Protein AF-A0A7C6VSP2-F1 (afdb_monomer)

Structure (mmCIF, N/CA/C/O backbone):
data_AF-A0A7C6VSP2-F1
#
_entry.id   AF-A0A7C6VSP2-F1
#
loop_
_atom_site.group_PDB
_atom_site.id
_atom_site.type_symbol
_atom_site.label_atom_id
_atom_site.label_alt_id
_atom_site.label_comp_id
_atom_site.label_asym_id
_atom_site.label_entity_id
_atom_site.label_seq_id
_atom_site.pdbx_PDB_ins_code
_atom_site.Cartn_x
_atom_site.Cartn_y
_atom_site.Cartn_z
_atom_site.occupancy
_atom_site.B_iso_or_equiv
_atom_site.auth_seq_id
_atom_site.auth_comp_id
_atom_site.auth_asym_id
_atom_site.auth_atom_id
_atom_site.pdbx_PDB_model_num
ATOM 1 N N . MET A 1 1 ? -4.825 16.519 37.326 1.00 28.91 1 MET A N 1
ATOM 2 C CA . MET A 1 1 ? -5.762 17.666 37.202 1.00 28.91 1 MET A CA 1
ATOM 3 C C . MET A 1 1 ? -5.615 18.429 35.875 1.00 28.91 1 MET A C 1
ATOM 5 O O . MET A 1 1 ? -6.461 19.261 35.592 1.00 28.91 1 MET A O 1
ATOM 9 N N . VAL A 1 2 ? -4.609 18.112 35.041 1.00 26.03 2 VAL A N 1
ATOM 10 C CA . VAL A 1 2 ? -4.349 18.750 33.730 1.00 26.03 2 VAL A CA 1
ATOM 11 C C . VAL A 1 2 ? -5.055 18.033 32.557 1.00 26.03 2 VAL A C 1
ATOM 13 O O . VAL A 1 2 ? -5.323 18.649 31.538 1.00 26.03 2 VAL A O 1
ATOM 16 N N . GLU A 1 3 ? -5.478 16.774 32.715 1.00 27.50 3 GLU A N 1
ATOM 17 C CA . GLU A 1 3 ? -6.123 15.988 31.639 1.00 27.50 3 GLU A CA 1
ATOM 18 C C . GLU A 1 3 ? -7.613 16.298 31.402 1.00 27.50 3 GLU A C 1
ATOM 20 O O . GLU A 1 3 ? -8.159 15.933 30.366 1.00 27.50 3 GLU A O 1
ATOM 25 N N . LYS A 1 4 ? -8.295 16.981 32.332 1.00 25.22 4 LYS A N 1
ATOM 26 C CA . LYS A 1 4 ? -9.750 17.214 32.231 1.00 25.22 4 LYS A CA 1
ATOM 27 C C . LYS A 1 4 ? -10.118 18.506 31.485 1.00 25.22 4 LYS A C 1
ATOM 29 O O . LYS A 1 4 ? -11.210 18.595 30.941 1.00 25.22 4 LYS A O 1
ATOM 34 N N . ILE A 1 5 ? -9.199 19.475 31.417 1.00 26.56 5 ILE A N 1
ATOM 35 C CA . ILE A 1 5 ? -9.425 20.775 30.756 1.00 26.56 5 ILE A CA 1
ATOM 36 C C . ILE A 1 5 ? -9.292 20.642 29.229 1.00 26.56 5 ILE A C 1
ATOM 38 O O . ILE A 1 5 ? -10.115 21.185 28.499 1.00 26.56 5 ILE A O 1
ATOM 42 N N . PHE A 1 6 ? -8.352 19.821 28.745 1.00 29.53 6 PHE A N 1
ATOM 43 C CA . PHE A 1 6 ? -8.151 19.581 27.309 1.00 29.53 6 PHE A CA 1
ATOM 44 C C . PHE A 1 6 ? -9.365 18.902 26.649 1.00 29.53 6 PHE A C 1
ATOM 46 O O . PHE A 1 6 ? -9.746 19.237 25.533 1.00 29.53 6 PHE A O 1
ATOM 53 N N . TYR A 1 7 ? -10.029 17.988 27.366 1.00 27.77 7 TYR A N 1
ATOM 54 C CA . TYR A 1 7 ? -11.212 17.286 26.863 1.00 27.77 7 TYR A CA 1
ATOM 55 C C . TYR A 1 7 ? -12.445 18.205 26.775 1.00 27.77 7 TYR A C 1
ATOM 57 O O . TYR A 1 7 ? -13.228 18.088 25.837 1.00 27.77 7 TYR A O 1
ATOM 65 N N . GLU A 1 8 ? -12.612 19.145 27.715 1.00 29.50 8 GLU A N 1
ATOM 66 C CA . GLU A 1 8 ? -13.744 20.085 27.730 1.00 29.50 8 GLU A CA 1
ATOM 67 C C . GLU A 1 8 ? -13.566 21.263 26.755 1.00 29.50 8 GLU A C 1
ATOM 69 O O . GLU A 1 8 ? -14.562 21.723 26.194 1.00 29.50 8 GLU A O 1
ATOM 74 N N . GLU A 1 9 ? -12.334 21.720 26.493 1.00 30.48 9 GLU A N 1
ATOM 75 C CA . GLU A 1 9 ? -12.047 22.747 25.475 1.00 30.48 9 GLU A CA 1
ATOM 76 C C . GLU A 1 9 ? -12.186 22.201 24.047 1.00 30.48 9 GLU A C 1
ATOM 78 O O . GLU A 1 9 ? -12.845 22.835 23.224 1.00 30.48 9 GLU A O 1
ATOM 83 N N . VAL A 1 10 ? -11.704 20.979 23.779 1.00 33.44 10 VAL A N 1
ATOM 84 C CA . VAL A 1 10 ? -11.895 20.302 22.483 1.00 33.44 10 VAL A CA 1
ATOM 85 C C . VAL A 1 10 ? -13.377 19.990 22.235 1.00 33.44 10 VAL A C 1
ATOM 87 O O . VAL A 1 10 ? -13.870 20.233 21.137 1.00 33.44 10 VAL A O 1
ATOM 90 N N . LEU A 1 11 ? -14.137 19.539 23.244 1.00 29.53 11 LEU A N 1
ATOM 91 C CA . LEU A 1 11 ? -15.592 19.352 23.114 1.00 29.53 11 LEU A CA 1
ATOM 92 C C . LEU A 1 11 ? -16.333 20.677 22.895 1.00 29.53 11 LEU A C 1
ATOM 94 O O . LEU A 1 11 ? -17.257 20.717 22.083 1.00 29.53 11 LEU A O 1
ATOM 98 N N . LYS A 1 12 ? -15.941 21.767 23.569 1.00 29.22 12 LYS A N 1
ATOM 99 C CA . LYS A 1 12 ? -16.525 23.098 23.331 1.00 29.22 12 LYS A CA 1
ATOM 100 C C . LYS A 1 12 ? -16.235 23.600 21.922 1.00 29.22 12 LYS A C 1
ATOM 102 O O . LYS A 1 12 ? -17.160 24.080 21.273 1.00 29.22 12 LYS A O 1
ATOM 107 N N . GLU A 1 13 ? -15.014 23.462 21.417 1.00 34.31 13 GLU A N 1
ATOM 108 C CA . GLU A 1 13 ? -14.664 23.901 20.061 1.00 34.31 13 GLU A CA 1
ATOM 109 C C . GLU A 1 13 ? -15.290 23.013 18.981 1.00 34.31 13 GLU A C 1
ATOM 111 O O . GLU A 1 13 ? -15.838 23.549 18.026 1.00 34.31 13 GLU A O 1
ATOM 116 N N . VAL A 1 14 ? -15.369 21.692 19.170 1.00 31.50 14 VAL A N 1
ATOM 117 C CA . VAL A 1 14 ? -16.111 20.778 18.277 1.00 31.50 14 VAL A CA 1
ATOM 118 C C . VAL A 1 14 ? -17.610 21.103 18.256 1.00 31.50 14 VAL A C 1
ATOM 120 O O . VAL A 1 14 ? -18.230 21.117 17.194 1.00 31.50 14 VAL A O 1
ATOM 123 N N . THR A 1 15 ? -18.192 21.470 19.401 1.00 27.58 15 THR A N 1
ATOM 124 C CA . THR A 1 15 ? -19.592 21.931 19.470 1.00 27.58 15 THR A CA 1
ATOM 125 C C . THR A 1 15 ? -19.772 23.319 18.836 1.00 27.58 15 THR A C 1
ATOM 127 O O . THR A 1 15 ? -20.849 23.631 18.338 1.00 27.58 15 THR A O 1
ATOM 130 N N . THR A 1 16 ? -18.720 24.145 18.795 1.00 27.86 16 THR A N 1
ATOM 131 C CA . THR A 1 16 ? -18.720 25.462 18.130 1.00 27.86 16 THR A CA 1
ATOM 132 C C . THR A 1 16 ? -18.481 25.338 16.615 1.00 27.86 16 THR A C 1
ATOM 134 O O . THR A 1 16 ? -19.033 26.119 15.843 1.00 27.86 16 THR A O 1
ATOM 137 N N . LEU A 1 17 ? -17.750 24.311 16.165 1.00 32.28 17 LEU A N 1
ATOM 138 C CA . LEU A 1 17 ? -17.551 23.951 14.754 1.00 32.28 17 LEU A CA 1
ATOM 139 C C . LEU A 1 17 ? -18.828 23.398 14.093 1.00 32.28 17 LEU A C 1
ATOM 141 O O . LEU A 1 17 ? -18.946 23.495 12.875 1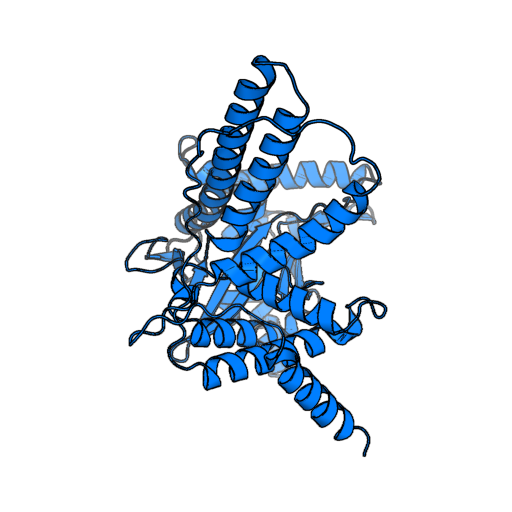.00 32.28 17 LEU A O 1
ATOM 145 N N . ASN A 1 18 ? -19.831 22.953 14.865 1.00 31.97 18 ASN A N 1
ATOM 146 C CA . ASN A 1 18 ? -21.195 22.714 14.357 1.00 31.97 18 ASN A CA 1
ATOM 147 C C . ASN A 1 18 ? -21.870 23.989 13.801 1.00 31.97 18 ASN A C 1
ATOM 149 O O . ASN A 1 18 ? -22.892 23.887 13.128 1.00 31.97 18 ASN A O 1
ATOM 153 N N . ASN A 1 19 ? -21.300 25.179 14.043 1.00 27.80 19 ASN A N 1
ATOM 154 C CA . ASN A 1 19 ? -21.740 26.446 13.450 1.00 27.80 19 ASN A CA 1
ATOM 155 C C . ASN A 1 19 ? -20.879 26.907 12.255 1.00 27.80 19 ASN A C 1
ATOM 157 O O . ASN A 1 19 ? -21.113 27.998 11.730 1.00 27.80 19 ASN A O 1
ATOM 161 N N . LEU A 1 20 ? -19.909 26.108 11.782 1.00 26.97 20 LEU A N 1
ATOM 162 C CA . LEU A 1 20 ? -19.347 26.305 10.443 1.00 26.97 20 LEU A CA 1
ATOM 163 C C . LEU A 1 20 ? -20.381 25.819 9.432 1.00 26.97 20 LEU A C 1
ATOM 165 O O . LEU A 1 20 ? -20.587 24.624 9.243 1.00 26.97 20 LEU A O 1
ATOM 169 N N . SER A 1 21 ? -21.044 26.781 8.804 1.00 26.30 21 SER A N 1
ATOM 170 C CA . SER A 1 21 ? -22.086 26.628 7.797 1.00 26.30 21 SER A CA 1
ATOM 171 C C . SER A 1 21 ? -21.626 25.825 6.570 1.00 26.30 21 SER A C 1
ATOM 173 O O . SER A 1 21 ? -21.318 26.357 5.499 1.00 26.30 21 SER A O 1
ATOM 175 N N . ILE A 1 22 ? -21.677 24.502 6.718 1.00 29.23 22 ILE A N 1
ATOM 176 C CA . ILE A 1 22 ? -22.140 23.592 5.675 1.00 29.23 22 ILE A CA 1
ATOM 177 C C . ILE A 1 22 ? -23.538 24.096 5.297 1.00 29.23 22 ILE A C 1
ATOM 179 O O . ILE A 1 22 ? -24.433 24.144 6.139 1.00 29.23 22 ILE A O 1
ATOM 183 N N . ASN A 1 23 ? -23.720 24.580 4.066 1.00 24.39 23 ASN A N 1
ATOM 184 C CA . ASN A 1 23 ? -25.061 24.938 3.608 1.00 24.39 23 ASN A CA 1
ATOM 185 C C . ASN A 1 23 ? -25.804 23.629 3.357 1.00 24.39 23 ASN A C 1
ATOM 187 O O . ASN A 1 23 ? -25.605 22.974 2.342 1.00 24.39 23 ASN A O 1
ATOM 191 N N . TYR A 1 24 ? -26.632 23.239 4.316 1.00 30.81 24 TYR A N 1
ATOM 192 C CA . TYR A 1 24 ? -27.546 22.120 4.182 1.00 30.81 24 TYR A CA 1
ATOM 193 C C . TYR A 1 24 ? -28.713 22.546 3.285 1.00 30.81 24 TYR A C 1
ATOM 195 O O . TYR A 1 24 ? -29.571 23.329 3.698 1.00 30.81 24 TYR A O 1
ATOM 203 N N . ASN A 1 25 ? -28.763 22.049 2.049 1.00 23.78 25 ASN A N 1
ATOM 204 C CA . ASN A 1 25 ? -29.953 22.199 1.216 1.00 23.78 25 ASN A CA 1
ATOM 205 C C . ASN A 1 25 ? -30.973 21.125 1.619 1.00 23.78 25 ASN A C 1
ATOM 207 O O . ASN A 1 25 ? -30.945 19.992 1.145 1.00 23.78 25 ASN A O 1
ATOM 211 N N . PHE A 1 26 ? -31.857 21.479 2.552 1.00 26.45 26 PHE A N 1
ATOM 212 C CA . PHE A 1 26 ? -32.913 20.600 3.045 1.00 26.45 26 PHE A CA 1
ATOM 213 C C . PHE A 1 26 ? -34.072 20.531 2.041 1.00 26.45 26 PHE A C 1
ATOM 215 O O . PHE A 1 26 ? -34.864 21.468 1.926 1.00 26.45 26 PHE A O 1
ATOM 222 N N . LYS A 1 27 ? -34.216 19.396 1.350 1.00 24.28 27 LYS A N 1
ATOM 223 C CA . LYS A 1 27 ? -35.492 18.983 0.746 1.00 24.28 27 LYS A CA 1
ATOM 224 C C . LYS A 1 27 ? -35.915 17.614 1.289 1.00 24.28 27 LYS A C 1
ATOM 226 O O . LYS A 1 27 ? -35.090 16.776 1.624 1.00 24.28 27 LYS A O 1
ATOM 231 N N . SER A 1 28 ? -37.222 17.487 1.472 1.00 30.75 28 SER A N 1
ATOM 232 C CA . SER A 1 28 ? -37.961 16.583 2.361 1.00 30.75 28 SER A CA 1
ATOM 233 C C . SER A 1 28 ? -37.739 15.068 2.196 1.00 30.75 28 SER A C 1
ATOM 235 O O . SER A 1 28 ? -37.591 14.555 1.092 1.00 30.75 28 SER A O 1
ATOM 237 N N . ASP A 1 29 ? -37.860 14.378 3.338 1.00 29.86 29 ASP A N 1
ATOM 238 C CA . ASP A 1 29 ? -38.227 12.971 3.603 1.00 29.86 29 ASP A CA 1
ATOM 239 C C . ASP A 1 29 ? -37.355 11.799 3.117 1.00 29.86 29 ASP A C 1
ATOM 241 O O . ASP A 1 29 ? -37.597 10.657 3.510 1.00 29.86 29 ASP A O 1
ATOM 245 N N . LYS A 1 30 ? -36.236 12.058 2.439 1.00 29.08 30 LYS A N 1
ATOM 246 C CA . LYS A 1 30 ? -35.057 11.171 2.428 1.00 29.08 30 LYS A CA 1
ATOM 247 C C . LYS A 1 30 ? -33.812 12.048 2.541 1.00 29.08 30 LYS A C 1
ATOM 249 O O . LYS A 1 30 ? -33.611 12.933 1.720 1.00 29.08 30 LYS A O 1
ATOM 254 N N . ARG A 1 31 ? -33.009 11.861 3.595 1.00 31.30 31 ARG A N 1
ATOM 255 C CA . ARG A 1 31 ? -31.823 12.695 3.855 1.00 31.30 31 ARG A CA 1
ATOM 256 C C . ARG A 1 31 ? -30.677 12.293 2.921 1.00 31.30 31 ARG A C 1
ATOM 258 O O . ARG A 1 31 ? -29.863 11.448 3.271 1.00 31.30 31 ARG A O 1
ATOM 265 N N . GLU A 1 32 ? -30.632 12.891 1.737 1.00 29.31 32 GLU A N 1
ATOM 266 C CA . GLU A 1 32 ? -29.449 12.901 0.870 1.00 29.31 32 GLU A CA 1
ATOM 267 C C . GLU A 1 32 ? -28.596 14.126 1.227 1.00 29.31 32 GLU A C 1
ATOM 269 O O . GLU A 1 32 ? -29.056 15.262 1.113 1.00 29.31 32 GLU A O 1
ATOM 274 N N . ILE A 1 33 ? -27.366 13.910 1.707 1.00 32.34 33 ILE A N 1
ATOM 275 C CA . ILE A 1 33 ? -26.408 14.992 1.967 1.00 32.34 33 ILE A CA 1
ATOM 276 C C . ILE A 1 33 ? -25.489 15.097 0.749 1.00 32.34 33 ILE A C 1
ATOM 278 O O . ILE A 1 33 ? -24.659 14.222 0.499 1.00 32.34 33 ILE A O 1
ATOM 282 N N . TYR A 1 34 ? -25.625 16.184 -0.007 1.00 32.47 34 TYR A N 1
ATOM 283 C CA . TYR A 1 34 ? -24.713 16.509 -1.099 1.00 32.47 34 TYR A CA 1
ATOM 284 C C . TYR A 1 34 ? -23.399 17.028 -0.503 1.00 32.47 34 TYR A C 1
ATOM 286 O O . TYR A 1 34 ? -23.322 18.136 0.021 1.00 32.47 34 TYR A O 1
ATOM 294 N N . VAL A 1 35 ? -22.352 16.203 -0.570 1.00 36.66 35 VAL A N 1
ATOM 295 C CA . VAL A 1 35 ? -20.981 16.560 -0.154 1.00 36.66 35 VAL A CA 1
ATOM 296 C C . VAL A 1 35 ? -20.372 17.637 -1.074 1.00 36.66 35 VAL A C 1
ATOM 298 O O . VAL A 1 35 ? -19.389 18.283 -0.705 1.00 36.66 35 VAL A O 1
ATOM 301 N N . ASP A 1 36 ? -21.002 17.873 -2.228 1.00 39.03 36 ASP A N 1
ATOM 302 C CA . ASP A 1 36 ? -20.617 18.843 -3.253 1.00 39.03 36 ASP A CA 1
ATOM 303 C C . ASP A 1 36 ? -20.369 20.244 -2.667 1.00 39.03 36 ASP A C 1
ATOM 305 O O . ASP A 1 36 ? -19.245 20.722 -2.711 1.00 39.03 36 ASP A O 1
ATOM 309 N N . ASP A 1 37 ? -21.323 20.855 -1.956 1.00 34.47 37 ASP A N 1
ATOM 310 C CA . ASP A 1 37 ? -21.174 22.245 -1.483 1.00 34.47 37 ASP A CA 1
ATOM 311 C C . ASP A 1 37 ? -20.086 22.445 -0.411 1.00 34.47 37 ASP A C 1
ATOM 313 O O . ASP A 1 37 ? -19.526 23.536 -0.285 1.00 34.47 37 ASP A O 1
ATOM 317 N N . THR A 1 38 ? -19.762 21.416 0.380 1.00 34.31 38 THR A N 1
ATOM 318 C CA . THR A 1 38 ? -18.745 21.525 1.445 1.00 34.31 38 THR A CA 1
ATOM 319 C C . THR A 1 38 ? -17.354 21.245 0.909 1.00 34.31 38 THR A C 1
ATOM 321 O O . THR A 1 38 ? -16.430 21.998 1.211 1.00 34.31 38 THR A O 1
ATOM 324 N N . LEU A 1 39 ? -17.196 20.207 0.082 1.00 36.16 39 LEU A N 1
ATOM 325 C CA . LEU A 1 39 ? -15.935 19.964 -0.611 1.00 36.16 39 LEU A CA 1
ATOM 326 C C . LEU A 1 39 ? -15.645 21.097 -1.590 1.00 36.16 39 LEU A C 1
ATOM 328 O O . LEU A 1 39 ? -14.533 21.608 -1.568 1.00 36.16 39 LEU A O 1
ATOM 332 N N . LYS A 1 40 ? -16.638 21.576 -2.346 1.00 36.22 40 LYS A N 1
ATOM 333 C CA . LYS A 1 40 ? -16.519 22.753 -3.209 1.00 36.22 40 LYS A CA 1
ATOM 334 C C . LYS A 1 40 ? -16.099 23.984 -2.419 1.00 36.22 40 LYS A C 1
ATOM 336 O O . LYS A 1 40 ? -15.103 24.579 -2.787 1.00 36.22 40 LYS A O 1
ATOM 341 N N . LYS A 1 41 ? -16.712 24.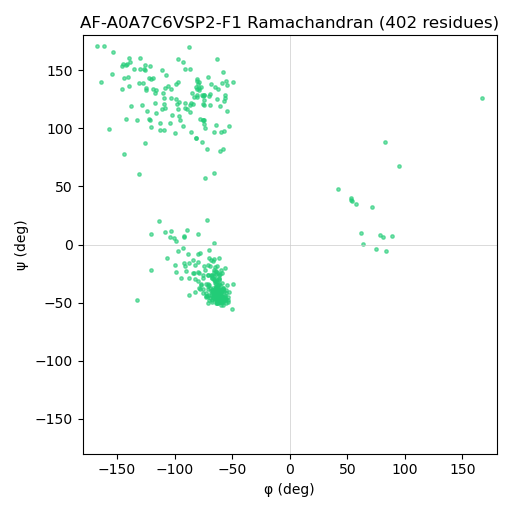300 -1.270 1.00 35.72 41 LYS A N 1
ATOM 342 C CA . LYS A 1 41 ? -16.262 25.413 -0.404 1.00 35.72 41 LYS A CA 1
ATOM 343 C C . LYS A 1 41 ? -14.880 25.206 0.221 1.00 35.72 41 LYS A C 1
ATOM 345 O O . LYS A 1 41 ? -14.191 26.181 0.512 1.00 35.72 41 LYS A O 1
ATOM 350 N N . VAL A 1 42 ? -14.467 23.973 0.503 1.00 37.94 42 VAL A N 1
ATOM 351 C CA . VAL A 1 42 ? -13.129 23.661 1.038 1.00 37.94 42 VAL A CA 1
ATOM 352 C C . VAL A 1 42 ? -12.072 23.776 -0.063 1.00 37.94 42 VAL A C 1
ATOM 354 O O . VAL A 1 42 ? -11.032 24.389 0.172 1.00 37.94 42 VAL A O 1
ATOM 357 N N . PHE A 1 43 ? -12.370 23.298 -1.272 1.00 36.00 43 PHE A N 1
ATOM 358 C CA . PHE A 1 43 ? -11.553 23.489 -2.469 1.00 36.00 43 PHE A CA 1
ATOM 359 C C . PHE A 1 43 ? -11.526 24.962 -2.900 1.00 36.00 43 PHE A C 1
ATOM 361 O O . PHE A 1 43 ? -10.453 25.467 -3.198 1.00 36.00 43 PHE A O 1
ATOM 368 N N . GLU A 1 44 ? -12.640 25.693 -2.808 1.00 36.25 44 GLU A N 1
ATOM 369 C CA . GLU A 1 44 ? -12.742 27.150 -2.995 1.00 36.25 44 GLU A CA 1
ATOM 370 C C . GLU A 1 44 ? -11.966 27.916 -1.913 1.00 36.25 44 GLU A C 1
ATOM 372 O O . GLU A 1 44 ? -11.390 28.961 -2.190 1.00 36.25 44 GLU A O 1
ATOM 377 N N . ASN A 1 45 ? -11.882 27.407 -0.679 1.00 36.34 45 ASN A N 1
ATOM 378 C CA . ASN A 1 45 ? -11.073 28.015 0.381 1.00 36.34 45 ASN A CA 1
ATOM 379 C C . ASN A 1 45 ? -9.570 27.729 0.220 1.00 36.34 45 ASN A C 1
ATOM 381 O O . ASN A 1 45 ? -8.770 28.621 0.519 1.00 36.34 45 ASN A O 1
ATOM 385 N N . GLU A 1 46 ? -9.162 26.556 -0.281 1.00 35.47 46 GLU A N 1
ATOM 386 C CA . GLU A 1 46 ? -7.784 26.339 -0.758 1.00 35.47 46 GLU A CA 1
ATOM 387 C C . GLU A 1 46 ? -7.498 27.235 -1.978 1.00 35.47 46 GLU A C 1
ATOM 389 O O . GLU A 1 46 ? -6.468 27.913 -2.002 1.00 35.47 46 GLU A O 1
ATOM 394 N N . LEU A 1 47 ? -8.454 27.382 -2.904 1.00 35.00 47 LEU A N 1
ATOM 395 C CA . LEU A 1 47 ? -8.422 28.376 -3.982 1.00 35.00 47 LEU A CA 1
ATOM 396 C C . LEU A 1 47 ? -8.314 29.799 -3.432 1.00 35.00 47 LEU A C 1
ATOM 398 O O . LEU A 1 47 ? -7.555 30.572 -3.985 1.00 35.00 47 LEU A O 1
ATOM 402 N N . SER A 1 48 ? -8.950 30.157 -2.312 1.00 33.81 48 SER A N 1
ATOM 403 C CA . SER A 1 48 ? -8.880 31.509 -1.728 1.00 33.81 48 SER A CA 1
ATOM 404 C C . SER A 1 48 ? -7.475 31.868 -1.223 1.00 33.81 48 SER A C 1
ATOM 406 O O . SER A 1 48 ? -7.114 33.043 -1.089 1.00 33.81 48 SER A O 1
ATOM 408 N N . SER A 1 49 ? -6.655 30.857 -0.911 1.00 35.50 49 SER A N 1
ATOM 409 C CA . SER A 1 49 ? -5.233 31.044 -0.611 1.00 35.50 49 SER A CA 1
ATOM 410 C C . SER A 1 49 ? -4.420 31.308 -1.887 1.00 35.50 49 SER A C 1
ATOM 412 O O . SER A 1 49 ? -3.466 32.084 -1.859 1.00 35.50 49 SER A O 1
ATOM 414 N N . PHE A 1 50 ? -4.883 30.776 -3.021 1.00 32.66 50 PHE A N 1
ATOM 415 C CA . PHE A 1 50 ? -4.389 31.041 -4.372 1.00 32.66 50 PHE A CA 1
ATOM 416 C C . PHE A 1 50 ? -4.902 32.393 -4.929 1.00 32.66 50 PHE A C 1
ATOM 418 O O . PHE A 1 50 ? -4.135 33.162 -5.501 1.00 32.66 50 PHE A O 1
ATOM 425 N N . GLU A 1 51 ? -6.154 32.775 -4.661 1.00 33.88 51 GLU A N 1
ATOM 426 C CA . GLU A 1 51 ? -6.774 34.066 -5.003 1.00 33.88 51 GLU A CA 1
ATOM 427 C C . GLU A 1 51 ? -6.219 35.229 -4.169 1.00 33.88 51 GLU A C 1
ATOM 429 O O . GLU A 1 51 ? -6.182 36.377 -4.618 1.00 33.88 51 GLU A O 1
ATOM 434 N N . ARG A 1 52 ? -5.714 34.964 -2.958 1.00 35.50 52 ARG A N 1
ATOM 435 C CA . ARG A 1 52 ? -4.950 35.963 -2.196 1.00 35.50 52 ARG A CA 1
ATOM 436 C C . ARG A 1 52 ? -3.646 36.355 -2.895 1.00 35.50 52 ARG A C 1
ATOM 438 O O . ARG A 1 52 ? -3.224 37.500 -2.737 1.00 35.50 52 ARG A O 1
ATOM 445 N N . ASN A 1 53 ? -3.084 35.481 -3.735 1.00 36.62 53 ASN A N 1
ATOM 446 C CA . ASN A 1 53 ? -2.026 35.854 -4.678 1.00 36.62 53 ASN A CA 1
ATOM 447 C C . ASN A 1 53 ? -2.578 36.570 -5.933 1.00 36.62 53 ASN A C 1
ATOM 449 O O . ASN A 1 53 ? -1.864 37.384 -6.514 1.00 36.62 53 ASN A O 1
ATOM 453 N N . GLN A 1 54 ? -3.851 36.359 -6.306 1.00 38.66 54 GLN A N 1
ATOM 454 C CA . GLN A 1 54 ? -4.533 37.045 -7.423 1.00 38.66 54 GLN A CA 1
ATOM 455 C C . GLN A 1 54 ? -4.949 38.499 -7.120 1.00 38.66 54 GLN A C 1
ATOM 457 O O . GLN A 1 54 ? -5.012 39.322 -8.030 1.00 38.66 54 GLN A O 1
ATOM 462 N N . LYS A 1 55 ? -5.186 38.887 -5.856 1.00 34.19 55 LYS A N 1
ATOM 463 C CA . LYS A 1 55 ? -5.619 40.264 -5.507 1.00 34.19 55 LYS A CA 1
ATOM 464 C C . LYS A 1 55 ? -4.594 41.378 -5.784 1.00 34.19 55 LYS A C 1
ATOM 466 O O . LYS A 1 55 ? -4.896 42.542 -5.532 1.00 34.19 55 LYS A O 1
ATOM 471 N N . LYS A 1 56 ? -3.413 41.063 -6.325 1.00 33.94 56 LYS A N 1
ATOM 472 C CA . LYS A 1 56 ? -2.467 42.068 -6.841 1.00 33.94 56 LYS A CA 1
ATOM 473 C C . LYS A 1 56 ? -2.675 42.447 -8.310 1.00 33.94 56 LYS A C 1
ATOM 475 O O . LYS A 1 56 ? -2.052 43.410 -8.743 1.00 33.94 56 LYS A O 1
ATOM 480 N N . GLN A 1 57 ? -3.538 41.765 -9.062 1.00 37.50 57 GLN A N 1
ATOM 481 C CA . GLN A 1 57 ? -3.787 42.075 -10.474 1.00 37.50 57 GLN A CA 1
ATOM 482 C C . GLN A 1 57 ? -5.262 41.848 -10.816 1.00 37.50 57 GLN A C 1
ATOM 484 O O . GLN A 1 57 ? -5.635 40.840 -11.402 1.00 37.50 57 GLN A O 1
ATOM 489 N N . LYS A 1 58 ? -6.128 42.790 -10.430 1.00 33.41 58 LYS A N 1
ATOM 490 C CA . LYS A 1 58 ? -7.502 42.852 -10.941 1.00 33.41 58 LYS A CA 1
ATOM 491 C C . LYS A 1 58 ? -7.761 44.240 -11.516 1.00 33.41 58 LYS A C 1
ATOM 493 O O . LYS A 1 58 ? -8.223 45.140 -10.826 1.00 33.41 58 LYS A O 1
ATOM 498 N N . SER A 1 59 ? -7.422 44.389 -12.787 1.00 35.53 59 SER A N 1
ATOM 499 C CA . SER A 1 59 ? -8.121 45.271 -13.715 1.00 35.53 59 SER A CA 1
ATOM 500 C C . SER A 1 59 ? -7.830 44.749 -15.113 1.00 35.53 59 SER A C 1
ATOM 502 O O . SER A 1 59 ? -6.729 44.981 -15.604 1.00 35.53 59 SER A O 1
ATOM 504 N N . LEU A 1 60 ? -8.760 43.990 -15.691 1.00 30.78 60 LEU A N 1
ATOM 505 C CA . LEU A 1 60 ? -9.168 44.055 -17.099 1.00 30.78 60 LEU A CA 1
ATOM 506 C C . LEU A 1 60 ? -10.010 42.820 -17.459 1.00 30.78 60 LEU A C 1
ATOM 508 O O . LEU A 1 60 ? -9.572 41.687 -17.288 1.00 30.78 60 LEU A O 1
ATOM 512 N N . ASN A 1 61 ? -11.189 43.144 -17.988 1.00 33.31 61 ASN A N 1
ATOM 513 C CA . ASN A 1 61 ? -12.035 42.393 -18.912 1.00 33.31 61 ASN A CA 1
ATOM 514 C C . ASN A 1 61 ? -12.958 41.311 -18.335 1.00 33.31 61 ASN A C 1
ATOM 516 O O . ASN A 1 61 ? -12.641 40.127 -18.262 1.00 33.31 61 ASN A O 1
ATOM 520 N N . ASP A 1 62 ? -14.148 41.803 -17.979 1.00 37.72 62 ASP A N 1
ATOM 521 C CA . ASP A 1 62 ? -15.430 41.129 -18.181 1.00 37.72 62 ASP A CA 1
ATOM 522 C C . ASP A 1 62 ? -15.691 40.936 -19.697 1.00 37.72 62 ASP A C 1
ATOM 524 O O . ASP A 1 62 ? -15.104 41.649 -20.510 1.00 37.72 62 ASP A O 1
ATOM 528 N N . ASP A 1 63 ? -16.582 40.000 -20.039 1.00 33.31 63 ASP A N 1
ATOM 529 C CA . ASP A 1 63 ? -17.046 39.598 -21.386 1.00 33.31 63 ASP A CA 1
ATOM 530 C C . ASP A 1 63 ? -16.335 38.391 -22.033 1.00 33.31 63 ASP A C 1
ATOM 532 O O . ASP A 1 63 ? -15.704 38.496 -23.079 1.00 33.31 63 ASP A O 1
ATOM 536 N N . TYR A 1 64 ? -16.529 37.201 -21.453 1.00 33.38 64 TYR A N 1
ATOM 537 C CA . TYR A 1 64 ? -16.586 35.944 -22.216 1.00 33.38 64 TYR A CA 1
ATOM 538 C C . TYR A 1 64 ? -17.648 35.028 -21.587 1.00 33.38 64 TYR A C 1
ATOM 540 O O . TYR A 1 64 ? -17.452 34.495 -20.493 1.00 33.38 64 TYR A O 1
ATOM 548 N N . GLU A 1 65 ? -18.786 34.857 -22.267 1.00 31.91 65 GLU A N 1
ATOM 549 C CA . GLU A 1 65 ? -19.744 33.788 -21.965 1.00 31.91 65 GLU A CA 1
ATOM 550 C C . GLU A 1 65 ? -19.165 32.472 -22.504 1.00 31.91 65 GLU A C 1
ATOM 552 O O . GLU A 1 65 ? -19.078 32.266 -23.713 1.00 31.91 65 GLU A O 1
ATOM 557 N N . MET A 1 66 ? -18.697 31.602 -21.605 1.00 34.81 66 MET A N 1
ATOM 558 C CA . MET A 1 66 ? -18.289 30.244 -21.964 1.00 34.81 66 MET A CA 1
ATOM 559 C C . MET A 1 66 ? -19.532 29.383 -22.200 1.00 34.81 66 MET A C 1
ATOM 561 O O . MET A 1 66 ? -20.387 29.299 -21.321 1.00 34.81 66 MET A O 1
ATOM 565 N N . GLU A 1 67 ? -19.604 28.700 -23.344 1.00 32.59 67 GLU A N 1
ATOM 566 C CA . GLU A 1 67 ? -20.496 27.548 -23.497 1.00 32.59 67 GLU A CA 1
ATOM 567 C C . GLU A 1 67 ? -20.164 26.511 -22.411 1.00 32.59 67 GLU A C 1
ATOM 569 O O . GLU A 1 67 ? -19.000 26.146 -22.217 1.00 32.59 67 GLU A O 1
ATOM 574 N N . ASP A 1 68 ? -21.193 26.072 -21.682 1.00 32.91 68 ASP A N 1
ATOM 575 C CA . ASP A 1 68 ? -21.104 25.132 -20.565 1.00 32.91 68 ASP A CA 1
ATOM 576 C C . ASP A 1 68 ? -20.440 23.812 -20.997 1.00 32.91 68 ASP A C 1
ATOM 578 O O . ASP A 1 68 ? -21.090 22.888 -21.497 1.00 32.91 68 ASP A O 1
ATOM 582 N N . PHE A 1 69 ? -19.138 23.673 -20.745 1.00 36.06 69 PHE A N 1
ATOM 583 C CA . PHE A 1 69 ? -18.503 22.361 -20.678 1.00 36.06 69 PHE A CA 1
ATOM 584 C C . PHE A 1 69 ? -19.124 21.617 -19.490 1.00 36.06 69 PHE A C 1
ATOM 586 O O . PHE A 1 69 ? -18.822 21.902 -18.331 1.00 36.06 69 PHE A O 1
ATOM 593 N N . GLN A 1 70 ? -20.042 20.684 -19.762 1.00 36.41 70 GLN A N 1
ATOM 594 C CA . GLN A 1 70 ? -20.632 19.840 -18.725 1.00 36.41 70 GLN A CA 1
ATOM 595 C C . GLN A 1 70 ? -19.557 18.933 -18.125 1.00 36.41 70 GLN A C 1
ATOM 597 O O . GLN A 1 70 ? -19.224 17.866 -18.643 1.00 36.41 70 GLN A O 1
ATOM 602 N N . LEU A 1 71 ? -19.028 19.386 -16.994 1.00 40.00 71 LEU A N 1
ATOM 603 C CA . LEU A 1 71 ? -18.175 18.637 -16.096 1.00 40.00 71 LEU A CA 1
ATOM 604 C C . LEU A 1 71 ? -18.943 17.405 -15.594 1.00 40.00 71 LEU A C 1
ATOM 606 O O . LEU A 1 71 ? -19.685 17.484 -14.617 1.00 40.00 71 LEU A O 1
ATOM 610 N N . TYR A 1 72 ? -18.745 16.238 -16.206 1.00 42.41 72 TYR A N 1
ATOM 611 C CA . TYR A 1 72 ? -19.153 14.968 -15.597 1.00 42.41 72 TYR A CA 1
ATOM 612 C C . TYR A 1 72 ? -18.191 14.614 -14.444 1.00 42.41 72 TYR A C 1
ATOM 614 O O . TYR A 1 72 ? -17.550 13.565 -14.450 1.00 42.41 72 TYR A O 1
ATOM 622 N N . SER A 1 73 ? -18.046 15.495 -13.445 1.00 47.97 73 SER A N 1
ATOM 623 C CA . SER A 1 73 ? -17.399 15.137 -12.182 1.00 47.97 73 SER A CA 1
ATOM 624 C C . SER A 1 73 ? -18.430 14.417 -11.316 1.00 47.97 73 SER A C 1
ATOM 626 O O . SER A 1 73 ? -19.216 15.010 -10.585 1.00 47.97 73 SER A O 1
ATOM 628 N N . TYR A 1 74 ? -18.463 13.090 -11.426 1.00 55.72 74 TYR A N 1
ATOM 629 C CA . TYR A 1 74 ? -19.255 12.261 -10.522 1.00 55.72 74 TYR A CA 1
ATOM 630 C C . TYR A 1 74 ? -18.576 12.247 -9.150 1.00 55.72 74 TYR A C 1
ATOM 632 O O . TYR A 1 74 ? -17.808 11.339 -8.828 1.00 55.72 74 TYR A O 1
ATOM 640 N N . PHE A 1 75 ? -18.806 13.274 -8.333 1.00 64.81 75 PHE A N 1
ATOM 641 C CA . PHE A 1 75 ? -18.576 13.131 -6.903 1.00 64.81 75 PHE A CA 1
ATOM 642 C C . PHE A 1 75 ? -19.638 12.186 -6.340 1.00 64.81 75 PHE A C 1
ATOM 644 O O . PHE A 1 75 ? -20.827 12.371 -6.603 1.00 64.81 75 PHE A O 1
ATOM 651 N N . PRO A 1 76 ? -19.241 11.154 -5.585 1.00 69.38 76 PRO A N 1
ATOM 652 C CA . PRO A 1 76 ? -20.206 10.265 -4.967 1.00 69.38 76 PRO A CA 1
ATOM 653 C C . PRO A 1 76 ? -20.982 11.013 -3.876 1.00 69.38 76 PRO A C 1
ATOM 655 O O . PRO A 1 76 ? -20.411 11.754 -3.072 1.00 69.38 76 PRO A O 1
ATOM 658 N N . THR A 1 77 ? -22.289 10.780 -3.815 1.00 76.38 77 THR A N 1
ATOM 659 C CA . THR A 1 77 ? -23.126 11.261 -2.712 1.00 76.38 77 THR A CA 1
ATOM 660 C C . THR A 1 77 ? -22.858 10.420 -1.468 1.00 76.38 77 THR A C 1
ATOM 662 O O . THR A 1 77 ? -22.935 9.191 -1.526 1.00 76.38 77 THR A O 1
ATOM 665 N N . MET A 1 78 ? -22.567 11.070 -0.336 1.00 84.06 78 MET A N 1
ATOM 666 C CA . MET A 1 78 ? -22.439 10.372 0.942 1.00 84.06 78 MET A CA 1
ATOM 667 C C . MET A 1 78 ? -23.815 10.098 1.541 1.00 84.06 78 MET A C 1
ATOM 669 O O . MET A 1 78 ? -24.616 11.015 1.729 1.00 84.06 78 MET A O 1
ATOM 673 N N . VAL A 1 79 ? -24.067 8.846 1.909 1.00 87.25 79 VAL A N 1
ATOM 674 C CA . VAL A 1 79 ? -25.328 8.438 2.532 1.00 87.25 79 VAL A CA 1
ATOM 675 C C . VAL A 1 79 ? -25.152 8.342 4.044 1.00 87.25 79 VAL A C 1
ATOM 677 O O . VAL A 1 79 ? -24.724 7.325 4.589 1.00 87.25 79 VAL A O 1
ATOM 680 N N . VAL A 1 80 ? -25.513 9.415 4.749 1.00 87.81 80 VAL A N 1
ATOM 681 C CA . VAL A 1 80 ? -25.494 9.457 6.218 1.00 87.81 80 VAL A CA 1
ATOM 682 C C . VAL A 1 80 ? -26.862 9.055 6.766 1.00 87.81 80 VAL A C 1
ATOM 684 O O . VAL A 1 80 ? -27.808 9.840 6.773 1.00 87.81 80 VAL A O 1
ATOM 687 N N . LYS A 1 81 ? -26.964 7.809 7.240 1.00 86.69 81 LYS A N 1
ATOM 688 C CA . LYS A 1 81 ? -28.205 7.257 7.816 1.00 86.69 81 LYS A CA 1
ATOM 689 C C . LYS A 1 81 ? -28.489 7.796 9.225 1.00 86.69 81 LYS A C 1
ATOM 691 O O . LYS A 1 81 ? -29.640 8.069 9.553 1.00 86.69 81 LYS A O 1
ATOM 696 N N . ASP A 1 82 ? -27.441 7.967 10.033 1.00 88.56 82 ASP A N 1
ATOM 697 C CA . ASP A 1 82 ? -27.500 8.524 11.388 1.00 88.56 82 ASP A CA 1
ATOM 698 C C . ASP A 1 82 ? -26.404 9.580 11.567 1.00 88.56 82 ASP A C 1
ATOM 700 O O . ASP A 1 82 ? -25.214 9.275 11.666 1.00 88.56 82 ASP A O 1
ATOM 704 N N . GLU A 1 83 ? -26.825 10.841 11.598 1.00 88.19 83 GLU A N 1
ATOM 705 C CA . GLU A 1 83 ? -25.947 12.004 11.724 1.00 88.19 83 GLU A CA 1
ATOM 706 C C . GLU A 1 83 ? -25.198 12.038 13.060 1.00 88.19 83 GLU A C 1
ATOM 708 O O . GLU A 1 83 ? -24.031 12.424 13.116 1.00 88.19 83 GLU A O 1
ATOM 713 N N . LYS A 1 84 ? -25.843 11.606 14.147 1.00 89.75 84 LYS A N 1
ATOM 714 C CA . LYS A 1 84 ? -25.243 11.653 15.480 1.00 89.75 84 LYS A CA 1
ATOM 715 C C . LYS A 1 84 ? -24.107 10.644 15.582 1.00 89.75 84 LYS A C 1
ATOM 717 O O . LYS A 1 84 ? -23.032 10.995 16.066 1.00 89.75 84 LYS A O 1
ATOM 722 N N . ILE A 1 85 ? -24.337 9.418 15.108 1.00 92.19 85 ILE A N 1
ATOM 723 C CA . ILE A 1 85 ? -23.302 8.377 15.080 1.00 92.19 85 ILE A CA 1
ATOM 724 C C . ILE A 1 85 ? -22.174 8.791 14.135 1.00 92.19 85 ILE A C 1
ATOM 726 O O . ILE A 1 85 ? -21.008 8.698 14.504 1.00 92.19 85 ILE A O 1
ATOM 730 N N . PHE A 1 86 ? -22.501 9.309 12.951 1.00 90.31 86 PHE A N 1
ATOM 731 C CA . PHE A 1 86 ? -21.497 9.771 11.996 1.00 90.31 86 PHE A CA 1
ATOM 732 C C . PHE A 1 86 ? -20.586 10.864 12.581 1.00 90.31 86 PHE A C 1
ATOM 734 O O . PHE A 1 86 ? -19.363 10.726 12.554 1.00 90.31 86 PHE A O 1
ATOM 741 N N . ASN A 1 87 ? -21.161 11.900 13.199 1.00 87.56 87 ASN A N 1
ATOM 742 C CA . ASN A 1 87 ? -20.390 12.971 13.838 1.00 87.56 87 ASN A CA 1
ATOM 743 C C . ASN A 1 87 ? -19.560 12.460 15.023 1.00 87.56 87 ASN A C 1
ATOM 745 O O . ASN A 1 87 ? -18.423 12.890 15.216 1.00 87.56 87 ASN A O 1
ATOM 749 N N . GLN A 1 88 ? -20.093 11.513 15.801 1.00 90.81 88 GLN A N 1
ATOM 750 C CA . GLN A 1 88 ? -19.324 10.852 16.853 1.00 90.81 88 GLN A CA 1
ATOM 751 C C . GLN A 1 88 ? -18.094 10.138 16.272 1.00 90.81 88 GLN A C 1
ATOM 753 O O . GLN A 1 88 ? -16.988 10.339 16.771 1.00 90.81 88 GLN A O 1
ATOM 758 N N . LYS A 1 89 ? -18.263 9.364 15.194 1.00 92.00 89 LYS A N 1
ATOM 759 C CA . LYS A 1 89 ? -17.167 8.648 14.530 1.00 92.00 89 LYS A CA 1
ATOM 760 C C . LYS A 1 89 ? -16.115 9.576 13.939 1.00 92.00 89 LYS A C 1
ATOM 762 O O . LYS A 1 89 ? -14.925 9.298 14.072 1.00 92.00 89 LYS A O 1
ATOM 767 N N . LEU A 1 90 ? -16.520 10.704 13.357 1.00 92.88 90 LEU A N 1
ATOM 768 C CA . LEU A 1 90 ? -15.580 11.731 12.904 1.00 92.88 90 LEU A CA 1
ATOM 769 C C . LEU A 1 90 ? -14.754 12.308 14.061 1.00 92.88 90 LEU A C 1
ATOM 771 O O . LEU A 1 90 ? -13.543 12.463 13.928 1.00 92.88 90 LEU A O 1
ATOM 775 N N . ASN A 1 91 ? -15.378 12.583 15.207 1.00 88.81 91 ASN A N 1
ATOM 776 C CA . ASN A 1 91 ? -14.661 13.088 16.380 1.00 88.81 91 ASN A CA 1
ATOM 777 C C . ASN A 1 91 ? -13.680 12.053 16.947 1.00 88.81 91 ASN A C 1
ATOM 779 O O . ASN A 1 91 ? -12.543 12.399 17.267 1.00 88.81 91 ASN A O 1
ATOM 783 N N . GLU A 1 92 ? -14.096 10.785 17.028 1.00 93.25 92 GLU A N 1
ATOM 784 C CA . GLU A 1 92 ? -13.223 9.666 17.408 1.00 93.25 92 GLU A CA 1
ATOM 785 C C . GLU A 1 92 ? -12.017 9.571 16.464 1.00 93.25 92 GLU A C 1
ATOM 787 O O . GLU A 1 92 ? -10.876 9.504 16.924 1.00 93.25 92 GLU A O 1
ATOM 792 N N . HIS A 1 93 ? -12.257 9.651 15.152 1.00 94.12 93 HIS A N 1
ATOM 793 C CA . HIS A 1 93 ? -11.203 9.641 14.144 1.00 94.12 93 HIS A CA 1
ATOM 794 C C . HIS A 1 93 ? -10.200 10.774 14.355 1.00 94.12 93 HIS A C 1
ATOM 796 O O . HIS A 1 93 ? -9.002 10.530 14.467 1.00 94.12 93 HIS A O 1
ATOM 802 N N . ILE A 1 94 ? -10.675 12.013 14.476 1.00 92.88 94 ILE A N 1
ATOM 803 C CA . ILE A 1 94 ? -9.799 13.173 14.656 1.00 92.88 94 ILE A CA 1
ATOM 804 C C . ILE A 1 94 ? -8.955 13.059 15.926 1.00 92.88 94 ILE A C 1
ATOM 806 O O . ILE A 1 94 ? -7.761 13.355 15.881 1.00 92.88 94 ILE A O 1
ATOM 810 N N . ALA A 1 95 ? -9.524 12.572 17.030 1.00 91.25 95 ALA A N 1
ATOM 811 C CA . ALA A 1 95 ? -8.765 12.333 18.254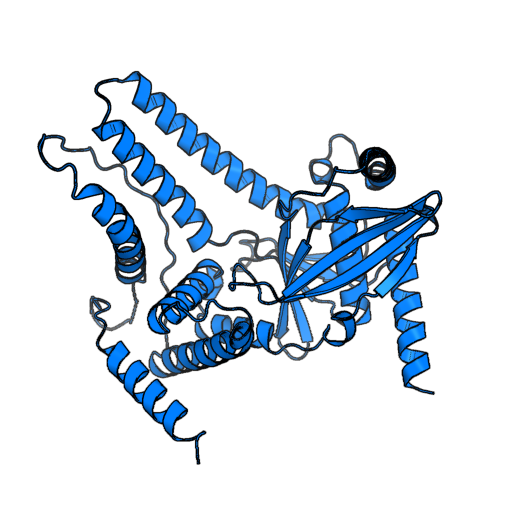 1.00 91.25 95 ALA A CA 1
ATOM 812 C C . ALA A 1 95 ? -7.648 11.290 18.055 1.00 91.25 95 ALA A C 1
ATOM 814 O O . ALA A 1 95 ? -6.526 11.495 18.521 1.00 91.25 95 ALA A O 1
ATOM 815 N N . ILE A 1 96 ? -7.932 10.196 17.336 1.00 93.44 96 ILE A N 1
ATOM 816 C CA . ILE A 1 96 ? -6.949 9.150 17.017 1.00 93.44 96 ILE A CA 1
ATOM 817 C C . ILE A 1 96 ? -5.818 9.716 16.151 1.00 93.44 96 ILE A C 1
ATOM 819 O O . ILE A 1 96 ? -4.647 9.542 16.490 1.00 93.44 96 ILE A O 1
ATOM 823 N N . VAL A 1 97 ? -6.155 10.417 15.065 1.00 91.31 97 VAL A N 1
ATOM 824 C CA . VAL A 1 97 ? -5.166 10.930 14.106 1.00 91.31 97 VAL A CA 1
ATOM 825 C C . VAL A 1 97 ? -4.279 12.007 14.728 1.00 91.31 97 VAL A C 1
ATOM 827 O O . VAL A 1 97 ? -3.060 11.956 14.574 1.00 91.31 97 VAL A O 1
ATOM 830 N N . LEU A 1 98 ? -4.863 12.944 15.483 1.00 89.06 98 LEU A N 1
ATOM 831 C CA . LEU A 1 98 ? -4.101 13.990 16.172 1.00 89.06 98 LEU A CA 1
ATOM 832 C C . LEU A 1 98 ? -3.106 13.407 17.172 1.00 89.06 98 LEU A C 1
ATOM 834 O O . LEU A 1 98 ? -1.964 13.853 17.218 1.00 89.06 98 LEU A O 1
ATOM 838 N N . LYS A 1 99 ? -3.524 12.396 17.940 1.00 90.38 99 LYS A N 1
ATOM 839 C CA . LYS A 1 99 ? -2.639 11.700 18.875 1.00 90.38 99 LYS A CA 1
ATOM 840 C C . LYS A 1 99 ? -1.524 10.955 18.144 1.00 90.38 99 LYS A C 1
ATOM 842 O O . LYS A 1 99 ? -0.384 10.967 18.588 1.00 90.38 99 LYS A O 1
ATOM 847 N N . HIS A 1 100 ? -1.846 10.297 17.032 1.00 90.25 100 HIS A N 1
ATOM 848 C CA . HIS A 1 100 ? -0.869 9.523 16.272 1.00 90.25 100 HIS A CA 1
ATOM 849 C C . HIS A 1 100 ? 0.246 10.403 15.682 1.00 90.25 100 HIS A C 1
ATOM 851 O O . HIS A 1 100 ? 1.400 9.985 15.654 1.00 90.25 100 HIS A O 1
ATOM 857 N N . PHE A 1 101 ? -0.083 11.620 15.240 1.00 87.50 101 PHE A N 1
ATOM 858 C CA . PHE A 1 101 ? 0.873 12.542 14.616 1.00 87.50 101 PHE A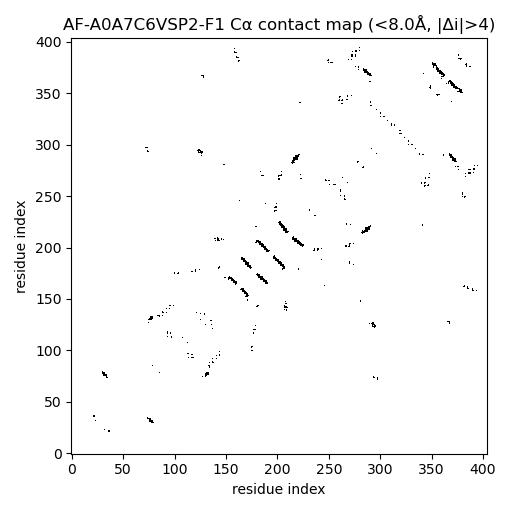 CA 1
ATOM 859 C C . PHE A 1 101 ? 1.353 13.678 15.528 1.00 87.50 101 PHE A C 1
ATOM 861 O O . PHE A 1 101 ? 2.017 14.596 15.045 1.00 87.50 101 PHE A O 1
ATOM 868 N N . GLU A 1 102 ? 1.073 13.616 16.833 1.00 85.75 102 GLU A N 1
ATOM 869 C CA . GLU A 1 102 ? 1.403 14.670 17.805 1.00 85.75 102 GLU A CA 1
ATOM 870 C C . GLU A 1 102 ? 2.887 15.079 17.757 1.00 85.75 102 GLU A C 1
ATOM 872 O O . GLU A 1 102 ? 3.211 16.270 17.772 1.00 85.75 102 GLU A O 1
ATOM 877 N N . ASP A 1 103 ? 3.780 14.095 17.614 1.00 83.06 103 ASP A N 1
ATOM 878 C CA . ASP A 1 103 ? 5.231 14.305 17.589 1.00 83.06 103 ASP A CA 1
ATOM 879 C C . ASP A 1 103 ? 5.781 14.698 16.211 1.00 83.06 103 ASP A C 1
ATOM 881 O O . ASP A 1 103 ? 6.847 15.312 16.117 1.00 83.06 103 ASP A O 1
ATOM 885 N N . THR A 1 104 ? 5.085 14.335 15.130 1.00 81.88 104 THR A N 1
ATOM 886 C CA . THR A 1 104 ? 5.574 14.537 13.756 1.00 81.88 104 THR A CA 1
ATOM 887 C C . THR A 1 104 ? 4.997 15.770 13.082 1.00 81.88 104 THR A C 1
ATOM 889 O O . THR A 1 104 ? 5.589 16.279 12.127 1.00 81.88 104 THR A O 1
ATOM 892 N N . ASP A 1 105 ? 3.838 16.238 13.537 1.00 80.31 105 ASP A N 1
ATOM 893 C CA . ASP A 1 105 ? 3.180 17.384 12.938 1.00 80.31 105 ASP A CA 1
ATOM 894 C C . ASP A 1 105 ? 3.916 18.693 13.238 1.00 80.31 105 ASP A C 1
ATOM 896 O O . ASP A 1 105 ? 4.371 18.917 14.365 1.00 80.31 105 ASP A O 1
ATOM 900 N N . PRO A 1 106 ? 3.942 19.638 12.279 1.00 78.56 106 PRO A N 1
ATOM 901 C CA . PRO A 1 106 ? 4.427 20.984 12.546 1.00 78.56 106 PRO A CA 1
ATOM 902 C C . PRO A 1 106 ? 3.649 21.622 13.708 1.00 78.56 106 PRO A C 1
ATOM 904 O O . PRO A 1 106 ? 2.411 21.649 13.725 1.00 78.56 106 PRO A O 1
ATOM 907 N N . LYS A 1 107 ? 4.378 22.103 14.721 1.00 78.88 107 LYS A N 1
ATOM 908 C CA . LYS A 1 107 ? 3.799 22.660 15.960 1.00 78.88 107 LYS A CA 1
ATOM 909 C C . LYS A 1 107 ? 3.200 24.056 15.769 1.00 78.88 107 LYS A C 1
ATOM 911 O O . LYS A 1 107 ? 2.396 24.495 16.580 1.00 78.88 107 LYS A O 1
ATOM 916 N N . ASP A 1 108 ? 3.588 24.739 14.701 1.00 82.62 108 ASP A N 1
ATOM 917 C CA . ASP A 1 108 ? 3.181 26.091 14.318 1.00 82.62 108 ASP A CA 1
ATOM 918 C C . ASP A 1 108 ? 1.855 26.141 13.537 1.00 82.62 108 ASP A C 1
ATOM 920 O O . ASP A 1 108 ? 1.249 27.206 13.402 1.00 82.62 108 ASP A O 1
ATOM 924 N N . ILE A 1 109 ? 1.359 24.997 13.056 1.00 79.31 109 ILE A N 1
ATOM 925 C CA . ILE A 1 109 ? 0.072 24.914 12.360 1.00 79.31 109 ILE A CA 1
ATOM 926 C C . ILE A 1 109 ? -1.074 24.888 13.377 1.00 79.31 109 ILE A C 1
ATOM 928 O O . ILE A 1 109 ? -1.120 24.036 14.266 1.00 79.31 109 ILE A O 1
ATOM 932 N N . LYS A 1 110 ? -2.048 25.793 13.200 1.00 83.44 110 LYS A N 1
ATOM 933 C CA . LYS A 1 110 ? -3.279 25.840 14.006 1.00 83.44 110 LYS A CA 1
ATOM 934 C C . LYS A 1 110 ? -4.021 24.503 13.976 1.00 83.44 110 LYS A C 1
ATOM 936 O O . LYS A 1 110 ? -4.162 23.897 12.913 1.00 83.44 110 LYS A O 1
ATOM 941 N N . ILE A 1 111 ? -4.580 24.108 15.119 1.00 83.38 111 ILE A N 1
ATOM 942 C CA . ILE A 1 111 ? -5.309 22.842 15.270 1.00 83.38 111 ILE A CA 1
ATOM 943 C C . ILE A 1 111 ? -6.448 22.689 14.252 1.00 83.38 111 ILE A C 1
ATOM 945 O O . ILE A 1 111 ? -6.569 21.645 13.620 1.00 83.38 111 ILE A O 1
ATOM 949 N N . GLU A 1 112 ? -7.203 23.757 13.990 1.00 82.06 112 GLU A N 1
ATOM 950 C CA . GLU A 1 112 ? -8.283 23.781 12.993 1.00 82.06 112 GLU A CA 1
ATOM 951 C C . GLU A 1 112 ? -7.800 23.389 11.589 1.00 82.06 112 GLU A C 1
ATOM 953 O O . GLU A 1 112 ? -8.482 22.663 10.866 1.00 82.06 112 GLU A O 1
ATOM 958 N N . SER A 1 113 ? -6.610 23.856 11.197 1.00 83.19 113 SER A N 1
ATOM 959 C CA . SER A 1 113 ? -6.013 23.527 9.902 1.00 83.19 113 SER A CA 1
ATOM 960 C C . SER A 1 113 ? -5.596 22.060 9.840 1.00 83.19 113 SER A C 1
ATOM 962 O O . SER A 1 113 ? -5.790 21.428 8.805 1.00 83.19 113 SER A O 1
ATOM 964 N N . LYS A 1 114 ? -5.087 21.500 10.947 1.00 81.81 114 LYS A N 1
ATOM 965 C CA . LYS A 1 114 ? -4.766 20.067 11.049 1.00 81.81 114 LYS A CA 1
ATOM 966 C C . LYS A 1 114 ? -6.023 19.210 10.929 1.00 81.81 114 LYS A C 1
ATOM 968 O O . LYS A 1 114 ? -6.050 18.271 10.144 1.00 81.81 114 LYS A O 1
ATOM 973 N N . ILE A 1 115 ? -7.093 19.574 11.636 1.00 86.69 115 ILE A N 1
ATOM 974 C CA . ILE A 1 115 ? -8.378 18.863 11.569 1.00 86.69 115 ILE A CA 1
ATOM 975 C C . ILE A 1 115 ? -8.914 18.856 10.133 1.00 86.69 115 ILE A C 1
ATOM 977 O O . ILE A 1 115 ? -9.238 17.794 9.606 1.00 86.69 115 ILE A O 1
ATOM 981 N N . LYS A 1 116 ? -8.951 20.019 9.468 1.00 85.00 116 LYS A N 1
ATOM 982 C CA . LYS A 1 116 ? -9.380 20.115 8.062 1.00 85.00 116 LYS A CA 1
ATOM 983 C C . LYS A 1 116 ? -8.528 19.240 7.150 1.00 85.00 116 LYS A C 1
ATOM 985 O O . LYS A 1 116 ? -9.075 18.505 6.335 1.00 85.00 116 LYS A O 1
ATOM 990 N N . TYR A 1 117 ? -7.209 19.290 7.320 1.00 84.44 117 TYR A N 1
ATOM 991 C CA . TYR A 1 117 ? -6.271 18.468 6.566 1.00 84.44 117 TYR A CA 1
ATOM 992 C C . TYR A 1 117 ? -6.584 16.970 6.708 1.00 84.44 117 TYR A C 1
ATOM 994 O O . TYR A 1 117 ? -6.714 16.265 5.707 1.00 84.44 117 TYR A O 1
ATOM 1002 N N . TYR A 1 118 ? -6.801 16.496 7.935 1.00 86.94 118 TYR A N 1
ATOM 1003 C CA . TYR A 1 118 ? -7.112 15.093 8.195 1.00 86.94 118 TYR A CA 1
ATOM 1004 C C . TYR A 1 118 ? -8.473 14.657 7.659 1.00 86.94 118 TYR A C 1
ATOM 1006 O O . TYR A 1 118 ? -8.567 13.580 7.074 1.00 86.94 118 TYR A O 1
ATOM 1014 N N . LEU A 1 119 ? -9.502 15.501 7.755 1.00 87.88 119 LEU A N 1
ATOM 1015 C CA . LEU A 1 119 ? -10.807 15.217 7.151 1.00 87.88 119 LEU A CA 1
ATOM 1016 C C . LEU A 1 119 ? -10.733 15.149 5.620 1.00 87.88 119 LEU A C 1
ATOM 1018 O O . LEU A 1 119 ? -11.327 14.255 5.020 1.00 87.88 119 LEU A O 1
ATOM 1022 N N . ILE A 1 120 ? -9.979 16.049 4.979 1.00 83.69 120 ILE A N 1
ATOM 1023 C CA . ILE A 1 120 ? -9.774 16.021 3.522 1.00 83.69 120 ILE A CA 1
ATOM 1024 C C . ILE A 1 120 ? -9.086 14.721 3.110 1.00 83.69 120 ILE A C 1
ATOM 1026 O O . ILE A 1 120 ? -9.502 14.096 2.139 1.00 83.69 120 ILE A O 1
ATOM 1030 N N . HIS A 1 121 ? -8.061 14.289 3.845 1.00 84.75 121 HIS A N 1
ATOM 1031 C CA . HIS A 1 121 ? -7.371 13.036 3.556 1.00 84.75 121 HIS A CA 1
ATOM 1032 C C . HIS A 1 121 ? -8.243 11.806 3.824 1.00 84.75 121 HIS A C 1
ATOM 1034 O O . HIS A 1 121 ? -8.263 10.894 2.999 1.00 84.75 121 HIS A O 1
ATOM 1040 N N . LEU A 1 122 ? -9.032 11.806 4.902 1.00 90.38 122 LEU A N 1
ATOM 1041 C CA . LEU A 1 122 ? -10.031 10.771 5.159 1.00 90.38 122 LEU A CA 1
ATOM 1042 C C . LEU A 1 122 ? -10.991 10.651 3.967 1.00 90.38 122 LEU A C 1
ATOM 1044 O O . LEU A 1 122 ? -11.160 9.561 3.435 1.00 90.38 122 LEU A O 1
ATOM 1048 N N . MET A 1 123 ? -11.562 11.752 3.479 1.00 86.31 123 MET A N 1
ATOM 1049 C CA . MET A 1 123 ? -12.498 11.708 2.346 1.00 86.31 123 MET A CA 1
ATOM 1050 C C . MET A 1 123 ? -11.810 11.432 1.004 1.00 86.31 123 MET A C 1
ATOM 1052 O O . MET A 1 123 ? -12.353 10.734 0.152 1.00 86.31 123 MET A O 1
ATOM 1056 N N . GLY A 1 124 ? -10.587 11.926 0.814 1.00 83.88 124 GLY A N 1
ATOM 1057 C CA . GLY A 1 124 ? -9.777 11.696 -0.383 1.00 83.88 124 GLY A CA 1
ATOM 1058 C C . GLY A 1 124 ? -9.386 10.230 -0.594 1.00 83.88 124 GLY A C 1
ATOM 1059 O O . GLY A 1 124 ? -9.101 9.832 -1.725 1.00 83.88 124 GLY A O 1
ATOM 1060 N N . ASN A 1 125 ? -9.389 9.438 0.482 1.00 87.56 125 ASN A N 1
ATOM 1061 C CA . ASN A 1 125 ? -9.063 8.011 0.492 1.00 87.56 125 ASN A CA 1
ATOM 1062 C C . ASN A 1 125 ? -10.297 7.089 0.478 1.00 87.56 125 ASN A C 1
ATOM 1064 O O . ASN A 1 125 ? -10.137 5.868 0.524 1.00 87.56 125 ASN A O 1
ATOM 1068 N N . ALA A 1 126 ? -11.505 7.653 0.398 1.00 87.56 126 ALA A N 1
ATOM 1069 C CA . ALA A 1 126 ? -12.743 6.891 0.320 1.00 87.56 126 ALA A CA 1
ATOM 1070 C C . ALA A 1 126 ? -13.013 6.391 -1.110 1.00 87.56 126 ALA A C 1
ATOM 1072 O O . ALA A 1 126 ? -12.802 7.090 -2.109 1.00 87.56 126 ALA A O 1
ATOM 1073 N N . THR A 1 127 ? -13.513 5.166 -1.195 1.00 87.94 127 THR A N 1
ATOM 1074 C CA . THR A 1 127 ? -14.053 4.559 -2.414 1.00 87.94 127 THR A CA 1
ATOM 1075 C C . THR A 1 127 ? -15.538 4.883 -2.593 1.00 87.94 127 THR A C 1
ATOM 1077 O O . THR A 1 127 ? -16.184 5.365 -1.668 1.00 87.94 127 THR A O 1
ATOM 1080 N N . SER A 1 128 ? -16.126 4.578 -3.755 1.00 82.56 128 SER A N 1
ATOM 1081 C CA . SER A 1 128 ? -17.576 4.735 -3.967 1.00 82.56 128 SER A CA 1
ATOM 1082 C C . SER A 1 128 ? -18.417 3.974 -2.931 1.00 82.56 128 SER A C 1
ATOM 1084 O O . SER A 1 128 ? -19.409 4.517 -2.447 1.00 82.56 128 SER A O 1
ATOM 1086 N N . TYR A 1 129 ? -17.996 2.766 -2.543 1.00 87.19 129 TYR A N 1
ATOM 1087 C CA . TYR A 1 129 ? -18.651 1.977 -1.498 1.00 87.19 129 TYR A CA 1
ATOM 1088 C C . TYR A 1 129 ? -18.581 2.668 -0.128 1.00 87.19 129 TYR A C 1
ATOM 1090 O O . TYR A 1 129 ? -19.571 2.713 0.603 1.00 87.19 129 TYR A O 1
ATOM 1098 N N . ASP A 1 130 ? -17.434 3.264 0.207 1.00 90.44 130 ASP A N 1
ATOM 1099 C CA . ASP A 1 130 ? -17.239 3.973 1.476 1.00 90.44 130 ASP A CA 1
ATOM 1100 C C . ASP A 1 130 ? -18.179 5.189 1.608 1.00 90.44 130 ASP A C 1
ATOM 1102 O O . ASP A 1 130 ? -18.655 5.488 2.701 1.00 90.44 130 ASP A O 1
ATOM 1106 N N . PHE A 1 131 ? -18.525 5.857 0.501 1.00 86.88 131 PHE A N 1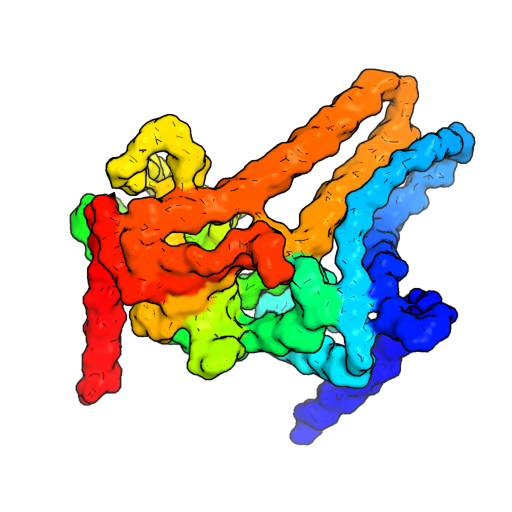
ATOM 1107 C CA . PHE A 1 131 ? -19.526 6.934 0.502 1.00 86.88 131 PHE A CA 1
ATOM 1108 C C . PHE A 1 131 ? -20.947 6.436 0.798 1.00 86.88 131 PHE A C 1
ATOM 1110 O O . PHE A 1 131 ? -21.746 7.171 1.380 1.00 86.88 131 PHE A O 1
ATOM 1117 N N . GLN A 1 132 ? -21.264 5.191 0.444 1.00 87.56 132 GLN A N 1
ATOM 1118 C CA . GLN A 1 132 ? -22.544 4.569 0.794 1.00 87.56 132 GLN A CA 1
ATOM 1119 C C . GLN A 1 132 ? -22.567 4.057 2.244 1.00 87.56 132 GLN A C 1
ATOM 1121 O O . GLN A 1 132 ? -23.640 3.963 2.845 1.00 87.56 132 GLN A O 1
ATOM 1126 N N . ASN A 1 133 ? -21.393 3.774 2.823 1.00 91.81 133 ASN A N 1
ATOM 1127 C CA . ASN A 1 133 ? -21.232 3.203 4.164 1.00 91.81 133 ASN A CA 1
ATOM 1128 C C . ASN A 1 133 ? -20.200 3.984 5.011 1.00 91.81 133 ASN A C 1
ATOM 1130 O O . ASN A 1 133 ? -19.195 3.426 5.460 1.00 91.81 133 ASN A O 1
ATOM 1134 N N . PRO A 1 134 ? -20.430 5.285 5.277 1.00 91.56 134 PRO A N 1
ATOM 1135 C CA . PRO A 1 134 ? -19.406 6.165 5.842 1.00 91.56 134 PRO A CA 1
ATOM 1136 C C . PRO A 1 134 ? -19.010 5.835 7.290 1.00 91.56 134 PRO A C 1
ATOM 1138 O O . PRO A 1 134 ? -17.874 6.079 7.682 1.00 91.56 134 PRO A O 1
ATOM 1141 N N . ILE A 1 135 ? -19.918 5.270 8.094 1.00 94.31 135 ILE A N 1
ATOM 1142 C CA . ILE A 1 135 ? -19.614 4.852 9.476 1.00 94.31 135 ILE A CA 1
ATOM 1143 C C . ILE A 1 135 ? -18.622 3.681 9.471 1.00 94.31 135 ILE A C 1
ATOM 1145 O O . ILE A 1 135 ? -17.589 3.755 10.133 1.00 94.31 135 ILE A O 1
ATOM 1149 N N . GLU A 1 136 ? -18.896 2.648 8.668 1.00 94.06 136 GLU A N 1
ATOM 1150 C CA . GLU A 1 136 ? -18.009 1.488 8.499 1.00 94.06 136 GLU A CA 1
ATOM 1151 C C . GLU A 1 136 ? -16.647 1.912 7.947 1.00 94.06 136 GLU A C 1
ATOM 1153 O O . GLU A 1 136 ? -15.609 1.422 8.391 1.00 94.06 136 GLU A O 1
ATOM 1158 N N . TYR A 1 137 ? -16.640 2.869 7.015 1.00 94.50 137 TYR A N 1
ATOM 1159 C CA . TYR A 1 137 ? -15.412 3.438 6.481 1.00 94.50 137 TYR A CA 1
ATOM 1160 C C . TYR A 1 137 ? -14.550 4.100 7.561 1.00 94.50 137 TYR A C 1
ATOM 1162 O O . TYR A 1 137 ? -13.351 3.825 7.642 1.00 94.50 137 TYR A O 1
ATOM 1170 N N . ILE A 1 138 ? -15.144 4.958 8.396 1.00 95.75 138 ILE A N 1
ATOM 1171 C CA . ILE A 1 138 ? -14.411 5.648 9.462 1.00 95.75 138 ILE A CA 1
ATOM 1172 C C . ILE A 1 138 ? -13.866 4.640 10.478 1.00 95.75 138 ILE A C 1
ATOM 1174 O O . ILE A 1 138 ? -12.706 4.747 10.869 1.00 95.75 138 ILE A O 1
ATOM 1178 N N . ASP A 1 139 ? -14.657 3.635 10.859 1.00 95.56 139 ASP A N 1
ATOM 1179 C CA . ASP A 1 139 ? -14.212 2.579 11.775 1.00 95.56 139 ASP A CA 1
ATOM 1180 C C . ASP A 1 139 ? -13.054 1.760 11.190 1.00 95.56 139 ASP A C 1
ATOM 1182 O O . ASP A 1 139 ? -12.030 1.581 11.851 1.00 95.56 139 ASP A O 1
ATOM 1186 N N . LYS A 1 140 ? -13.158 1.353 9.918 1.00 95.69 140 LYS A N 1
ATOM 1187 C CA . LYS A 1 140 ? -12.074 0.689 9.176 1.00 95.69 140 LYS A CA 1
ATOM 1188 C C . LYS A 1 140 ? -10.787 1.511 9.227 1.00 95.69 140 LYS A C 1
ATOM 1190 O O . LYS A 1 140 ? -9.719 0.987 9.531 1.00 95.69 140 LYS A O 1
ATOM 1195 N N . VAL A 1 141 ? -10.882 2.803 8.929 1.00 95.06 141 VAL A N 1
ATOM 1196 C CA . VAL A 1 141 ? -9.725 3.697 8.918 1.00 95.06 141 VAL A CA 1
ATOM 1197 C C . VAL A 1 141 ? -9.151 3.889 10.321 1.00 95.06 141 VAL A C 1
ATOM 1199 O O . VAL A 1 141 ? -7.934 3.869 10.476 1.00 95.06 141 VAL A O 1
ATOM 1202 N N . ASN A 1 142 ? -9.989 4.028 11.350 1.00 95.06 142 ASN A N 1
ATOM 1203 C CA . ASN A 1 142 ? -9.539 4.098 12.741 1.00 95.06 142 ASN A CA 1
ATOM 1204 C C . ASN A 1 142 ? -8.759 2.840 13.142 1.00 95.06 142 ASN A C 1
ATOM 1206 O O . ASN A 1 142 ? -7.720 2.952 13.794 1.00 95.06 142 ASN A O 1
ATOM 1210 N N . ASN A 1 143 ? -9.201 1.665 12.689 1.00 95.56 143 ASN A N 1
ATOM 1211 C CA . ASN A 1 143 ? -8.501 0.404 12.925 1.00 95.56 143 ASN A CA 1
ATOM 1212 C C . ASN A 1 143 ? -7.118 0.366 12.261 1.00 95.56 143 ASN A C 1
ATOM 1214 O O . ASN A 1 143 ? -6.191 -0.210 12.824 1.00 95.56 143 ASN A O 1
ATOM 1218 N N . PHE A 1 144 ? -6.914 1.065 11.138 1.00 95.69 144 PHE A N 1
ATOM 1219 C CA . PHE A 1 144 ? -5.584 1.161 10.526 1.00 95.69 144 PHE A CA 1
ATOM 1220 C C . PHE A 1 144 ? -4.550 1.828 11.442 1.00 95.69 144 PHE A C 1
ATOM 1222 O O . PHE A 1 144 ? -3.371 1.507 11.337 1.00 95.69 144 PHE A O 1
ATOM 1229 N N . PHE A 1 145 ? -4.969 2.754 12.310 1.00 93.38 145 PHE A N 1
ATOM 1230 C CA . PHE A 1 145 ? -4.085 3.455 13.251 1.00 93.38 145 PHE A CA 1
ATOM 1231 C C . PHE A 1 145 ? -3.803 2.667 14.529 1.00 93.38 145 PHE A C 1
ATOM 1233 O O . PHE A 1 145 ? -2.826 2.952 15.224 1.00 93.38 145 PHE A O 1
ATOM 1240 N N . THR A 1 146 ? -4.701 1.753 14.892 1.00 91.69 146 THR A N 1
ATOM 1241 C CA . THR A 1 146 ? -4.658 1.029 16.165 1.00 91.69 146 THR A CA 1
ATOM 1242 C C . THR A 1 146 ? -4.218 -0.422 16.008 1.00 91.69 146 THR A C 1
ATOM 1244 O O . THR A 1 146 ? -3.895 -1.051 17.018 1.00 91.69 146 THR A O 1
ATOM 1247 N N . ASP A 1 147 ? -4.160 -0.942 14.777 1.00 94.25 147 ASP A N 1
ATOM 1248 C CA . ASP A 1 147 ? -3.620 -2.266 14.486 1.00 94.25 147 ASP A CA 1
ATOM 1249 C C . ASP A 1 147 ? -2.160 -2.397 14.944 1.00 94.25 147 ASP A C 1
ATOM 1251 O O . ASP A 1 147 ? -1.324 -1.509 14.775 1.00 94.25 147 ASP A O 1
ATOM 1255 N N . LYS A 1 148 ? -1.856 -3.562 15.519 1.00 93.44 148 LYS A N 1
ATOM 1256 C CA . LYS A 1 148 ? -0.535 -3.905 16.062 1.00 93.44 148 LYS A CA 1
ATOM 1257 C C . LYS A 1 148 ? 0.081 -5.129 15.401 1.00 93.44 148 LYS A C 1
ATOM 1259 O O . LYS A 1 148 ? 1.108 -5.619 15.869 1.00 93.44 148 LYS A O 1
ATOM 1264 N N . SER A 1 149 ? -0.517 -5.631 14.317 1.00 93.75 149 SER A N 1
ATOM 1265 C CA . SER A 1 149 ? -0.092 -6.875 13.662 1.00 93.75 149 SER A CA 1
ATOM 1266 C C . SER A 1 149 ? 1.389 -6.847 13.280 1.00 93.75 149 SER A C 1
ATOM 1268 O O . SER A 1 149 ? 2.086 -7.846 13.411 1.00 93.75 149 SER A O 1
ATOM 1270 N N . PHE A 1 150 ? 1.901 -5.675 12.902 1.00 94.88 150 PHE A N 1
ATOM 1271 C CA . PHE A 1 150 ? 3.299 -5.491 12.519 1.00 94.88 150 PHE A CA 1
ATOM 1272 C C . PHE A 1 150 ? 4.111 -4.605 13.481 1.00 94.88 150 PHE A C 1
ATOM 1274 O O . PHE A 1 150 ? 5.166 -4.101 13.103 1.00 94.88 150 PHE A O 1
ATOM 1281 N N . GLU A 1 151 ? 3.676 -4.410 14.732 1.00 91.50 151 GLU A N 1
ATOM 1282 C CA . GLU A 1 151 ? 4.378 -3.533 15.693 1.00 91.50 151 GLU A CA 1
ATOM 1283 C C . GLU A 1 151 ? 5.835 -3.979 15.930 1.00 91.50 151 GLU A C 1
ATOM 1285 O O . GLU A 1 151 ? 6.758 -3.165 15.962 1.00 91.50 151 GLU A O 1
ATOM 1290 N N . HIS A 1 152 ? 6.071 -5.291 15.966 1.00 89.56 152 HIS A N 1
ATOM 1291 C CA . HIS A 1 152 ? 7.398 -5.893 16.122 1.00 89.56 152 HIS A CA 1
ATOM 1292 C C . HIS A 1 152 ? 8.328 -5.723 14.900 1.00 89.56 152 HIS A C 1
ATOM 1294 O O . HIS A 1 152 ? 9.478 -6.169 14.954 1.00 89.56 152 HIS A O 1
ATOM 1300 N N . LEU A 1 153 ? 7.828 -5.142 13.802 1.00 93.06 153 LEU A N 1
ATOM 1301 C CA . LEU A 1 153 ? 8.568 -4.823 12.576 1.00 93.06 153 LEU A CA 1
ATOM 1302 C C . LEU A 1 153 ? 8.889 -3.329 12.458 1.00 93.06 153 LEU A C 1
ATOM 1304 O O . LEU A 1 153 ? 9.412 -2.904 11.427 1.00 93.06 153 LEU A O 1
ATOM 1308 N N . LYS A 1 154 ? 8.610 -2.516 13.489 1.00 88.75 154 LYS A N 1
ATOM 1309 C CA . LYS A 1 154 ? 9.180 -1.159 13.580 1.00 88.75 154 LYS A CA 1
ATOM 1310 C C . LYS A 1 154 ? 10.713 -1.207 13.642 1.00 88.75 154 LYS A C 1
ATOM 1312 O O . LYS A 1 154 ? 11.388 -0.313 13.138 1.00 88.75 154 LYS A O 1
ATOM 1317 N N . GLU A 1 155 ? 11.265 -2.286 14.192 1.00 88.62 155 GLU A N 1
ATOM 1318 C CA . GLU A 1 155 ? 12.682 -2.621 14.077 1.00 88.62 155 GLU A CA 1
ATOM 1319 C C . GLU A 1 155 ? 12.987 -3.282 12.726 1.00 88.62 155 GLU A C 1
ATOM 1321 O O . GLU A 1 155 ? 12.210 -4.086 12.206 1.00 88.62 155 GLU A O 1
ATOM 1326 N N . THR A 1 156 ? 14.146 -2.958 12.149 1.00 91.81 156 THR A N 1
ATOM 1327 C CA . THR A 1 156 ? 14.556 -3.523 10.857 1.00 91.81 156 THR A CA 1
ATOM 1328 C C . THR A 1 156 ? 14.890 -5.002 10.985 1.00 91.81 156 THR A C 1
ATOM 1330 O O . THR A 1 156 ? 15.739 -5.386 11.785 1.00 91.81 156 THR A O 1
ATOM 1333 N N . THR A 1 157 ? 14.280 -5.817 10.129 1.00 94.00 157 THR A N 1
ATOM 1334 C CA . THR A 1 157 ? 14.654 -7.220 9.935 1.00 94.00 157 THR A CA 1
ATOM 1335 C C . THR A 1 157 ? 15.538 -7.345 8.698 1.00 94.00 157 THR A C 1
ATOM 1337 O O . THR A 1 157 ? 15.270 -6.709 7.680 1.00 94.00 157 THR A O 1
ATOM 1340 N N . GLU A 1 158 ? 16.597 -8.153 8.783 1.00 94.62 158 GLU A N 1
ATOM 1341 C CA . GLU A 1 158 ? 17.485 -8.481 7.663 1.00 94.62 158 GLU A CA 1
ATOM 1342 C C . GLU A 1 158 ? 17.561 -10.000 7.481 1.00 94.62 158 GLU A C 1
ATOM 1344 O O . GLU A 1 158 ? 17.723 -10.741 8.456 1.00 94.62 158 GLU A O 1
ATOM 1349 N N . CYS A 1 159 ? 17.466 -10.465 6.237 1.00 94.44 159 CYS A N 1
ATOM 1350 C CA . CYS A 1 159 ? 17.692 -11.862 5.878 1.00 94.44 159 CYS A CA 1
ATOM 1351 C C . CYS A 1 159 ? 18.427 -11.991 4.535 1.00 94.44 159 CYS A C 1
ATOM 1353 O O . CYS A 1 159 ? 18.401 -11.077 3.710 1.00 94.44 159 CYS A O 1
ATOM 1355 N N . TYR A 1 160 ? 19.131 -13.107 4.335 1.00 95.19 160 TYR A N 1
ATOM 1356 C CA . TYR A 1 160 ? 19.946 -13.351 3.143 1.00 95.19 160 TYR A CA 1
ATOM 1357 C C . TYR A 1 160 ? 19.169 -14.162 2.105 1.00 95.19 160 TYR A C 1
ATOM 1359 O O . TYR A 1 160 ? 18.750 -15.279 2.385 1.00 95.19 160 TYR A O 1
ATOM 1367 N N . ILE A 1 161 ? 19.028 -13.618 0.897 1.00 94.56 161 ILE A N 1
ATOM 1368 C CA . ILE A 1 161 ? 18.350 -14.250 -0.238 1.00 94.56 161 ILE A CA 1
ATOM 1369 C C . ILE A 1 161 ? 19.394 -14.945 -1.112 1.00 94.56 161 ILE A C 1
ATOM 1371 O O . ILE A 1 161 ? 20.177 -14.300 -1.824 1.00 94.56 161 ILE A O 1
ATOM 1375 N N . LYS A 1 162 ? 19.412 -16.278 -1.062 1.00 92.69 162 LYS A N 1
ATOM 1376 C CA . LYS A 1 162 ? 20.449 -17.117 -1.676 1.00 92.69 162 LYS A CA 1
ATOM 1377 C C . LYS A 1 162 ? 20.465 -17.014 -3.199 1.00 92.69 162 LYS A C 1
ATOM 1379 O O . LYS A 1 162 ? 21.535 -16.912 -3.797 1.00 92.69 162 LYS A O 1
ATOM 1384 N N . THR A 1 163 ? 19.296 -16.999 -3.827 1.00 90.06 163 THR A N 1
ATOM 1385 C CA . THR A 1 163 ? 19.116 -16.900 -5.287 1.00 90.06 163 THR A CA 1
ATOM 1386 C C . THR A 1 163 ? 19.679 -15.605 -5.874 1.00 90.06 163 THR A C 1
ATOM 1388 O O . THR A 1 163 ? 20.136 -15.588 -7.019 1.00 90.06 163 THR A O 1
ATOM 1391 N N . LEU A 1 164 ? 19.703 -14.527 -5.087 1.00 88.62 164 LEU A N 1
ATOM 1392 C CA . LEU A 1 164 ? 20.260 -13.231 -5.482 1.00 88.62 164 LEU A CA 1
ATOM 1393 C C . LEU A 1 164 ? 21.677 -12.990 -4.946 1.00 88.62 164 LEU A C 1
ATOM 1395 O O . LEU A 1 164 ? 22.383 -12.093 -5.426 1.00 88.62 164 LEU A O 1
ATOM 1399 N N . GLY A 1 165 ? 22.090 -13.757 -3.938 1.00 91.50 165 GLY A N 1
ATOM 1400 C CA . GLY A 1 165 ? 23.310 -13.520 -3.179 1.00 91.50 165 GLY A CA 1
ATOM 1401 C C . GLY A 1 165 ? 23.343 -12.129 -2.538 1.00 91.50 165 GLY A C 1
ATOM 1402 O O . GLY A 1 165 ? 24.395 -11.485 -2.533 1.00 91.50 165 GLY A O 1
ATOM 1403 N N . GLN A 1 166 ? 22.184 -11.625 -2.104 1.00 94.75 166 GLN A N 1
ATOM 1404 C CA . GLN A 1 166 ? 22.002 -10.304 -1.489 1.00 94.75 166 GLN A CA 1
ATOM 1405 C C . GLN A 1 166 ? 21.221 -10.442 -0.182 1.00 94.75 166 GLN A C 1
ATOM 1407 O O . GLN A 1 166 ? 20.483 -11.407 -0.010 1.00 94.75 166 GLN A O 1
ATOM 1412 N N . ASN A 1 167 ? 21.311 -9.445 0.694 1.00 95.81 167 ASN A N 1
ATOM 1413 C CA . ASN A 1 167 ? 20.382 -9.327 1.812 1.00 95.81 167 ASN A CA 1
ATOM 1414 C C . ASN A 1 167 ? 19.129 -8.559 1.391 1.00 95.81 167 ASN A C 1
ATOM 1416 O O . ASN A 1 167 ? 19.189 -7.662 0.546 1.00 95.81 167 ASN A O 1
ATOM 1420 N N . ILE A 1 168 ? 18.011 -8.860 2.036 1.00 96.25 168 ILE A N 1
ATOM 1421 C CA . ILE A 1 168 ? 16.837 -8.001 2.071 1.00 96.25 168 ILE A CA 1
ATOM 1422 C C . ILE A 1 168 ? 16.681 -7.434 3.481 1.00 96.25 168 ILE A C 1
ATOM 1424 O O . ILE A 1 168 ? 16.723 -8.167 4.466 1.00 96.25 168 ILE A O 1
ATOM 1428 N N . LYS A 1 169 ? 16.500 -6.116 3.568 1.00 96.31 169 LYS A N 1
ATOM 1429 C CA . LYS A 1 169 ? 16.111 -5.408 4.789 1.00 96.31 169 LYS A CA 1
ATOM 1430 C C . LYS A 1 169 ? 14.686 -4.930 4.660 1.00 96.31 169 LYS A C 1
ATOM 1432 O O . LYS A 1 169 ? 14.356 -4.341 3.633 1.00 96.31 169 LYS A O 1
ATOM 1437 N N . TYR A 1 170 ? 13.874 -5.110 5.690 1.00 96.94 170 TYR A N 1
ATOM 1438 C CA . TYR A 1 170 ? 12.515 -4.588 5.709 1.00 96.94 170 TYR A CA 1
ATOM 1439 C C . TYR A 1 170 ? 12.071 -4.146 7.101 1.00 96.94 170 TYR A C 1
ATOM 1441 O O . TYR A 1 170 ? 12.577 -4.622 8.118 1.00 96.94 170 TYR A O 1
ATOM 1449 N N . SER A 1 171 ? 11.129 -3.207 7.125 1.00 96.94 171 SER A N 1
ATOM 1450 C CA . SER A 1 171 ? 10.503 -2.690 8.340 1.00 96.94 171 SER A CA 1
ATOM 1451 C C . SER A 1 171 ? 9.179 -1.994 8.022 1.0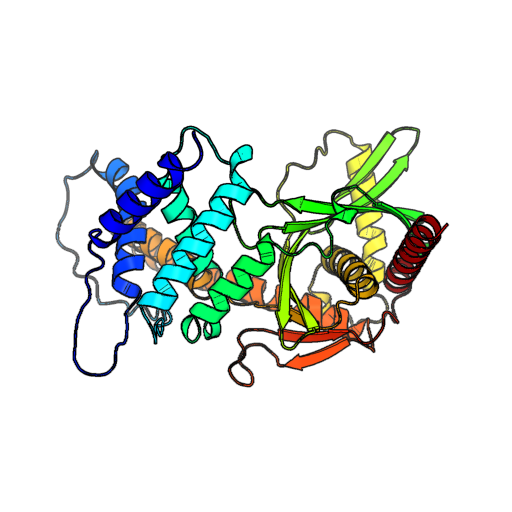0 96.94 171 SER A C 1
ATOM 1453 O O . SER A 1 171 ? 8.849 -1.738 6.858 1.00 96.94 171 SER A O 1
ATOM 1455 N N . ILE A 1 172 ? 8.439 -1.656 9.073 1.00 95.44 172 ILE A N 1
ATOM 1456 C CA . ILE A 1 172 ? 7.302 -0.741 9.023 1.00 95.44 172 ILE A CA 1
ATOM 1457 C C . ILE A 1 172 ? 7.751 0.652 9.446 1.00 95.44 172 ILE A C 1
ATOM 1459 O O . ILE A 1 172 ? 8.535 0.810 10.381 1.00 95.44 172 ILE A O 1
ATOM 1463 N N . ILE A 1 173 ? 7.235 1.666 8.757 1.00 92.31 173 ILE A N 1
ATOM 1464 C CA . ILE A 1 173 ? 7.376 3.068 9.150 1.00 92.31 173 ILE A CA 1
ATOM 1465 C C . ILE A 1 173 ? 6.013 3.744 9.225 1.00 92.31 173 ILE A C 1
ATOM 1467 O O . ILE A 1 173 ? 5.099 3.404 8.470 1.00 92.31 173 ILE A O 1
ATOM 1471 N N . ASP A 1 174 ? 5.925 4.749 10.088 1.00 89.88 174 ASP A N 1
ATOM 1472 C CA . ASP A 1 174 ? 4.767 5.629 10.188 1.00 89.88 174 ASP A CA 1
ATOM 1473 C C . ASP A 1 174 ? 4.844 6.692 9.071 1.00 89.88 174 ASP A C 1
ATOM 1475 O O . ASP A 1 174 ? 5.900 7.267 8.778 1.00 89.88 174 ASP A O 1
ATOM 1479 N N . ASN A 1 175 ? 3.731 6.910 8.375 1.00 87.50 175 ASN A N 1
ATOM 1480 C CA . ASN A 1 175 ? 3.627 7.842 7.259 1.00 87.50 175 ASN A CA 1
ATOM 1481 C C . ASN A 1 175 ? 3.303 9.238 7.773 1.00 87.50 175 ASN A C 1
ATOM 1483 O O . ASN A 1 175 ? 2.192 9.491 8.222 1.00 87.50 175 ASN A O 1
ATOM 1487 N N . THR A 1 176 ? 4.228 10.181 7.619 1.00 77.81 176 THR A N 1
ATOM 1488 C CA . THR A 1 176 ? 3.972 11.569 8.013 1.00 77.81 176 THR A CA 1
ATOM 1489 C C . THR A 1 176 ? 2.871 12.215 7.161 1.00 77.81 176 THR A C 1
ATOM 1491 O O . THR A 1 176 ? 2.854 12.086 5.931 1.00 77.81 176 THR A O 1
ATOM 1494 N N . GLY A 1 177 ? 1.959 12.937 7.818 1.00 67.94 177 GLY A N 1
ATOM 1495 C CA . GLY A 1 177 ? 0.923 13.733 7.157 1.00 67.94 177 GLY A CA 1
ATOM 1496 C C . GLY A 1 177 ? -0.184 12.919 6.482 1.00 67.94 177 GLY A C 1
ATOM 1497 O O . GLY A 1 177 ? -0.677 13.335 5.445 1.00 67.94 177 GLY A O 1
ATOM 1498 N N . TYR A 1 178 ? -0.553 11.751 7.015 1.00 69.38 178 TYR A N 1
ATOM 1499 C CA . TYR A 1 178 ? -1.792 11.028 6.678 1.00 69.38 178 TYR A CA 1
ATOM 1500 C C . TYR A 1 178 ? -2.190 10.982 5.182 1.00 69.38 178 TYR A C 1
ATOM 1502 O O . TYR A 1 178 ? -3.325 11.269 4.810 1.00 69.38 178 TYR A O 1
ATOM 1510 N N . LYS A 1 179 ? -1.259 10.648 4.280 1.00 68.62 179 LYS A N 1
ATOM 1511 C CA . LYS A 1 179 ? -1.527 10.775 2.835 1.00 68.62 179 LYS A CA 1
ATOM 1512 C C . LYS A 1 179 ? -2.520 9.735 2.309 1.00 68.62 179 LYS A C 1
ATOM 1514 O O . LYS A 1 179 ? -3.511 10.113 1.685 1.00 68.62 179 LYS A O 1
ATOM 1519 N N . GLU A 1 180 ? -2.307 8.454 2.600 1.00 81.25 180 GLU A N 1
ATOM 1520 C CA . GLU A 1 180 ? -3.205 7.351 2.207 1.00 81.25 180 GLU A CA 1
ATOM 1521 C C . GLU A 1 180 ? -3.492 6.400 3.373 1.00 81.25 180 GLU A C 1
ATOM 1523 O O . GLU A 1 180 ? -4.641 6.076 3.651 1.00 81.25 180 GLU A O 1
ATOM 1528 N N . THR A 1 181 ? -2.441 5.979 4.074 1.00 91.38 181 THR A N 1
ATOM 1529 C CA . THR A 1 181 ? -2.511 5.068 5.221 1.00 91.38 181 THR A CA 1
ATOM 1530 C C . THR A 1 181 ? -1.558 5.546 6.319 1.00 91.38 181 THR A C 1
ATOM 1532 O O . THR A 1 181 ? -0.586 6.242 6.003 1.00 91.38 181 THR A O 1
ATOM 1535 N N . PRO A 1 182 ? -1.776 5.183 7.596 1.00 91.56 182 PRO A N 1
ATOM 1536 C CA . PRO A 1 182 ? -0.866 5.553 8.683 1.00 91.56 182 PRO A CA 1
ATOM 1537 C C . PRO A 1 182 ? 0.494 4.858 8.595 1.00 91.56 182 PRO A C 1
ATOM 1539 O O . PRO A 1 182 ? 1.488 5.419 9.043 1.00 91.56 182 PRO A O 1
ATOM 1542 N N . HIS A 1 183 ? 0.568 3.684 7.963 1.00 93.00 183 HIS A N 1
ATOM 1543 C CA . HIS A 1 183 ? 1.783 2.873 7.915 1.00 93.00 183 HIS A CA 1
ATOM 1544 C C . HIS A 1 183 ? 2.199 2.514 6.485 1.00 93.00 183 HIS A C 1
ATOM 1546 O O . HIS A 1 183 ? 1.372 2.382 5.576 1.00 93.00 183 HIS A O 1
ATOM 1552 N N . SER A 1 184 ? 3.507 2.344 6.292 1.00 94.62 184 SER A N 1
ATOM 1553 C CA . SER A 1 184 ? 4.102 1.787 5.077 1.00 94.62 184 SER A CA 1
ATOM 1554 C C . SER A 1 184 ? 5.043 0.643 5.411 1.00 94.62 184 SER A C 1
ATOM 1556 O O . SER A 1 184 ? 5.889 0.766 6.295 1.00 94.62 184 SER A O 1
ATOM 1558 N N . PHE A 1 185 ? 4.986 -0.413 4.607 1.00 97.12 185 PHE A N 1
ATOM 1559 C CA . PHE A 1 185 ? 6.038 -1.413 4.542 1.00 97.12 185 PHE A CA 1
ATOM 1560 C C . PHE A 1 185 ? 7.142 -0.911 3.610 1.00 97.12 185 PHE A C 1
ATOM 1562 O O . PHE A 1 185 ? 6.881 -0.521 2.464 1.00 97.12 185 PHE A O 1
ATOM 1569 N N . ILE A 1 186 ? 8.379 -0.907 4.099 1.00 95.94 186 ILE A N 1
ATOM 1570 C CA . ILE A 1 186 ? 9.558 -0.528 3.322 1.00 95.94 186 ILE A CA 1
ATOM 1571 C C . ILE A 1 186 ? 10.522 -1.696 3.228 1.00 95.94 186 ILE A C 1
ATOM 1573 O O . ILE A 1 186 ? 10.701 -2.448 4.181 1.00 95.94 186 ILE A O 1
ATOM 1577 N N . SER A 1 187 ? 11.169 -1.826 2.073 1.00 96.12 187 SER A N 1
ATOM 1578 C CA . SER A 1 187 ? 12.188 -2.844 1.860 1.00 96.12 187 SER A CA 1
ATOM 1579 C C . SER A 1 187 ? 13.347 -2.338 1.002 1.00 96.12 187 SER A C 1
ATOM 1581 O O . SER A 1 187 ? 13.221 -1.396 0.211 1.00 96.12 187 SER A O 1
ATOM 1583 N N . TYR A 1 188 ? 14.507 -2.960 1.196 1.00 95.44 188 TYR A N 1
ATOM 1584 C CA . TYR A 1 188 ? 15.759 -2.655 0.515 1.00 95.44 188 TYR A CA 1
ATOM 1585 C C . TYR A 1 188 ? 16.499 -3.948 0.198 1.00 95.44 188 TYR A C 1
ATOM 1587 O O . TYR A 1 188 ? 16.516 -4.864 1.015 1.00 95.44 188 TYR A O 1
ATOM 1595 N N . ILE A 1 189 ? 17.176 -3.990 -0.946 1.00 95.31 189 ILE A N 1
ATOM 1596 C CA . ILE A 1 189 ? 18.153 -5.035 -1.258 1.00 95.31 189 ILE A CA 1
ATOM 1597 C C . ILE A 1 189 ? 19.534 -4.483 -0.914 1.00 95.31 189 ILE A C 1
ATOM 1599 O O . ILE A 1 189 ? 19.979 -3.501 -1.515 1.00 95.31 189 ILE A O 1
ATOM 1603 N N . THR A 1 190 ? 20.223 -5.086 0.049 1.00 94.25 190 THR A N 1
ATOM 1604 C CA . THR A 1 190 ? 21.481 -4.575 0.609 1.00 94.25 190 THR A CA 1
ATOM 1605 C C . THR A 1 190 ? 22.637 -5.548 0.459 1.00 94.25 190 THR A C 1
ATOM 1607 O O . THR A 1 190 ? 22.456 -6.763 0.387 1.00 94.25 190 THR A O 1
ATOM 1610 N N . ASN A 1 191 ? 23.849 -4.997 0.419 1.00 92.88 191 ASN A N 1
ATOM 1611 C CA . ASN A 1 191 ? 25.084 -5.771 0.440 1.00 92.88 191 ASN A CA 1
ATOM 1612 C C . ASN A 1 191 ? 26.233 -4.940 1.032 1.00 92.88 191 ASN A C 1
ATOM 1614 O O . ASN A 1 191 ? 26.128 -3.716 1.130 1.00 92.88 191 ASN A O 1
ATOM 1618 N N . ASN A 1 192 ? 27.333 -5.598 1.386 1.00 89.62 192 ASN A N 1
ATOM 1619 C CA . ASN A 1 192 ? 28.599 -4.962 1.721 1.00 89.62 192 ASN A CA 1
ATOM 1620 C C . ASN A 1 192 ? 29.621 -5.288 0.622 1.00 89.62 192 ASN A C 1
ATOM 1622 O O . ASN A 1 192 ? 29.941 -6.452 0.389 1.00 89.62 192 ASN A O 1
ATOM 1626 N N . ILE A 1 193 ? 30.092 -4.262 -0.088 1.00 86.44 193 ILE A N 1
ATOM 1627 C CA . ILE A 1 193 ? 31.078 -4.388 -1.166 1.00 86.44 193 ILE A CA 1
ATOM 1628 C C . ILE A 1 193 ? 32.329 -3.641 -0.722 1.00 86.44 193 ILE A C 1
ATOM 1630 O O . ILE A 1 193 ? 32.289 -2.422 -0.573 1.00 86.44 193 ILE A O 1
ATOM 1634 N N . ASP A 1 194 ? 33.422 -4.370 -0.496 1.00 85.75 194 ASP A N 1
ATOM 1635 C CA . ASP A 1 194 ? 34.721 -3.813 -0.094 1.00 85.75 194 ASP A CA 1
ATOM 1636 C C . ASP A 1 194 ? 34.638 -2.892 1.143 1.00 85.75 194 ASP A C 1
ATOM 1638 O O . ASP A 1 194 ? 35.257 -1.831 1.202 1.00 85.75 194 ASP A O 1
ATOM 1642 N N . GLY A 1 195 ? 33.824 -3.273 2.135 1.00 83.38 195 GLY A N 1
ATOM 1643 C CA . GLY A 1 195 ? 33.596 -2.493 3.356 1.00 83.38 195 GLY A CA 1
ATOM 1644 C C . GLY A 1 195 ? 32.534 -1.396 3.222 1.00 83.38 195 GLY A C 1
ATOM 1645 O O . GLY A 1 195 ? 32.163 -0.787 4.226 1.00 83.38 195 GLY A O 1
ATOM 1646 N N . VAL A 1 196 ? 31.997 -1.160 2.021 1.00 85.38 196 VAL A N 1
ATOM 1647 C CA . VAL A 1 196 ? 30.961 -0.152 1.756 1.00 85.38 196 VAL A CA 1
ATOM 1648 C C . VAL A 1 196 ? 29.580 -0.802 1.731 1.00 85.38 196 VAL A C 1
ATOM 1650 O O . VAL A 1 196 ? 29.294 -1.671 0.906 1.00 85.38 196 VAL A O 1
ATOM 1653 N N . ASN A 1 197 ? 28.686 -0.341 2.607 1.00 88.12 197 ASN A N 1
ATOM 1654 C CA . ASN A 1 197 ? 27.285 -0.755 2.590 1.00 88.12 197 ASN A CA 1
ATOM 1655 C C . ASN A 1 197 ? 26.552 -0.086 1.419 1.00 88.12 197 ASN A C 1
ATOM 1657 O O . ASN A 1 197 ? 26.465 1.139 1.346 1.00 88.12 197 ASN A O 1
ATOM 1661 N N . VAL A 1 198 ? 26.004 -0.900 0.522 1.00 90.56 198 VAL A N 1
ATOM 1662 C CA . VAL A 1 198 ? 25.205 -0.468 -0.631 1.00 90.56 198 VAL A CA 1
ATOM 1663 C C . VAL A 1 198 ? 23.749 -0.877 -0.455 1.00 90.56 198 VAL A C 1
ATOM 1665 O O . VAL A 1 198 ? 23.447 -1.892 0.181 1.00 90.56 198 VAL A O 1
ATOM 1668 N N . SER A 1 199 ? 22.832 -0.094 -1.024 1.00 91.00 199 SER A N 1
ATOM 1669 C CA . SER A 1 199 ? 21.398 -0.349 -0.902 1.00 91.00 199 SER A CA 1
ATOM 1670 C C . SER A 1 199 ? 20.634 0.038 -2.164 1.00 91.00 199 SER A C 1
ATOM 1672 O O . SER A 1 199 ? 20.801 1.117 -2.733 1.00 91.00 199 SER A O 1
ATOM 1674 N N . TYR A 1 200 ? 19.753 -0.866 -2.582 1.00 92.00 200 TYR A N 1
ATOM 1675 C CA . TYR A 1 200 ? 18.769 -0.641 -3.626 1.00 92.00 200 TYR A CA 1
ATOM 1676 C C . TYR A 1 200 ? 17.397 -0.560 -2.971 1.00 92.00 200 TYR A C 1
ATOM 1678 O O . TYR A 1 200 ? 16.936 -1.517 -2.346 1.00 92.00 200 TYR A O 1
ATOM 1686 N N . LYS A 1 201 ? 16.748 0.592 -3.091 1.00 91.50 201 LYS A N 1
ATOM 1687 C CA . LYS A 1 201 ? 15.438 0.835 -2.492 1.00 91.50 201 LYS A CA 1
ATOM 1688 C C . LYS A 1 201 ? 14.334 0.207 -3.336 1.00 91.50 201 LYS A C 1
ATOM 1690 O O . LYS A 1 201 ? 14.285 0.420 -4.546 1.00 91.50 201 LYS A O 1
ATOM 1695 N N . LEU A 1 202 ? 13.424 -0.507 -2.683 1.00 94.81 202 LEU A N 1
ATOM 1696 C CA . LEU A 1 202 ? 12.233 -1.069 -3.310 1.00 94.81 202 LEU A CA 1
ATOM 1697 C C . LEU A 1 202 ? 11.009 -0.154 -3.102 1.00 94.81 202 LEU A C 1
ATOM 1699 O O . LEU A 1 202 ? 11.021 0.705 -2.208 1.00 94.81 202 LEU A O 1
ATOM 1703 N N . PRO A 1 203 ? 9.960 -0.281 -3.939 1.00 94.88 203 PRO A N 1
ATOM 1704 C CA . PRO A 1 203 ? 8.673 0.382 -3.732 1.00 94.88 203 PRO A CA 1
ATOM 1705 C C . PRO A 1 203 ? 8.136 0.181 -2.314 1.00 94.88 203 PRO A C 1
ATOM 1707 O O . PRO A 1 203 ? 8.239 -0.902 -1.744 1.00 94.88 203 PRO A O 1
ATOM 1710 N N . ARG A 1 204 ? 7.556 1.242 -1.747 1.00 94.56 204 ARG A N 1
ATOM 1711 C CA . ARG A 1 204 ? 6.832 1.165 -0.476 1.00 94.56 204 ARG A CA 1
ATOM 1712 C C . ARG A 1 204 ? 5.447 0.596 -0.734 1.00 94.56 204 ARG A C 1
ATOM 1714 O O . ARG A 1 204 ? 4.816 1.000 -1.711 1.00 94.56 204 ARG A O 1
ATOM 1721 N N . VAL A 1 205 ? 4.979 -0.269 0.157 1.00 97.19 205 VAL A N 1
ATOM 1722 C CA . VAL A 1 205 ? 3.597 -0.759 0.159 1.00 97.19 205 VAL A CA 1
ATOM 1723 C C . VAL A 1 205 ? 2.848 0.000 1.248 1.00 97.19 205 VAL A C 1
ATOM 1725 O O . VAL A 1 205 ? 3.157 -0.149 2.428 1.00 97.19 205 VAL A O 1
ATOM 1728 N N . LEU A 1 206 ? 1.917 0.866 0.851 1.00 95.50 206 LEU A N 1
ATOM 1729 C CA . LEU A 1 206 ? 1.051 1.603 1.771 1.00 95.50 206 LEU A CA 1
ATOM 1730 C C . LEU A 1 206 ? -0.154 0.724 2.075 1.00 95.50 206 LEU A C 1
ATOM 1732 O O . LEU A 1 206 ? -0.879 0.337 1.153 1.00 95.50 206 LEU A O 1
ATOM 1736 N N . TYR A 1 207 ? -0.340 0.394 3.350 1.00 96.75 207 TYR A N 1
ATOM 1737 C CA . TYR A 1 207 ? -1.361 -0.555 3.768 1.00 96.75 207 TYR A CA 1
ATOM 1738 C C . TYR A 1 207 ? -2.075 -0.126 5.052 1.00 96.75 207 TYR A C 1
ATOM 1740 O O . TYR A 1 207 ? -1.564 0.682 5.828 1.00 96.75 207 TYR A O 1
ATOM 1748 N N . GLY A 1 208 ? -3.254 -0.703 5.267 1.00 96.31 208 GLY A N 1
ATOM 1749 C CA . GLY A 1 208 ? -3.993 -0.680 6.526 1.00 96.31 208 GLY A CA 1
ATOM 1750 C C . GLY A 1 208 ? -4.526 -2.075 6.842 1.00 96.31 208 GLY A C 1
ATOM 1751 O O . GLY A 1 208 ? -4.752 -2.864 5.928 1.00 96.31 208 GLY A O 1
ATOM 1752 N N . ILE A 1 209 ? -4.696 -2.410 8.118 1.00 97.31 209 ILE A N 1
ATOM 1753 C CA . ILE A 1 209 ? -5.262 -3.697 8.542 1.00 97.31 209 ILE A CA 1
ATOM 1754 C C . ILE A 1 209 ? -6.556 -3.430 9.293 1.00 97.31 209 ILE A C 1
ATOM 1756 O O . ILE A 1 209 ? -6.595 -2.598 10.195 1.00 97.31 209 ILE A O 1
ATOM 1760 N N . ASN A 1 210 ? -7.606 -4.143 8.907 1.00 96.00 210 ASN A N 1
ATOM 1761 C CA . ASN A 1 210 ? -8.894 -4.120 9.581 1.00 96.00 210 ASN A CA 1
ATOM 1762 C C . ASN A 1 210 ? -9.309 -5.546 9.944 1.00 96.00 210 ASN A C 1
ATOM 1764 O O . ASN A 1 210 ? -8.901 -6.496 9.278 1.00 96.00 210 ASN A O 1
ATOM 1768 N N . GLU A 1 211 ? -10.139 -5.698 10.969 1.00 93.56 211 GLU A N 1
ATOM 1769 C CA . GLU A 1 211 ? -10.777 -6.974 11.280 1.00 93.56 211 GLU A CA 1
ATOM 1770 C C . GLU A 1 211 ? -12.201 -6.985 10.717 1.00 93.56 211 GLU A C 1
ATOM 1772 O O . GLU A 1 211 ? -13.000 -6.089 10.987 1.00 93.56 211 GLU A O 1
ATOM 1777 N N . GLU A 1 212 ? -12.518 -7.994 9.913 1.00 91.69 212 GLU A N 1
ATOM 1778 C CA . GLU A 1 212 ? -13.831 -8.185 9.303 1.00 91.69 212 GLU A CA 1
ATOM 1779 C C . GLU A 1 212 ? -14.300 -9.604 9.585 1.00 91.69 212 GLU A C 1
ATOM 1781 O O . GLU A 1 212 ? -13.646 -10.571 9.196 1.00 91.69 212 GLU A O 1
ATOM 1786 N N . ASN A 1 213 ? -15.443 -9.736 10.261 1.00 89.69 213 ASN A N 1
ATOM 1787 C CA . ASN A 1 213 ? -16.016 -11.034 10.628 1.00 89.69 213 ASN A CA 1
ATOM 1788 C C . ASN A 1 213 ? -15.034 -11.946 11.397 1.00 89.69 213 ASN A C 1
ATOM 1790 O O . ASN A 1 213 ? -15.025 -13.157 11.194 1.00 89.69 213 ASN A O 1
ATOM 1794 N N . GLY A 1 214 ? -14.208 -11.366 12.276 1.00 89.81 214 GLY A N 1
ATOM 1795 C CA . GLY A 1 214 ? -13.227 -12.100 13.084 1.00 89.81 214 GLY A CA 1
ATOM 1796 C C . GLY A 1 214 ? -11.927 -12.454 12.355 1.00 89.81 214 GLY A C 1
ATOM 1797 O O . GLY A 1 214 ? -11.099 -13.179 12.902 1.00 89.81 214 GLY A O 1
ATOM 1798 N N . GLU A 1 215 ? -11.731 -11.969 11.127 1.00 94.00 215 GLU A N 1
ATOM 1799 C CA . GLU A 1 215 ? -10.520 -12.211 10.348 1.00 94.00 215 GLU A CA 1
ATOM 1800 C C . GLU A 1 215 ? -9.812 -10.906 9.983 1.00 94.00 215 GLU A C 1
ATOM 1802 O O . GLU A 1 215 ? -10.441 -9.909 9.631 1.00 94.00 215 GLU A O 1
ATOM 1807 N N . LYS A 1 216 ? -8.476 -10.922 10.005 1.00 96.62 216 LYS A N 1
ATOM 1808 C CA . LYS A 1 216 ? -7.673 -9.780 9.560 1.00 96.62 216 LYS A CA 1
ATOM 1809 C C . LYS A 1 216 ? -7.676 -9.672 8.037 1.00 96.62 216 LYS A C 1
ATOM 1811 O O . LYS A 1 216 ? -7.316 -10.618 7.332 1.00 96.62 216 LYS A O 1
ATOM 1816 N N . VAL A 1 217 ? -8.001 -8.482 7.549 1.00 97.44 217 VAL A N 1
ATOM 1817 C CA . VAL A 1 217 ? -7.993 -8.097 6.139 1.00 97.44 217 VAL A CA 1
ATOM 1818 C C . VAL A 1 217 ? -6.973 -6.981 5.939 1.00 97.44 217 VAL A C 1
ATOM 1820 O O . VAL A 1 217 ? -7.069 -5.919 6.558 1.00 97.44 217 VAL A O 1
ATOM 1823 N N . ALA A 1 218 ? -5.996 -7.206 5.059 1.00 98.06 218 ALA A N 1
ATOM 1824 C CA . ALA A 1 218 ? -5.028 -6.185 4.676 1.00 98.06 218 ALA A CA 1
ATOM 1825 C C . ALA A 1 218 ? -5.513 -5.399 3.452 1.00 98.06 218 ALA A C 1
ATOM 1827 O O . ALA A 1 218 ? -5.724 -5.944 2.369 1.00 98.06 218 ALA A O 1
ATOM 1828 N N . TYR A 1 219 ? -5.637 -4.091 3.620 1.00 97.25 219 TYR A N 1
ATOM 1829 C CA . TYR A 1 219 ? -5.925 -3.140 2.561 1.00 97.25 219 TYR A CA 1
ATOM 1830 C C . TYR A 1 219 ? -4.618 -2.617 1.976 1.00 97.25 219 TYR A C 1
ATOM 1832 O O . TYR A 1 219 ? -3.861 -1.973 2.696 1.00 97.25 219 TYR A O 1
ATOM 1840 N N . ILE A 1 220 ? -4.344 -2.852 0.692 1.00 97.38 220 ILE A N 1
ATOM 1841 C CA . ILE A 1 220 ? -3.151 -2.324 0.010 1.00 97.38 220 ILE A CA 1
ATOM 1842 C C . ILE A 1 220 ? -3.580 -1.156 -0.872 1.00 97.38 220 ILE A C 1
ATOM 1844 O O . ILE A 1 220 ? -4.157 -1.356 -1.936 1.00 97.38 220 ILE A O 1
ATOM 1848 N N . TYR A 1 221 ? -3.291 0.066 -0.431 1.00 93.62 221 TYR A N 1
ATOM 1849 C CA . TYR A 1 221 ? -3.720 1.288 -1.114 1.00 93.62 221 TYR A CA 1
ATOM 1850 C C . TYR A 1 221 ? -2.805 1.663 -2.278 1.00 93.62 221 TYR A C 1
ATOM 1852 O O . TYR A 1 221 ? -3.289 2.074 -3.328 1.00 93.62 221 TYR A O 1
ATOM 1860 N N . THR A 1 222 ? -1.487 1.517 -2.103 1.00 91.88 222 THR A N 1
ATOM 1861 C CA . THR A 1 222 ? -0.517 1.949 -3.118 1.00 91.88 222 THR A CA 1
ATOM 1862 C C . THR A 1 222 ? 0.782 1.158 -3.030 1.00 91.88 222 THR A C 1
ATOM 1864 O O . THR A 1 222 ? 1.260 0.845 -1.940 1.00 91.88 222 THR A O 1
ATOM 1867 N N . VAL A 1 223 ? 1.416 0.926 -4.183 1.00 93.75 223 VAL A N 1
ATOM 1868 C CA . VAL A 1 223 ? 2.803 0.448 -4.292 1.00 93.75 223 VAL A CA 1
ATOM 1869 C C . VAL A 1 223 ? 3.601 1.470 -5.089 1.00 93.75 223 VAL A C 1
ATOM 1871 O O . VAL A 1 223 ? 3.403 1.611 -6.293 1.00 93.75 223 VAL A O 1
ATOM 1874 N N . GLN A 1 224 ? 4.477 2.227 -4.425 1.00 88.88 224 GLN A N 1
ATOM 1875 C CA . GLN A 1 224 ? 5.136 3.371 -5.063 1.00 88.88 224 GLN A CA 1
ATOM 1876 C C . GLN A 1 224 ? 6.583 3.578 -4.629 1.00 88.88 224 GLN A C 1
ATOM 1878 O O . GLN A 1 224 ? 6.955 3.428 -3.463 1.00 88.88 224 GLN A O 1
ATOM 1883 N N . MET A 1 225 ? 7.416 3.996 -5.581 1.00 84.69 225 MET A N 1
ATOM 1884 C CA . MET A 1 225 ? 8.734 4.536 -5.274 1.00 84.69 225 MET A CA 1
ATOM 1885 C C . MET A 1 225 ? 8.563 5.948 -4.729 1.00 84.69 225 MET A C 1
ATOM 1887 O O . MET A 1 225 ? 8.040 6.824 -5.410 1.00 84.69 225 MET A O 1
ATOM 1891 N N . LYS A 1 226 ? 9.028 6.198 -3.504 1.00 73.62 226 LYS A N 1
ATOM 1892 C CA . LYS A 1 226 ? 9.156 7.580 -3.041 1.00 73.62 226 LYS A CA 1
ATOM 1893 C C . LYS A 1 226 ? 10.359 8.206 -3.744 1.00 73.62 226 LYS A C 1
ATOM 1895 O O . LYS A 1 226 ? 11.463 7.669 -3.601 1.00 73.62 226 LYS A O 1
ATOM 1900 N N . ASN A 1 227 ? 10.129 9.331 -4.425 1.00 57.75 227 ASN A N 1
ATOM 1901 C CA . ASN A 1 227 ? 11.143 10.238 -4.977 1.00 57.75 227 ASN A CA 1
ATOM 1902 C C . ASN A 1 227 ? 11.945 10.889 -3.838 1.00 57.75 227 ASN A C 1
ATOM 1904 O O . ASN A 1 227 ? 11.886 12.090 -3.608 1.00 57.75 227 ASN A O 1
ATOM 1908 N N . GLU A 1 228 ? 12.631 10.084 -3.041 1.00 56.62 228 GLU A N 1
ATOM 1909 C CA . GLU A 1 228 ? 13.733 10.578 -2.231 1.00 56.62 228 GLU A CA 1
ATOM 1910 C C . GLU A 1 228 ? 14.932 10.639 -3.171 1.00 56.62 228 GLU A C 1
ATOM 1912 O O . GLU A 1 228 ? 15.126 9.713 -3.965 1.00 56.62 228 GLU A O 1
ATOM 1917 N N . PHE A 1 229 ? 15.700 11.730 -3.112 1.00 44.41 229 PHE A N 1
ATOM 1918 C CA . PHE A 1 229 ? 17.025 11.767 -3.715 1.00 44.41 229 PHE A CA 1
ATOM 1919 C C . PHE A 1 229 ? 17.775 10.559 -3.160 1.00 44.41 229 PHE A C 1
ATOM 1921 O O . PHE A 1 229 ? 18.173 10.535 -1.999 1.00 44.41 229 PHE A O 1
ATOM 1928 N N . ILE A 1 230 ? 17.876 9.500 -3.962 1.00 51.72 230 ILE A N 1
ATOM 1929 C CA . ILE A 1 230 ? 18.835 8.449 -3.682 1.00 51.72 230 ILE A CA 1
ATOM 1930 C C . ILE A 1 230 ? 20.148 9.199 -3.746 1.00 51.72 230 ILE A C 1
ATOM 1932 O O . ILE A 1 230 ? 20.443 9.783 -4.791 1.00 51.72 230 ILE A O 1
ATOM 1936 N N . ASP A 1 231 ? 20.897 9.217 -2.648 1.00 45.91 231 ASP A N 1
ATOM 1937 C CA . ASP A 1 231 ? 22.287 9.632 -2.665 1.00 45.91 231 ASP A CA 1
ATOM 1938 C C . ASP A 1 231 ? 23.035 8.676 -3.606 1.00 45.91 231 ASP A C 1
ATOM 1940 O O . ASP A 1 231 ? 23.718 7.728 -3.223 1.00 45.91 231 ASP A O 1
ATOM 1944 N N . THR A 1 232 ? 22.921 8.939 -4.906 1.00 51.66 232 THR A N 1
ATOM 1945 C CA . THR A 1 232 ? 23.797 8.459 -5.968 1.00 51.66 232 THR A CA 1
ATOM 1946 C C . THR A 1 232 ? 25.151 9.162 -5.889 1.00 51.66 232 THR A C 1
ATOM 1948 O O . THR A 1 232 ? 25.872 9.222 -6.879 1.00 51.66 232 THR A O 1
ATOM 1951 N N . VAL A 1 233 ? 25.488 9.704 -4.715 1.00 52.69 233 VAL A N 1
ATOM 1952 C CA . VAL A 1 233 ? 26.729 10.404 -4.393 1.00 52.69 233 VAL A CA 1
ATOM 1953 C C . VAL A 1 233 ? 27.927 9.465 -4.570 1.00 52.69 233 VAL A C 1
ATOM 1955 O O . VAL A 1 233 ? 29.011 9.915 -4.925 1.00 52.69 233 VAL A O 1
ATOM 1958 N N . TYR A 1 234 ? 27.725 8.147 -4.438 1.00 64.75 234 TYR A N 1
ATOM 1959 C CA . TYR A 1 234 ? 28.768 7.142 -4.638 1.00 64.75 234 TYR A CA 1
ATOM 1960 C C . TYR A 1 234 ? 28.556 6.325 -5.924 1.00 64.75 234 TYR A C 1
ATOM 1962 O O . TYR A 1 234 ? 27.568 5.602 -6.074 1.00 64.75 234 TYR A O 1
ATOM 1970 N N . GLU A 1 235 ? 29.542 6.365 -6.831 1.00 77.06 235 GLU A N 1
ATOM 1971 C CA . GLU A 1 235 ? 29.618 5.550 -8.062 1.00 77.06 235 GLU A CA 1
ATOM 1972 C C . GLU A 1 235 ? 29.370 4.048 -7.804 1.00 77.06 235 GLU A C 1
ATOM 1974 O O . GLU A 1 235 ? 28.743 3.359 -8.614 1.00 77.06 235 GLU A O 1
ATOM 1979 N N . VAL A 1 236 ? 29.801 3.543 -6.642 1.00 80.62 236 VAL A N 1
ATOM 1980 C CA . VAL A 1 236 ? 29.582 2.154 -6.207 1.00 80.62 236 VAL A CA 1
ATOM 1981 C C . VAL A 1 236 ? 28.085 1.831 -6.111 1.00 80.62 236 VAL A C 1
ATOM 1983 O O . VAL A 1 236 ? 27.646 0.811 -6.644 1.00 80.62 236 VAL A O 1
ATOM 1986 N N . ASN A 1 237 ? 27.274 2.726 -5.536 1.00 82.88 237 ASN A N 1
ATOM 1987 C CA . ASN A 1 237 ? 25.834 2.505 -5.389 1.00 82.88 237 ASN A CA 1
ATOM 1988 C C . ASN A 1 237 ? 25.109 2.555 -6.746 1.00 82.88 237 ASN A C 1
ATOM 1990 O O . ASN A 1 237 ? 24.200 1.774 -7.016 1.00 82.88 237 ASN A O 1
ATOM 1994 N N . LYS A 1 238 ? 25.566 3.406 -7.672 1.00 84.81 238 LYS A N 1
ATOM 1995 C CA . LYS A 1 238 ? 25.041 3.454 -9.048 1.00 84.81 238 LYS A CA 1
ATOM 1996 C C . LYS A 1 238 ? 25.296 2.147 -9.806 1.00 84.81 238 LYS A C 1
ATOM 1998 O O . LYS A 1 238 ? 24.401 1.646 -10.494 1.00 84.81 238 LYS A O 1
ATOM 2003 N N . LYS A 1 239 ? 26.501 1.575 -9.686 1.00 88.12 239 LYS A N 1
ATOM 2004 C CA . LYS A 1 239 ? 26.835 0.259 -10.263 1.00 88.12 239 LYS A CA 1
ATOM 2005 C C . LYS A 1 239 ? 26.014 -0.854 -9.614 1.00 88.12 239 LYS A C 1
ATOM 2007 O O . LYS A 1 239 ? 25.490 -1.711 -10.328 1.00 88.12 239 LYS A O 1
ATOM 2012 N N . TYR A 1 240 ? 25.848 -0.798 -8.296 1.00 90.56 240 TYR A N 1
ATOM 2013 C CA . TYR A 1 240 ? 25.015 -1.733 -7.553 1.00 90.56 240 TYR A CA 1
ATOM 2014 C C . TYR A 1 240 ? 23.552 -1.691 -8.013 1.00 90.56 240 TYR A C 1
ATOM 2016 O O . TYR A 1 240 ? 23.002 -2.729 -8.367 1.00 90.56 240 TYR A O 1
ATOM 2024 N N . ASN A 1 241 ? 22.956 -0.506 -8.170 1.00 89.50 241 ASN A N 1
ATOM 2025 C CA . ASN A 1 241 ? 21.580 -0.377 -8.654 1.00 89.50 241 ASN A CA 1
ATOM 2026 C C . ASN A 1 241 ? 21.385 -0.984 -10.048 1.00 89.50 241 ASN A C 1
ATOM 2028 O O . ASN A 1 241 ? 20.401 -1.680 -10.295 1.00 89.50 241 ASN A O 1
ATOM 2032 N N . LYS A 1 242 ? 22.349 -0.787 -10.958 1.00 89.88 242 LYS A N 1
ATOM 2033 C CA . LYS A 1 242 ? 22.332 -1.445 -12.275 1.00 89.88 242 LYS A CA 1
ATOM 2034 C C . LYS A 1 242 ? 22.429 -2.968 -12.158 1.00 89.88 242 LYS A C 1
ATOM 2036 O O . LYS A 1 242 ? 21.753 -3.665 -12.911 1.00 89.88 242 LYS A O 1
ATOM 2041 N N . LYS A 1 243 ? 23.257 -3.485 -11.243 1.00 92.12 243 LYS A N 1
ATOM 2042 C CA . LYS A 1 243 ? 23.381 -4.927 -10.973 1.00 92.12 243 LYS A CA 1
ATOM 2043 C C . LYS A 1 243 ? 22.061 -5.499 -10.454 1.00 92.12 243 LYS A C 1
ATOM 2045 O O . LYS A 1 243 ? 21.594 -6.489 -11.005 1.00 92.12 243 LYS A O 1
ATOM 2050 N N . ILE A 1 244 ? 21.443 -4.863 -9.460 1.00 93.06 244 ILE A N 1
ATOM 2051 C CA . ILE A 1 244 ? 20.169 -5.316 -8.892 1.00 93.06 244 ILE A CA 1
ATOM 2052 C C . ILE A 1 244 ? 19.054 -5.271 -9.935 1.00 93.06 244 ILE A C 1
ATOM 2054 O O . ILE A 1 244 ? 18.379 -6.277 -10.119 1.00 93.06 244 ILE A O 1
ATOM 2058 N N . ASN A 1 245 ? 18.927 -4.184 -10.704 1.00 90.94 245 ASN A N 1
ATOM 2059 C CA . ASN A 1 245 ? 17.952 -4.116 -11.797 1.00 90.94 245 ASN A CA 1
ATOM 2060 C C . ASN A 1 245 ? 18.096 -5.300 -12.764 1.00 90.94 245 ASN A C 1
ATOM 2062 O O . ASN A 1 245 ? 17.098 -5.925 -13.101 1.00 90.94 245 ASN A O 1
ATOM 2066 N N . LYS A 1 246 ? 19.329 -5.655 -13.162 1.00 91.12 246 LYS A N 1
ATOM 2067 C CA . LYS A 1 246 ? 19.598 -6.827 -14.017 1.00 91.12 246 LYS A CA 1
ATOM 2068 C C . LYS A 1 246 ? 19.155 -8.145 -13.382 1.00 91.12 246 LYS A C 1
ATOM 2070 O O . LYS A 1 246 ? 18.637 -9.000 -14.088 1.00 91.12 246 LYS A O 1
ATOM 2075 N N . LEU A 1 247 ? 19.367 -8.313 -12.079 1.00 91.75 247 LEU A N 1
ATOM 2076 C CA . LEU A 1 247 ? 18.946 -9.518 -11.365 1.00 91.75 247 LEU A CA 1
ATOM 2077 C C . LEU A 1 247 ? 17.419 -9.625 -11.287 1.00 91.75 247 LEU A C 1
ATOM 2079 O O . LEU A 1 247 ? 16.881 -10.705 -11.509 1.00 91.75 247 LEU A O 1
ATOM 2083 N N . LEU A 1 248 ? 16.726 -8.510 -11.043 1.00 92.88 248 LEU A N 1
ATOM 2084 C CA . LEU A 1 248 ? 15.267 -8.485 -10.933 1.00 92.88 248 LEU A CA 1
ATOM 2085 C C . LEU A 1 248 ? 14.551 -8.818 -12.253 1.00 92.88 248 LEU A C 1
ATOM 2087 O O . LEU A 1 248 ? 13.423 -9.298 -12.208 1.00 92.88 248 LEU A O 1
ATOM 2091 N N . TYR A 1 249 ? 15.193 -8.660 -13.419 1.00 91.00 249 TYR A N 1
ATOM 2092 C CA . TYR A 1 249 ? 14.608 -9.102 -14.696 1.00 91.00 249 TYR A CA 1
ATOM 2093 C C . TYR A 1 249 ? 14.294 -10.601 -14.734 1.00 91.00 249 TYR A C 1
ATOM 2095 O O . TYR A 1 249 ? 13.395 -11.002 -15.467 1.00 91.00 249 TYR A O 1
ATOM 2103 N N . LYS A 1 250 ? 14.970 -11.425 -13.924 1.00 91.00 250 LYS A N 1
ATOM 2104 C CA . LYS A 1 250 ? 14.670 -12.861 -13.802 1.00 91.00 250 LYS A CA 1
ATOM 2105 C C . LYS A 1 250 ? 13.296 -13.152 -13.189 1.00 91.00 250 LYS A C 1
ATOM 2107 O O . LYS A 1 250 ? 12.796 -14.262 -13.299 1.00 91.00 250 LYS A O 1
ATOM 2112 N N . ILE A 1 251 ? 12.633 -12.153 -12.605 1.00 93.12 251 ILE A N 1
ATOM 2113 C CA . ILE A 1 251 ? 11.228 -12.273 -12.184 1.00 93.12 251 ILE A CA 1
ATOM 2114 C C . ILE A 1 251 ? 10.296 -12.386 -13.412 1.00 93.12 251 ILE A C 1
ATOM 2116 O O . ILE A 1 251 ? 9.138 -12.752 -13.276 1.00 93.12 251 ILE A O 1
ATOM 2120 N N . ASN A 1 252 ? 10.763 -12.095 -14.634 1.00 90.25 252 ASN A N 1
ATOM 2121 C CA . ASN A 1 252 ? 10.004 -12.382 -15.862 1.00 90.25 252 ASN A CA 1
ATOM 2122 C C . ASN A 1 252 ? 10.079 -13.850 -16.310 1.00 90.25 252 ASN A C 1
ATOM 2124 O O . ASN A 1 252 ? 9.406 -14.207 -17.273 1.00 90.25 252 ASN A O 1
ATOM 2128 N N . GLU A 1 253 ? 10.917 -14.688 -15.692 1.00 87.81 253 GLU A N 1
ATOM 2129 C CA . GLU A 1 253 ? 11.012 -16.099 -16.080 1.00 87.81 253 GLU A CA 1
ATOM 2130 C C . GLU A 1 253 ? 9.630 -16.765 -15.974 1.00 87.81 253 GLU A C 1
ATOM 2132 O O . GLU A 1 253 ? 8.997 -16.716 -14.920 1.00 87.81 253 GLU A O 1
ATOM 2137 N N . GLY A 1 254 ? 9.161 -17.357 -17.079 1.00 84.31 254 GLY A N 1
ATOM 2138 C CA . GLY A 1 254 ? 7.858 -18.029 -17.160 1.00 84.31 254 GLY A CA 1
ATOM 2139 C C . GLY A 1 254 ? 6.664 -17.144 -17.547 1.00 84.31 254 GLY A C 1
ATOM 2140 O O . GLY A 1 254 ? 5.539 -17.631 -17.502 1.00 84.31 254 GLY A O 1
ATOM 2141 N N . ILE A 1 255 ? 6.876 -15.877 -17.925 1.00 89.38 255 ILE A N 1
ATOM 2142 C CA . ILE A 1 255 ? 5.826 -14.981 -18.451 1.00 89.38 255 ILE A CA 1
ATOM 2143 C C . ILE A 1 255 ? 5.996 -14.821 -19.970 1.00 89.38 2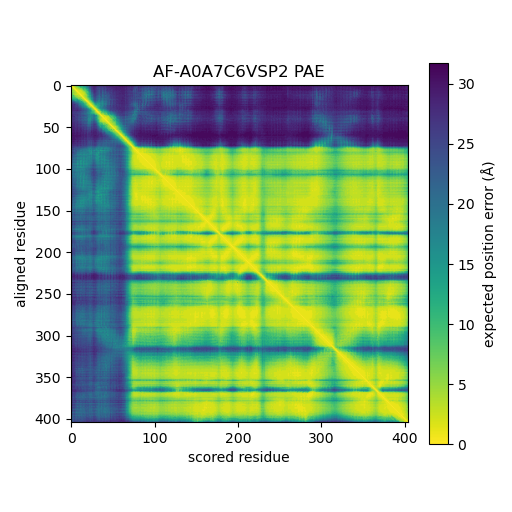55 ILE A C 1
ATOM 2145 O O . ILE A 1 255 ? 7.119 -14.628 -20.444 1.00 89.38 255 ILE A O 1
ATOM 2149 N N . ASP A 1 256 ? 4.896 -14.878 -20.731 1.00 88.62 256 ASP A N 1
ATOM 2150 C CA . ASP A 1 256 ? 4.906 -14.558 -22.166 1.00 88.62 256 ASP A CA 1
ATOM 2151 C C . ASP A 1 256 ? 5.292 -13.077 -22.362 1.00 88.62 256 ASP A C 1
ATOM 2153 O O . ASP A 1 256 ? 4.655 -12.196 -21.783 1.00 88.62 256 ASP A O 1
ATOM 2157 N N . PRO A 1 257 ? 6.323 -12.759 -23.169 1.00 85.94 257 PRO A N 1
ATOM 2158 C CA . PRO A 1 257 ? 6.703 -11.378 -23.461 1.00 85.94 257 PRO A CA 1
ATOM 2159 C C . PRO A 1 257 ? 5.590 -10.495 -24.044 1.00 85.94 257 PRO A C 1
ATOM 2161 O O . PRO A 1 257 ? 5.729 -9.273 -24.002 1.00 85.94 257 PRO A O 1
ATOM 2164 N N . ASN A 1 258 ? 4.536 -11.089 -24.609 1.00 87.25 258 ASN A N 1
ATOM 2165 C CA . ASN A 1 258 ? 3.383 -10.379 -25.164 1.00 87.25 258 ASN A CA 1
ATOM 2166 C C . ASN A 1 258 ? 2.234 -10.195 -24.160 1.00 87.25 258 ASN A C 1
ATOM 2168 O O . ASN A 1 258 ? 1.232 -9.581 -24.513 1.00 87.25 258 ASN A O 1
ATOM 2172 N N . ASP A 1 259 ? 2.353 -10.731 -22.943 1.00 85.50 259 ASP A N 1
ATOM 2173 C CA . ASP A 1 259 ? 1.333 -10.594 -21.905 1.00 85.50 259 ASP A CA 1
ATOM 2174 C C . ASP A 1 259 ? 1.419 -9.218 -21.225 1.00 85.50 259 ASP A C 1
ATOM 2176 O O . ASP A 1 259 ? 2.496 -8.760 -20.829 1.00 85.50 259 ASP A O 1
ATOM 2180 N N . ASP A 1 260 ? 0.273 -8.566 -21.036 1.00 84.50 260 ASP A N 1
ATOM 2181 C CA . ASP A 1 260 ? 0.164 -7.245 -20.418 1.00 84.50 260 ASP A CA 1
ATOM 2182 C C . ASP A 1 260 ? 0.693 -7.217 -18.975 1.00 84.50 260 ASP A C 1
ATOM 2184 O O . ASP A 1 260 ? 1.171 -6.177 -18.503 1.00 84.50 260 ASP A O 1
ATOM 2188 N N . ILE A 1 261 ? 0.695 -8.359 -18.273 1.00 86.00 261 ILE A N 1
ATOM 2189 C CA . ILE A 1 261 ? 1.239 -8.446 -16.910 1.00 86.00 261 ILE A CA 1
ATOM 2190 C C . ILE A 1 261 ? 2.745 -8.145 -16.858 1.00 86.00 261 ILE A C 1
ATOM 2192 O O . ILE A 1 261 ? 3.261 -7.786 -15.798 1.00 86.00 261 ILE A O 1
ATOM 2196 N N . ILE A 1 262 ? 3.472 -8.215 -17.982 1.00 86.62 262 ILE A N 1
ATOM 2197 C CA . ILE A 1 262 ? 4.900 -7.867 -18.038 1.00 86.62 262 ILE A CA 1
ATOM 2198 C C . ILE A 1 262 ? 5.152 -6.356 -17.907 1.00 86.62 262 ILE A C 1
ATOM 2200 O O . ILE A 1 262 ? 6.270 -5.940 -17.592 1.00 86.62 262 ILE A O 1
ATOM 2204 N N . ALA A 1 263 ? 4.123 -5.525 -18.116 1.00 81.62 263 ALA A N 1
ATOM 2205 C CA . ALA A 1 263 ? 4.231 -4.066 -18.147 1.00 81.62 263 ALA A CA 1
ATOM 2206 C C . ALA A 1 263 ? 4.508 -3.426 -16.772 1.00 81.62 263 ALA A C 1
ATOM 2208 O O . ALA A 1 263 ? 4.815 -2.228 -16.690 1.00 81.62 263 ALA A O 1
ATOM 2209 N N . VAL A 1 264 ? 4.395 -4.196 -15.685 1.00 86.19 264 VAL A N 1
ATOM 2210 C CA . VAL A 1 264 ? 4.678 -3.735 -14.319 1.00 86.19 264 VAL A CA 1
ATOM 2211 C C . VAL A 1 264 ? 6.128 -3.978 -13.914 1.00 86.19 264 VAL A C 1
ATOM 2213 O O . VAL A 1 264 ? 6.797 -4.902 -14.378 1.00 86.19 264 VAL A O 1
ATOM 2216 N N . THR A 1 265 ? 6.641 -3.133 -13.021 1.00 88.81 265 THR A N 1
ATOM 2217 C CA . THR A 1 265 ? 8.059 -3.141 -12.664 1.00 88.81 265 THR A CA 1
ATOM 2218 C C . THR A 1 265 ? 8.402 -4.289 -11.711 1.00 88.81 265 THR A C 1
ATOM 2220 O O . THR A 1 265 ? 7.736 -4.515 -10.703 1.00 88.81 265 THR A O 1
ATOM 2223 N N . HIS A 1 266 ? 9.505 -4.994 -11.976 1.00 92.62 266 HIS A N 1
ATOM 2224 C CA . HIS A 1 266 ? 9.943 -6.164 -11.194 1.00 92.62 266 HIS A CA 1
ATOM 2225 C C . HIS A 1 266 ? 10.185 -5.850 -9.715 1.00 92.62 266 HIS A C 1
ATOM 2227 O O . HIS A 1 266 ? 9.944 -6.682 -8.845 1.00 92.62 266 HIS A O 1
ATOM 2233 N N . ASN A 1 267 ? 10.640 -4.632 -9.418 1.00 93.88 267 ASN A N 1
ATOM 2234 C CA . ASN A 1 267 ? 10.842 -4.173 -8.047 1.00 93.88 267 ASN A CA 1
ATOM 2235 C C . ASN A 1 267 ? 9.524 -4.061 -7.258 1.00 93.88 267 ASN A C 1
ATOM 2237 O O . ASN A 1 267 ? 9.542 -4.275 -6.049 1.00 93.88 267 ASN A O 1
ATOM 2241 N N . ALA A 1 268 ? 8.393 -3.773 -7.913 1.00 94.94 268 ALA A N 1
ATOM 2242 C CA . ALA A 1 268 ? 7.079 -3.744 -7.275 1.00 94.94 268 ALA A CA 1
ATOM 2243 C C . ALA A 1 268 ? 6.631 -5.159 -6.903 1.00 94.94 268 ALA A C 1
ATOM 2245 O O . ALA A 1 268 ? 6.209 -5.380 -5.772 1.00 94.94 268 ALA A O 1
ATOM 2246 N N . ILE A 1 269 ? 6.828 -6.125 -7.805 1.00 96.75 269 ILE A N 1
ATOM 2247 C CA . ILE A 1 269 ? 6.543 -7.545 -7.550 1.00 96.75 269 ILE A CA 1
ATOM 2248 C C . ILE A 1 269 ? 7.399 -8.086 -6.411 1.00 96.75 269 ILE A C 1
ATOM 2250 O O . ILE A 1 269 ? 6.885 -8.757 -5.522 1.00 96.75 269 ILE A O 1
ATOM 2254 N N . TYR A 1 270 ? 8.685 -7.736 -6.382 1.00 96.38 270 TYR A N 1
ATOM 2255 C CA . TYR A 1 270 ? 9.579 -8.109 -5.290 1.00 96.38 270 TYR A CA 1
ATOM 2256 C C . TYR A 1 270 ? 9.116 -7.522 -3.943 1.00 96.38 270 TYR A C 1
ATOM 2258 O O . TYR A 1 270 ? 9.040 -8.234 -2.938 1.00 96.38 270 TYR A O 1
ATOM 2266 N N . ALA A 1 271 ? 8.781 -6.226 -3.913 1.00 97.50 271 ALA A N 1
ATOM 2267 C CA . ALA A 1 271 ? 8.321 -5.547 -2.701 1.00 97.50 271 ALA A CA 1
ATOM 2268 C C . ALA A 1 271 ? 7.005 -6.140 -2.179 1.00 97.50 271 ALA A C 1
ATOM 2270 O O . ALA A 1 271 ? 6.884 -6.422 -0.988 1.00 97.50 271 ALA A O 1
ATOM 2271 N N . LEU A 1 272 ? 6.045 -6.370 -3.078 1.00 98.12 272 LEU A N 1
ATOM 2272 C CA . LEU A 1 272 ? 4.769 -6.994 -2.750 1.00 98.12 272 LEU A CA 1
ATOM 2273 C C . LEU A 1 272 ? 4.947 -8.433 -2.277 1.00 98.12 272 LEU A C 1
ATOM 2275 O O . LEU A 1 272 ? 4.368 -8.792 -1.265 1.00 98.12 272 LEU A O 1
ATOM 2279 N N . THR A 1 273 ? 5.782 -9.231 -2.941 1.00 97.81 273 THR A N 1
ATOM 2280 C CA . THR A 1 273 ? 6.076 -10.611 -2.520 1.00 97.81 273 THR A CA 1
ATOM 2281 C C . THR A 1 273 ? 6.616 -10.647 -1.094 1.00 97.81 273 THR A C 1
ATOM 2283 O O . THR A 1 273 ? 6.154 -11.428 -0.267 1.00 97.81 273 THR A O 1
ATOM 2286 N N . THR A 1 274 ? 7.549 -9.745 -0.783 1.00 98.00 274 THR A N 1
ATOM 2287 C CA . THR A 1 274 ? 8.096 -9.606 0.571 1.00 98.00 274 THR A CA 1
ATOM 2288 C C . THR A 1 274 ? 6.991 -9.261 1.575 1.00 98.00 274 THR A C 1
ATOM 2290 O O . THR A 1 274 ? 6.874 -9.908 2.613 1.00 98.00 274 THR A O 1
ATOM 2293 N N . PHE A 1 275 ? 6.157 -8.265 1.259 1.00 98.44 275 PHE A N 1
ATOM 2294 C CA . PHE A 1 275 ? 5.046 -7.855 2.118 1.00 98.44 275 PHE A CA 1
ATOM 2295 C C . PHE A 1 275 ? 4.025 -8.982 2.330 1.00 98.44 275 PHE A C 1
ATOM 2297 O O . PHE A 1 275 ? 3.621 -9.230 3.462 1.00 98.44 275 PHE A O 1
ATOM 2304 N N . LEU A 1 276 ? 3.643 -9.694 1.266 1.00 98.31 276 LEU A N 1
ATOM 2305 C CA . LEU A 1 276 ? 2.698 -10.808 1.324 1.00 98.31 276 LEU A CA 1
ATOM 2306 C C . LEU A 1 276 ? 3.241 -11.966 2.159 1.00 98.31 276 LEU A C 1
ATOM 2308 O O . LEU A 1 276 ? 2.503 -12.503 2.975 1.00 98.31 276 LEU A O 1
ATOM 2312 N N . ALA A 1 277 ? 4.523 -12.313 2.024 1.00 97.88 277 ALA A N 1
ATOM 2313 C CA . ALA A 1 277 ? 5.148 -13.339 2.856 1.00 97.88 277 ALA A CA 1
ATOM 2314 C C . ALA A 1 277 ? 5.143 -12.953 4.344 1.00 97.88 277 ALA A C 1
ATOM 2316 O O . ALA A 1 277 ? 4.846 -13.783 5.201 1.00 97.88 277 ALA A O 1
ATOM 2317 N N . VAL A 1 278 ? 5.424 -11.687 4.662 1.00 97.81 278 VAL A N 1
ATOM 2318 C CA . VAL A 1 278 ? 5.348 -11.178 6.040 1.00 97.81 278 VAL A CA 1
ATOM 2319 C C . VAL A 1 278 ? 3.909 -11.225 6.564 1.00 97.81 278 VAL A C 1
ATOM 2321 O O . VAL A 1 278 ? 3.662 -11.796 7.622 1.00 97.81 278 VAL A O 1
ATOM 2324 N N . ALA A 1 279 ? 2.946 -10.698 5.805 1.00 97.94 279 ALA A N 1
ATOM 2325 C CA . ALA A 1 279 ? 1.530 -10.717 6.168 1.00 97.94 279 ALA A CA 1
ATOM 2326 C C . ALA A 1 279 ? 1.001 -12.147 6.357 1.00 97.94 279 ALA A C 1
ATOM 2328 O O . ALA A 1 279 ? 0.267 -12.426 7.306 1.00 97.94 279 ALA A O 1
ATOM 2329 N N . TYR A 1 280 ? 1.430 -13.072 5.496 1.00 97.44 280 TYR A N 1
ATOM 2330 C CA . TYR A 1 280 ? 1.075 -14.477 5.591 1.00 97.44 280 TYR A CA 1
ATOM 2331 C C . TYR A 1 280 ? 1.595 -15.099 6.895 1.00 97.44 280 TYR A C 1
ATOM 2333 O O . TYR A 1 280 ? 0.855 -15.784 7.602 1.00 97.44 280 TYR A O 1
ATOM 2341 N N . ASN A 1 281 ? 2.835 -14.828 7.285 1.00 96.25 281 ASN A N 1
ATOM 2342 C CA . ASN A 1 281 ? 3.355 -15.345 8.551 1.00 96.25 281 ASN A CA 1
ATOM 2343 C C . ASN A 1 281 ? 2.639 -14.751 9.783 1.00 96.25 281 ASN A C 1
ATOM 2345 O O . ASN A 1 281 ? 2.454 -15.459 10.766 1.00 96.25 281 ASN A O 1
ATOM 2349 N N . GLU A 1 282 ? 2.088 -13.536 9.686 1.00 95.69 282 GLU A N 1
ATOM 2350 C CA . GLU A 1 282 ? 1.215 -12.934 10.716 1.00 95.69 282 GLU A CA 1
ATOM 2351 C C . GLU A 1 282 ? -0.249 -13.416 10.697 1.00 95.69 282 GLU A C 1
ATOM 2353 O O . GLU A 1 282 ? -1.115 -12.852 11.372 1.00 95.69 282 GLU A O 1
ATOM 2358 N N . GLY A 1 283 ? -0.570 -14.444 9.909 1.00 96.19 283 GLY A N 1
ATOM 2359 C CA . GLY A 1 283 ? -1.930 -14.987 9.832 1.00 96.19 283 GLY A CA 1
ATOM 2360 C C . GLY A 1 283 ? -2.904 -14.167 8.976 1.00 96.19 283 GLY A C 1
ATOM 2361 O O . GLY A 1 283 ? -4.090 -14.481 8.935 1.00 96.19 283 GLY A O 1
ATOM 2362 N N . ILE A 1 284 ? -2.433 -13.152 8.246 1.00 98.00 284 ILE A N 1
ATOM 2363 C CA . ILE A 1 284 ? -3.267 -12.367 7.328 1.00 98.00 284 ILE A CA 1
ATOM 2364 C C . ILE A 1 284 ? -3.349 -13.107 5.990 1.00 98.00 284 ILE A C 1
ATOM 2366 O O . ILE A 1 284 ? -2.331 -13.412 5.367 1.00 98.00 284 ILE A O 1
ATOM 2370 N N . ARG A 1 285 ? -4.566 -13.457 5.568 1.00 97.44 285 ARG A N 1
ATOM 2371 C CA . ARG A 1 285 ? -4.822 -14.238 4.339 1.00 97.44 285 ARG A CA 1
ATOM 2372 C C . ARG A 1 285 ? -5.692 -13.501 3.331 1.00 97.44 285 ARG A C 1
ATOM 2374 O O . ARG A 1 285 ? -5.657 -13.844 2.155 1.00 97.44 285 ARG A O 1
ATOM 2381 N N . LYS A 1 286 ? -6.469 -12.517 3.786 1.00 97.81 286 LYS A N 1
ATOM 2382 C CA . LYS A 1 286 ? -7.421 -11.760 2.973 1.00 97.81 286 LYS A CA 1
ATOM 2383 C C . LYS A 1 286 ? -6.863 -10.387 2.645 1.00 97.81 286 LYS A C 1
ATOM 2385 O O . LYS A 1 286 ? -6.387 -9.678 3.535 1.00 97.81 286 LYS A O 1
ATOM 2390 N N . PHE A 1 287 ? -6.971 -10.006 1.380 1.00 97.75 287 PHE A N 1
ATOM 2391 C CA . PHE A 1 287 ? -6.454 -8.742 0.883 1.00 97.75 287 PHE A CA 1
ATOM 2392 C C . PHE A 1 287 ? -7.506 -8.011 0.060 1.00 97.75 287 PHE A C 1
ATOM 2394 O O . PHE A 1 287 ? -8.216 -8.613 -0.748 1.00 97.75 287 PHE A O 1
ATOM 2401 N N . LYS A 1 288 ? -7.574 -6.695 0.255 1.00 96.19 288 LYS A N 1
ATOM 2402 C CA . LYS A 1 288 ? -8.395 -5.782 -0.539 1.00 96.19 288 LYS A CA 1
ATOM 2403 C C . LYS A 1 288 ? -7.516 -4.679 -1.108 1.00 96.19 288 LYS A C 1
ATOM 2405 O O . LYS A 1 288 ? -6.718 -4.072 -0.401 1.00 96.19 288 LYS A O 1
ATOM 2410 N N . VAL A 1 289 ? -7.665 -4.395 -2.389 1.00 95.31 289 VAL A N 1
ATOM 2411 C CA . VAL A 1 289 ? -6.890 -3.366 -3.086 1.00 95.31 289 VAL A CA 1
ATOM 2412 C C . VAL A 1 289 ? -7.888 -2.380 -3.678 1.00 95.31 289 VAL A C 1
ATOM 2414 O O . VAL A 1 289 ? -8.566 -2.769 -4.621 1.00 95.31 289 VAL A O 1
ATOM 2417 N N . PRO A 1 290 ? -8.030 -1.150 -3.155 1.00 92.06 290 PRO A N 1
ATOM 2418 C CA . PRO A 1 290 ? -8.880 -0.117 -3.749 1.00 92.06 290 PRO A CA 1
ATOM 2419 C C . PRO A 1 290 ? -8.100 0.657 -4.828 1.00 92.06 290 PRO A C 1
ATOM 2421 O O . PRO A 1 290 ? -7.358 1.582 -4.494 1.00 92.06 290 PRO A O 1
ATOM 2424 N N . PRO A 1 291 ? -8.217 0.328 -6.131 1.00 84.25 291 PRO A N 1
ATOM 2425 C CA . PRO A 1 291 ? -7.349 0.928 -7.139 1.00 84.25 291 PRO A CA 1
ATOM 2426 C C . PRO A 1 291 ? -7.829 2.311 -7.594 1.00 84.25 291 PRO A C 1
ATOM 2428 O O . PRO A 1 291 ? -7.058 3.064 -8.187 1.00 84.25 291 PRO A O 1
ATOM 2431 N N . TYR A 1 292 ? -9.096 2.651 -7.334 1.00 82.88 292 TYR A N 1
ATOM 2432 C CA . TYR A 1 292 ? -9.715 3.903 -7.747 1.00 82.88 292 TYR A CA 1
ATOM 2433 C C . TYR A 1 292 ? -10.295 4.646 -6.541 1.00 82.88 292 TYR A C 1
ATOM 2435 O O . TYR A 1 292 ? -11.251 4.199 -5.911 1.00 82.88 292 TYR A O 1
ATOM 2443 N N . LEU A 1 293 ? -9.718 5.810 -6.245 1.00 84.62 293 LEU A N 1
ATOM 2444 C CA . LEU A 1 293 ? -10.154 6.704 -5.175 1.00 84.62 293 LEU A CA 1
ATOM 2445 C C . LEU A 1 293 ? -10.789 7.935 -5.815 1.00 84.62 293 LEU A C 1
ATOM 2447 O O . LEU A 1 293 ? -10.094 8.836 -6.292 1.00 84.62 293 LEU A O 1
ATOM 2451 N N . ILE A 1 294 ? -12.118 7.929 -5.872 1.00 76.62 294 ILE A N 1
ATOM 2452 C CA . ILE A 1 294 ? -12.916 8.818 -6.723 1.00 76.62 294 ILE A CA 1
ATOM 2453 C C . ILE A 1 294 ? -12.675 10.300 -6.437 1.00 76.62 294 ILE A C 1
ATOM 2455 O O . ILE A 1 294 ? -12.414 11.063 -7.360 1.00 76.62 294 ILE A O 1
ATOM 2459 N N . VAL A 1 295 ? -12.625 10.706 -5.164 1.00 79.62 295 VAL A N 1
ATOM 2460 C CA . VAL A 1 295 ? -12.355 12.105 -4.789 1.00 79.62 295 VAL A CA 1
ATOM 2461 C C . VAL A 1 295 ? -10.959 12.540 -5.233 1.00 79.62 295 VAL A C 1
ATOM 2463 O O . VAL A 1 295 ? -10.799 13.617 -5.805 1.00 79.62 295 VAL A O 1
ATOM 2466 N N . ARG A 1 296 ? -9.936 11.704 -5.013 1.00 76.56 296 ARG A N 1
ATOM 2467 C CA . ARG A 1 296 ? -8.552 12.022 -5.399 1.00 76.56 296 ARG A CA 1
ATOM 2468 C C . ARG A 1 296 ? -8.390 12.106 -6.918 1.00 76.56 296 ARG A C 1
ATOM 2470 O O . ARG A 1 296 ? -7.651 12.965 -7.399 1.00 76.56 296 ARG A O 1
ATOM 2477 N N . ASN A 1 297 ? -9.051 11.225 -7.661 1.00 72.69 297 ASN A N 1
ATOM 2478 C CA . ASN A 1 297 ? -8.968 11.203 -9.118 1.00 72.69 297 ASN A CA 1
ATOM 2479 C C . ASN A 1 297 ? -9.737 12.376 -9.739 1.00 72.69 297 ASN A C 1
ATOM 2481 O O . ASN A 1 297 ? -9.165 13.099 -10.558 1.00 72.69 297 ASN A O 1
ATOM 2485 N N . ASN A 1 298 ? -10.950 12.655 -9.252 1.00 71.44 298 ASN A N 1
ATOM 2486 C CA . ASN A 1 298 ? -11.742 13.806 -9.687 1.00 71.44 298 ASN A CA 1
ATOM 2487 C C . ASN A 1 298 ? -11.041 15.131 -9.370 1.00 71.44 298 ASN A C 1
ATOM 2489 O O . ASN A 1 298 ? -10.995 16.007 -10.230 1.00 71.44 298 ASN A O 1
ATOM 2493 N N . ARG A 1 299 ? -10.415 15.269 -8.189 1.00 70.94 299 ARG A N 1
ATOM 2494 C CA . ARG A 1 299 ? -9.646 16.476 -7.836 1.00 70.94 299 ARG A CA 1
ATOM 2495 C C . ARG A 1 299 ? -8.589 16.800 -8.889 1.00 70.94 299 ARG A C 1
ATOM 2497 O O . ARG A 1 299 ? -8.494 17.937 -9.324 1.00 70.94 299 ARG A O 1
ATOM 2504 N N . LYS A 1 300 ? -7.805 15.808 -9.322 1.00 68.25 300 LYS A N 1
ATOM 2505 C CA . LYS A 1 300 ? -6.754 16.026 -10.330 1.00 68.25 300 LYS A CA 1
ATOM 2506 C C . LYS A 1 300 ? -7.316 16.489 -11.674 1.00 68.25 300 LYS A C 1
ATOM 2508 O O . LYS A 1 300 ? -6.645 17.249 -12.363 1.00 68.25 300 LYS A O 1
ATOM 2513 N N . MET A 1 301 ? -8.501 16.006 -12.051 1.00 67.00 301 MET A N 1
ATOM 2514 C CA . MET A 1 301 ? -9.175 16.454 -13.270 1.00 67.00 301 MET A CA 1
ATOM 2515 C C . MET A 1 301 ? -9.621 17.912 -13.138 1.00 67.00 301 MET A C 1
ATOM 2517 O O . MET A 1 301 ? -9.300 18.719 -14.004 1.00 67.00 301 MET A O 1
ATOM 2521 N N . ILE A 1 302 ? -10.258 18.261 -12.017 1.00 65.75 302 ILE A N 1
ATOM 2522 C CA . ILE A 1 302 ? -10.738 19.621 -11.733 1.00 65.75 302 ILE A CA 1
ATOM 2523 C C . ILE A 1 302 ? -9.580 20.620 -11.645 1.00 65.75 302 ILE A C 1
ATOM 2525 O O . ILE A 1 302 ? -9.636 21.672 -12.272 1.00 65.75 302 ILE A O 1
ATOM 2529 N N . ASP A 1 303 ? -8.509 20.291 -10.915 1.00 66.25 303 ASP A N 1
ATOM 2530 C CA . ASP A 1 303 ? -7.332 21.161 -10.774 1.00 66.25 303 ASP A CA 1
ATOM 2531 C C . ASP A 1 303 ? -6.719 21.488 -12.145 1.00 66.25 303 ASP A C 1
ATOM 2533 O O . ASP A 1 303 ? -6.280 22.615 -12.392 1.00 66.25 303 ASP A O 1
ATOM 2537 N N . HIS A 1 304 ? -6.696 20.508 -13.052 1.00 64.44 304 HIS A N 1
ATOM 2538 C CA . HIS A 1 304 ? -6.199 20.733 -14.399 1.00 64.44 304 HIS A CA 1
ATOM 2539 C C . HIS A 1 304 ? -7.155 21.578 -15.227 1.00 64.44 304 HIS A C 1
ATOM 2541 O O . HIS A 1 304 ? -6.713 22.508 -15.887 1.00 64.44 304 HIS A O 1
ATOM 2547 N N . GLU A 1 305 ? -8.450 21.293 -15.169 1.00 64.44 305 GLU A N 1
ATOM 2548 C CA . GLU A 1 305 ? -9.443 22.064 -15.901 1.00 64.44 305 GLU A CA 1
ATOM 2549 C C . GLU A 1 305 ? -9.459 23.531 -15.475 1.00 64.44 305 GLU A C 1
ATOM 2551 O O . GLU A 1 305 ? -9.445 24.412 -16.327 1.00 64.44 305 GLU A O 1
ATOM 2556 N N . LEU A 1 306 ? -9.398 23.819 -14.175 1.00 64.88 306 LEU A N 1
ATOM 2557 C CA . LEU A 1 306 ? -9.305 25.192 -13.680 1.00 64.88 306 LEU A CA 1
ATOM 2558 C C . LEU A 1 306 ? -8.045 25.892 -14.198 1.00 64.88 306 LEU A C 1
ATOM 2560 O O . LEU A 1 306 ? -8.094 27.054 -14.604 1.00 64.88 306 LEU A O 1
ATOM 2564 N N . LYS A 1 307 ? -6.912 25.181 -14.222 1.00 66.12 307 LYS A N 1
ATOM 2565 C CA . LYS A 1 307 ? -5.666 25.699 -14.796 1.00 66.12 307 LYS A CA 1
ATOM 2566 C C . LYS A 1 307 ? -5.808 25.952 -16.300 1.00 66.12 307 LYS A C 1
ATOM 2568 O O . LYS A 1 307 ? -5.344 26.979 -16.783 1.00 66.12 307 LYS A O 1
ATOM 2573 N N . SER A 1 308 ? -6.458 25.050 -17.021 1.00 64.94 308 SER A N 1
ATOM 2574 C CA . SER A 1 308 ? -6.753 25.171 -18.446 1.00 64.94 308 SER A CA 1
ATOM 2575 C C . SER A 1 308 ? -7.660 26.366 -18.739 1.00 64.94 308 SER A C 1
ATOM 2577 O O . SER A 1 308 ? -7.304 27.209 -19.554 1.00 64.94 308 SER A O 1
ATOM 2579 N N . GLN A 1 309 ? -8.775 26.513 -18.020 1.00 65.06 309 GLN A N 1
ATOM 2580 C CA . GLN A 1 309 ? -9.673 27.665 -18.134 1.00 65.06 309 GLN A CA 1
ATOM 2581 C C . GLN A 1 309 ? -8.946 28.979 -17.833 1.00 65.06 309 GLN A C 1
ATOM 2583 O O . GLN A 1 309 ? -9.164 29.976 -18.516 1.00 65.06 309 GLN A O 1
ATOM 2588 N N . TYR A 1 310 ? -8.059 28.993 -16.835 1.00 65.38 310 TYR A N 1
ATOM 2589 C CA . TYR A 1 310 ? -7.221 30.154 -16.550 1.00 65.38 310 TYR A CA 1
ATOM 2590 C C . TYR A 1 310 ? -6.309 30.506 -17.732 1.00 65.38 310 TYR A C 1
ATOM 2592 O O . TYR A 1 310 ? -6.262 31.665 -18.129 1.00 65.38 310 TYR A O 1
ATOM 2600 N N . LEU A 1 311 ? -5.615 29.522 -18.313 1.00 65.19 311 LEU A N 1
ATOM 2601 C CA . LEU A 1 311 ? -4.737 29.743 -19.466 1.00 65.19 311 LEU A CA 1
ATOM 2602 C C . LEU A 1 311 ? -5.516 30.222 -20.698 1.00 65.19 311 LEU A C 1
ATOM 2604 O O . LEU A 1 311 ? -5.058 31.147 -21.361 1.00 65.19 311 LEU A O 1
ATOM 2608 N N . LEU A 1 312 ? -6.709 29.671 -20.945 1.00 66.50 312 LEU A N 1
ATOM 2609 C CA . LEU A 1 312 ? -7.611 30.126 -22.011 1.00 66.50 312 LEU A CA 1
ATOM 2610 C C . LEU A 1 312 ? -8.038 31.580 -21.813 1.00 66.50 312 LEU A C 1
ATOM 2612 O O . LEU A 1 312 ? -7.987 32.360 -22.749 1.00 66.50 312 LEU A O 1
ATOM 2616 N N . ARG A 1 313 ? -8.389 31.983 -20.585 1.00 67.25 313 ARG A N 1
ATOM 2617 C CA . ARG A 1 313 ? -8.730 33.386 -20.281 1.00 67.25 313 ARG A CA 1
ATOM 2618 C C . ARG A 1 313 ? -7.554 34.349 -20.450 1.00 67.25 313 ARG A C 1
ATOM 2620 O O . ARG A 1 313 ? -7.770 35.554 -20.509 1.00 67.25 313 ARG A O 1
ATOM 2627 N N . MET A 1 314 ? -6.323 33.841 -20.458 1.00 66.81 314 MET A N 1
ATOM 2628 C CA . MET A 1 314 ? -5.114 34.637 -20.668 1.00 66.81 314 MET A CA 1
ATOM 2629 C C . MET A 1 314 ? -4.605 34.611 -22.116 1.00 66.81 314 MET A C 1
ATOM 2631 O O . MET A 1 314 ? -3.632 35.309 -22.399 1.00 66.81 314 MET A O 1
ATOM 2635 N N . SER A 1 315 ? -5.212 33.816 -23.003 1.00 61.56 315 SER A N 1
ATOM 2636 C CA . SER A 1 315 ? -4.753 33.618 -24.379 1.00 61.56 315 SER A CA 1
ATOM 2637 C C . SER A 1 315 ? -5.809 34.076 -25.384 1.00 61.56 315 SER A C 1
ATOM 2639 O O . SER A 1 315 ? -6.974 33.716 -25.266 1.00 61.56 315 SER A O 1
ATOM 2641 N N . ASP A 1 316 ? -5.387 34.829 -26.400 1.00 61.69 316 ASP A N 1
ATOM 2642 C CA . ASP A 1 316 ? -6.221 35.199 -27.556 1.00 61.69 316 ASP A CA 1
ATOM 2643 C C . ASP A 1 316 ? -6.079 34.187 -28.721 1.00 61.69 316 ASP A C 1
ATOM 2645 O O . ASP A 1 316 ? -6.567 34.434 -29.825 1.00 61.69 316 ASP A O 1
ATOM 2649 N N . ASP A 1 317 ? -5.374 33.068 -28.510 1.00 62.31 317 ASP A N 1
ATOM 2650 C CA . ASP A 1 317 ? -4.933 32.150 -29.567 1.00 62.31 317 ASP A CA 1
ATOM 2651 C C . ASP A 1 317 ? -5.694 30.810 -29.561 1.00 62.31 317 ASP A C 1
ATOM 2653 O O . ASP A 1 317 ? -5.735 30.095 -28.556 1.00 62.31 317 ASP A O 1
ATOM 2657 N N . VAL A 1 318 ? -6.261 30.448 -30.716 1.00 58.28 318 VAL A N 1
ATOM 2658 C CA . VAL A 1 318 ? -7.027 29.211 -30.945 1.00 58.28 318 VAL A CA 1
ATOM 2659 C C . VAL A 1 318 ? -6.145 27.967 -30.802 1.00 58.28 318 VAL A C 1
ATOM 2661 O O . VAL A 1 318 ? -6.621 26.954 -30.290 1.00 58.28 318 VAL A O 1
ATOM 2664 N N . ASP A 1 319 ? -4.852 28.053 -31.136 1.00 63.12 319 ASP A N 1
ATOM 2665 C CA . ASP A 1 319 ? -3.909 26.932 -30.988 1.00 63.12 319 ASP A CA 1
ATOM 2666 C C . ASP A 1 319 ? -3.727 26.529 -29.505 1.00 63.12 319 ASP A C 1
ATOM 2668 O O . ASP A 1 319 ? -3.454 25.371 -29.189 1.00 63.12 319 ASP A O 1
ATOM 2672 N N . THR A 1 320 ? -3.991 27.449 -28.564 1.00 65.44 320 THR A N 1
ATOM 2673 C CA . THR A 1 320 ? -3.951 27.172 -27.113 1.00 65.44 320 THR A CA 1
ATOM 2674 C C . THR A 1 320 ? -5.073 26.221 -26.671 1.00 65.44 320 THR A C 1
ATOM 2676 O O . THR A 1 320 ? -4.929 25.502 -25.680 1.00 65.44 320 THR A O 1
ATOM 2679 N N . TYR A 1 321 ? -6.205 26.196 -27.384 1.00 62.28 321 TYR A N 1
ATOM 2680 C CA . TYR A 1 321 ? -7.354 25.360 -27.029 1.00 62.28 321 TYR A CA 1
ATOM 2681 C C . TYR A 1 321 ? -7.102 23.875 -27.305 1.00 62.28 321 TYR A C 1
ATOM 2683 O O . TYR A 1 321 ? -7.364 23.032 -26.441 1.00 62.28 321 TYR A O 1
ATOM 2691 N N . ASP A 1 322 ? -6.547 23.556 -28.475 1.00 66.50 322 ASP A N 1
ATOM 2692 C CA . ASP A 1 322 ? -6.254 22.175 -28.865 1.00 66.50 322 ASP A CA 1
ATOM 2693 C C . ASP A 1 322 ? -5.154 21.559 -27.985 1.00 66.50 322 ASP A C 1
ATOM 2695 O O . ASP A 1 322 ? -5.289 20.415 -27.541 1.00 66.50 322 ASP A O 1
ATOM 2699 N N . GLU A 1 323 ? -4.121 22.333 -27.627 1.00 69.56 323 GLU A N 1
ATOM 2700 C CA . GLU A 1 323 ? -3.076 21.900 -26.685 1.00 69.56 323 GLU A CA 1
ATOM 2701 C C . GLU A 1 323 ? -3.656 21.536 -25.309 1.00 69.56 323 GLU A C 1
ATOM 2703 O O . GLU A 1 323 ? -3.331 20.498 -24.726 1.00 69.56 323 GLU A O 1
ATOM 2708 N N . ILE A 1 324 ? -4.578 22.356 -24.805 1.00 65.81 324 ILE A N 1
ATOM 2709 C CA . ILE A 1 324 ? -5.255 22.136 -23.525 1.00 65.81 324 ILE A CA 1
ATOM 2710 C C . ILE A 1 324 ? -6.138 20.881 -23.553 1.00 65.81 324 ILE A C 1
ATOM 2712 O O . ILE A 1 324 ? -6.140 20.101 -22.593 1.00 65.81 324 ILE A O 1
ATOM 2716 N N . ALA A 1 325 ? -6.890 20.672 -24.635 1.00 66.00 325 ALA A N 1
ATOM 2717 C CA . ALA A 1 325 ? -7.738 19.496 -24.795 1.00 66.00 325 ALA A CA 1
ATOM 2718 C C . ALA A 1 325 ? -6.904 18.203 -24.850 1.00 66.00 325 ALA A C 1
ATOM 2720 O O . ALA A 1 325 ? -7.279 17.183 -24.254 1.00 66.00 325 ALA A O 1
ATOM 2721 N N . ASP A 1 326 ? -5.752 18.241 -25.516 1.00 73.19 326 ASP A N 1
ATOM 2722 C CA . ASP A 1 326 ? -4.827 17.113 -25.571 1.00 73.19 326 ASP A CA 1
ATOM 2723 C C . ASP A 1 326 ? -4.121 16.857 -24.231 1.00 73.19 326 ASP A C 1
ATOM 2725 O O . ASP A 1 326 ? -3.942 15.694 -23.850 1.00 73.19 326 ASP A O 1
ATOM 2729 N N . ASP A 1 327 ? -3.821 17.892 -23.444 1.00 70.62 327 ASP A N 1
ATOM 2730 C CA . ASP A 1 327 ? -3.320 17.738 -22.074 1.00 70.62 327 ASP A CA 1
ATOM 2731 C C . ASP A 1 327 ? -4.334 17.036 -21.153 1.00 70.62 327 ASP A C 1
ATOM 2733 O O . ASP A 1 327 ? -3.972 16.110 -20.414 1.00 70.62 327 ASP A O 1
ATOM 2737 N N . VAL A 1 328 ? -5.624 17.385 -21.236 1.00 66.50 328 VAL A N 1
ATOM 2738 C CA . VAL A 1 328 ? -6.689 16.708 -20.467 1.00 66.50 328 VAL A CA 1
ATOM 2739 C C . VAL A 1 328 ? -6.793 15.227 -20.851 1.00 66.50 328 VAL A C 1
ATOM 2741 O O . VAL A 1 328 ? -6.821 14.356 -19.971 1.00 66.50 328 VAL A O 1
ATOM 2744 N N . LYS A 1 329 ? -6.780 14.901 -22.153 1.00 70.12 329 LYS A N 1
ATOM 2745 C CA . LYS A 1 329 ? -6.757 13.501 -22.623 1.00 70.12 329 LYS A CA 1
ATOM 2746 C C . LYS A 1 329 ? -5.516 12.762 -22.123 1.00 70.12 329 LYS A C 1
ATOM 2748 O O . LYS A 1 329 ? -5.604 11.607 -21.694 1.00 70.12 329 LYS A O 1
ATOM 2753 N N . ASN A 1 330 ? -4.355 13.417 -22.143 1.00 76.00 330 ASN A N 1
ATOM 2754 C CA . ASN A 1 330 ? -3.112 12.850 -21.635 1.00 76.00 330 ASN A CA 1
ATOM 2755 C C . ASN A 1 330 ? -3.186 12.547 -20.136 1.00 76.00 330 ASN A C 1
ATOM 2757 O O . ASN A 1 330 ? -2.710 11.493 -19.711 1.00 76.00 330 ASN A O 1
ATOM 2761 N N . LEU A 1 331 ? -3.822 13.402 -19.337 1.00 71.19 331 LEU A N 1
ATOM 2762 C CA . LEU A 1 331 ? -4.015 13.157 -17.910 1.00 71.19 331 LEU A CA 1
ATOM 2763 C C . LEU A 1 331 ? -4.930 11.977 -17.625 1.00 71.19 331 LEU A C 1
ATOM 2765 O O . LEU A 1 331 ? -4.571 11.128 -16.806 1.00 71.19 331 LEU A O 1
ATOM 2769 N N . LEU A 1 332 ? -6.067 11.885 -18.315 1.00 68.94 332 LEU A N 1
ATOM 2770 C CA . LEU A 1 332 ? -6.962 10.731 -18.214 1.00 68.94 332 LEU A CA 1
ATOM 2771 C C . LEU A 1 332 ? -6.226 9.434 -18.552 1.00 68.94 332 LEU A C 1
ATOM 2773 O O . LEU A 1 332 ? -6.325 8.443 -17.824 1.00 68.94 332 LEU A O 1
ATOM 2777 N N . ARG A 1 333 ? -5.405 9.460 -19.606 1.00 75.25 333 ARG A N 1
ATOM 2778 C CA . ARG A 1 333 ? -4.544 8.336 -19.984 1.00 75.25 333 ARG A CA 1
ATOM 2779 C C . ARG A 1 333 ? -3.527 7.999 -18.892 1.00 75.25 333 ARG A C 1
ATOM 2781 O O . ARG A 1 333 ? -3.356 6.827 -18.568 1.00 75.25 333 ARG A O 1
ATOM 2788 N N . ILE A 1 334 ? -2.859 8.991 -18.301 1.00 79.50 334 ILE A N 1
ATOM 2789 C CA . ILE A 1 334 ? -1.893 8.780 -17.209 1.00 79.50 334 ILE A CA 1
ATOM 2790 C C . ILE A 1 334 ? -2.583 8.176 -15.980 1.00 79.50 334 ILE A C 1
ATOM 2792 O O . ILE A 1 334 ? -2.068 7.216 -15.409 1.00 79.50 334 ILE A O 1
ATOM 2796 N N . GLN A 1 335 ? -3.748 8.696 -15.585 1.00 75.31 335 GLN A N 1
ATOM 2797 C CA . GLN A 1 335 ? -4.526 8.171 -14.461 1.00 75.31 335 GLN A CA 1
ATOM 2798 C C . GLN A 1 335 ? -4.962 6.729 -14.700 1.00 75.31 335 GLN A C 1
ATOM 2800 O O . GLN A 1 335 ? -4.687 5.866 -13.866 1.00 75.31 335 GLN A O 1
ATOM 2805 N N . THR A 1 336 ? -5.546 6.457 -15.865 1.00 76.38 336 THR A N 1
ATOM 2806 C CA . THR A 1 336 ? -5.949 5.107 -16.273 1.00 76.38 336 THR A CA 1
ATOM 2807 C C . THR A 1 336 ? -4.756 4.158 -16.235 1.00 76.38 336 THR A C 1
ATOM 2809 O O . THR A 1 336 ? -4.826 3.102 -15.616 1.00 76.38 336 THR A O 1
ATOM 2812 N N . ASN A 1 337 ? -3.610 4.566 -16.786 1.00 80.94 337 ASN A N 1
ATOM 2813 C CA . ASN A 1 337 ? -2.390 3.764 -16.760 1.00 80.94 337 ASN A CA 1
ATOM 2814 C C . ASN A 1 337 ? -1.886 3.485 -15.339 1.00 80.94 337 ASN A C 1
ATOM 2816 O O . ASN A 1 337 ? -1.382 2.392 -15.089 1.00 80.94 337 ASN A O 1
ATOM 2820 N N . MET A 1 338 ? -1.990 4.440 -14.410 1.00 84.12 338 MET A N 1
ATOM 2821 C CA . MET A 1 338 ? -1.615 4.211 -13.009 1.00 84.12 338 MET A CA 1
ATOM 2822 C C . MET A 1 338 ? -2.520 3.164 -12.355 1.00 84.12 338 MET A C 1
ATOM 2824 O O . MET A 1 338 ? -2.009 2.243 -11.724 1.00 84.12 338 MET A O 1
ATOM 2828 N N . ILE A 1 339 ? -3.838 3.279 -12.542 1.00 83.50 339 ILE A N 1
ATOM 2829 C CA . ILE A 1 339 ? -4.838 2.347 -11.998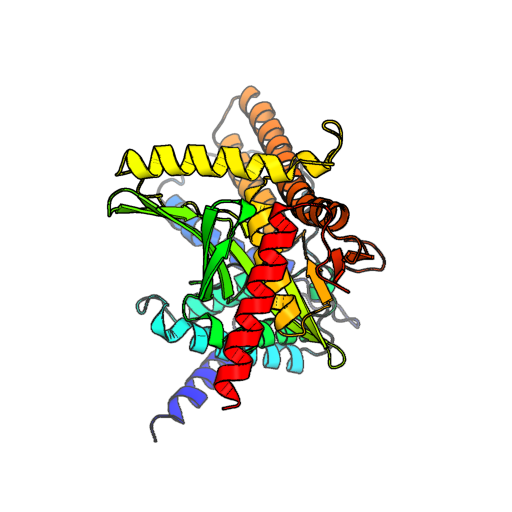 1.00 83.50 339 ILE A CA 1
ATOM 2830 C C . ILE A 1 339 ? -4.622 0.945 -12.575 1.00 83.50 339 ILE A C 1
ATOM 2832 O O . ILE A 1 339 ? -4.486 -0.021 -11.825 1.00 83.50 339 ILE A O 1
ATOM 2836 N N . VAL A 1 340 ? -4.513 0.840 -13.902 1.00 84.50 340 VAL A N 1
ATOM 2837 C CA . VAL A 1 340 ? -4.297 -0.431 -14.604 1.00 84.50 340 VAL A CA 1
ATOM 2838 C C . VAL A 1 340 ? -2.991 -1.072 -14.153 1.00 84.50 340 VAL A C 1
ATOM 2840 O O . VAL A 1 340 ? -2.998 -2.226 -13.742 1.00 84.50 340 VAL A O 1
ATOM 2843 N N . LYS A 1 341 ? -1.872 -0.335 -14.132 1.00 88.62 341 LYS A N 1
ATOM 2844 C CA . LYS A 1 341 ? -0.588 -0.881 -13.659 1.00 88.62 341 LYS A CA 1
ATOM 2845 C C . LYS A 1 341 ? -0.638 -1.311 -12.200 1.00 88.62 341 LYS A C 1
ATOM 2847 O O . LYS A 1 341 ? 0.029 -2.275 -11.833 1.00 88.62 341 LYS A O 1
ATOM 2852 N N . PHE A 1 342 ? -1.406 -0.613 -11.367 1.00 90.44 342 PHE A N 1
ATOM 2853 C CA . PHE A 1 342 ? -1.565 -0.998 -9.976 1.00 90.44 342 PHE A CA 1
ATOM 2854 C C . PHE A 1 342 ? -2.275 -2.351 -9.851 1.00 90.44 342 PHE A C 1
ATOM 2856 O O . PHE A 1 342 ? -1.741 -3.232 -9.182 1.00 90.44 342 PHE A O 1
ATOM 2863 N N . ILE A 1 343 ? -3.380 -2.554 -10.575 1.00 90.25 343 ILE A N 1
ATOM 2864 C CA . ILE A 1 343 ? -4.089 -3.842 -10.658 1.00 90.25 343 ILE A CA 1
ATOM 2865 C C . ILE A 1 343 ? -3.191 -4.929 -11.268 1.00 90.25 343 ILE A C 1
ATOM 2867 O O . ILE A 1 343 ? -3.115 -6.037 -10.739 1.00 90.25 343 ILE A O 1
ATOM 2871 N N . MET A 1 344 ? -2.448 -4.610 -12.331 1.00 90.75 344 MET A N 1
ATOM 2872 C CA . MET A 1 344 ? -1.566 -5.559 -13.020 1.00 90.75 344 MET A CA 1
ATOM 2873 C C . MET A 1 344 ? -0.435 -6.091 -12.136 1.00 90.75 344 MET A C 1
ATOM 2875 O O . MET A 1 344 ? 0.026 -7.206 -12.365 1.00 90.75 344 MET A O 1
ATOM 2879 N N . ASN A 1 345 ? -0.021 -5.371 -11.084 1.00 94.44 345 ASN A N 1
ATOM 2880 C CA . ASN A 1 345 ? 0.902 -5.943 -10.098 1.00 94.44 345 ASN A CA 1
ATOM 2881 C C . ASN A 1 345 ? 0.308 -7.195 -9.443 1.00 94.44 345 ASN A C 1
ATOM 2883 O O . ASN A 1 345 ? 1.012 -8.183 -9.261 1.00 94.44 345 ASN A O 1
ATOM 2887 N N . PHE A 1 346 ? -0.983 -7.163 -9.111 1.00 95.38 346 PHE A N 1
ATOM 2888 C CA . PHE A 1 346 ? -1.680 -8.278 -8.474 1.00 95.38 346 PHE A CA 1
ATOM 2889 C C . PHE A 1 346 ? -2.021 -9.383 -9.469 1.00 95.38 346 PHE A C 1
ATOM 2891 O O . PHE A 1 346 ? -1.912 -10.547 -9.109 1.00 95.38 346 PHE A O 1
ATOM 2898 N N . MET A 1 347 ? -2.321 -9.045 -10.727 1.00 92.88 347 MET A N 1
ATOM 2899 C CA . MET A 1 347 ? -2.454 -10.051 -11.792 1.00 92.88 347 MET A CA 1
ATOM 2900 C C . MET A 1 347 ? -1.141 -10.803 -12.011 1.00 92.88 347 MET A C 1
ATOM 2902 O O . MET A 1 347 ? -1.122 -12.027 -12.099 1.00 92.88 347 MET A O 1
ATOM 2906 N N . ARG A 1 348 ? -0.017 -10.081 -12.008 1.00 94.12 348 ARG A N 1
ATOM 2907 C CA . ARG A 1 348 ? 1.306 -10.692 -12.112 1.00 94.12 348 ARG A CA 1
ATOM 2908 C C . ARG A 1 348 ? 1.669 -11.537 -10.892 1.00 94.12 348 ARG A C 1
ATOM 2910 O O . ARG A 1 348 ? 2.302 -12.575 -11.046 1.00 94.12 348 ARG A O 1
ATOM 2917 N N . LEU A 1 349 ? 1.295 -11.115 -9.685 1.00 95.31 349 LEU A N 1
ATOM 2918 C CA . LEU A 1 349 ? 1.453 -11.960 -8.499 1.00 95.31 349 LEU A CA 1
ATOM 2919 C C . LEU A 1 349 ? 0.600 -13.223 -8.622 1.00 95.31 349 LEU A C 1
ATOM 2921 O O . LEU A 1 349 ? 1.116 -14.305 -8.387 1.00 95.31 349 LEU A O 1
ATOM 2925 N N . ASN A 1 350 ? -0.644 -13.108 -9.079 1.00 94.50 350 ASN A N 1
ATOM 2926 C CA . ASN A 1 350 ? -1.527 -14.251 -9.295 1.00 94.50 350 ASN A CA 1
ATOM 2927 C C . ASN A 1 350 ? -0.961 -15.252 -10.317 1.00 94.50 350 ASN A C 1
ATOM 2929 O O . ASN A 1 350 ? -1.119 -16.451 -10.145 1.00 94.50 350 ASN A O 1
ATOM 2933 N N . HIS A 1 351 ? -0.247 -14.778 -11.344 1.00 93.81 351 HIS A N 1
ATOM 2934 C CA . HIS A 1 351 ? 0.501 -15.649 -12.264 1.00 93.81 351 HIS A CA 1
ATOM 2935 C C . HIS A 1 351 ? 1.637 -16.414 -11.575 1.00 93.81 351 HIS A C 1
ATOM 2937 O O . HIS A 1 351 ? 1.965 -17.531 -11.964 1.00 93.81 351 HIS A O 1
ATOM 2943 N N . HIS A 1 352 ? 2.286 -15.806 -10.582 1.00 94.19 352 HIS A N 1
ATOM 2944 C CA . HIS A 1 352 ? 3.420 -16.413 -9.888 1.00 94.19 352 HIS A CA 1
ATOM 2945 C C . HIS A 1 352 ? 3.028 -17.299 -8.704 1.00 94.19 352 HIS A C 1
ATOM 2947 O O . HIS A 1 352 ? 3.782 -18.214 -8.372 1.00 94.19 352 HIS A O 1
ATOM 2953 N N . PHE A 1 353 ? 1.905 -17.006 -8.052 1.00 94.06 353 PHE A N 1
ATOM 2954 C CA . PHE A 1 353 ? 1.418 -17.673 -6.851 1.00 94.06 353 PHE A CA 1
ATOM 2955 C C . PHE A 1 353 ? 0.136 -18.440 -7.170 1.00 94.06 353 PHE A C 1
ATOM 2957 O O . PHE A 1 353 ? -0.948 -17.866 -7.129 1.00 94.06 353 PHE A O 1
ATOM 2964 N N . ASP A 1 354 ? 0.249 -19.749 -7.395 1.00 86.88 354 ASP A N 1
ATOM 2965 C CA . ASP A 1 354 ? -0.903 -20.614 -7.706 1.00 86.88 354 ASP A CA 1
ATOM 2966 C C . ASP A 1 354 ? -1.961 -20.625 -6.581 1.00 86.88 354 ASP A C 1
ATOM 2968 O O . ASP A 1 354 ? -3.134 -20.905 -6.815 1.00 86.88 354 ASP A O 1
ATOM 2972 N N . ASN A 1 355 ? -1.556 -20.277 -5.354 1.00 91.50 355 ASN A N 1
ATOM 2973 C CA . ASN A 1 355 ? -2.427 -20.179 -4.178 1.00 91.50 355 ASN A CA 1
ATOM 2974 C C . ASN A 1 355 ? -3.021 -18.783 -3.949 1.00 91.50 355 ASN A C 1
ATOM 2976 O O . ASN A 1 355 ? -3.619 -18.523 -2.899 1.00 91.50 355 ASN A O 1
ATOM 2980 N N . MET A 1 356 ? -2.813 -17.853 -4.877 1.00 95.81 356 MET A N 1
ATOM 2981 C CA . MET A 1 356 ? -3.511 -16.579 -4.881 1.00 95.81 356 MET A CA 1
ATOM 2982 C C . MET A 1 356 ? -4.842 -16.770 -5.609 1.00 95.81 356 MET A C 1
ATOM 2984 O O . MET A 1 356 ? -4.893 -17.209 -6.750 1.00 95.81 356 MET A O 1
ATOM 2988 N N . ASN A 1 357 ? -5.942 -16.476 -4.923 1.00 94.31 357 ASN A N 1
ATOM 2989 C CA . ASN A 1 357 ? -7.287 -16.695 -5.437 1.00 94.31 357 ASN A CA 1
ATOM 2990 C C . ASN A 1 357 ? -8.037 -15.365 -5.489 1.00 94.31 357 ASN A C 1
ATOM 2992 O O . ASN A 1 357 ? -8.508 -14.876 -4.455 1.00 94.31 357 ASN A O 1
ATOM 2996 N N . ILE A 1 358 ? -8.121 -14.775 -6.684 1.00 93.06 358 ILE A N 1
ATOM 2997 C CA . ILE A 1 358 ? -8.890 -13.552 -6.935 1.00 93.06 358 ILE A CA 1
ATOM 2998 C C . ILE A 1 358 ? -10.381 -13.879 -6.821 1.00 93.06 358 ILE A C 1
ATOM 3000 O O . ILE A 1 358 ? -10.907 -14.721 -7.544 1.00 93.06 358 ILE A O 1
ATOM 3004 N N . LYS A 1 359 ? -11.060 -13.212 -5.888 1.00 91.81 359 LYS A N 1
ATOM 3005 C CA . LYS A 1 359 ? -12.483 -13.416 -5.589 1.00 91.81 359 LYS A CA 1
ATOM 3006 C C . LYS A 1 359 ? -13.396 -12.447 -6.324 1.00 91.81 359 LYS A C 1
ATOM 3008 O O . LYS A 1 359 ? -14.548 -12.788 -6.562 1.00 91.81 359 LYS A O 1
ATOM 3013 N N . SER A 1 360 ? -12.895 -11.254 -6.619 1.00 89.06 360 SER A N 1
ATOM 3014 C CA . SER A 1 360 ? -13.681 -10.160 -7.179 1.00 89.06 360 SER A CA 1
ATOM 3015 C C . SER A 1 360 ? -12.750 -9.106 -7.764 1.00 89.06 360 SER A C 1
ATOM 3017 O O . SER A 1 360 ? -11.698 -8.813 -7.176 1.00 89.06 360 SER A O 1
ATOM 3019 N N . PHE A 1 361 ? -13.123 -8.549 -8.913 1.00 86.44 361 PHE A N 1
ATOM 3020 C CA . PHE A 1 361 ? -12.474 -7.379 -9.490 1.00 86.44 361 PHE A CA 1
ATOM 3021 C C . PHE A 1 361 ? -13.180 -6.087 -9.057 1.00 86.44 361 PHE A C 1
ATOM 3023 O O . PHE A 1 361 ? -14.367 -6.093 -8.735 1.00 86.44 361 PHE A O 1
ATOM 3030 N N . PRO A 1 362 ? -12.480 -4.937 -9.087 1.00 79.38 362 PRO A N 1
ATOM 3031 C CA . PRO A 1 362 ? -13.121 -3.657 -8.820 1.00 79.38 362 PRO A CA 1
ATOM 3032 C C . PRO A 1 362 ? -14.325 -3.466 -9.745 1.00 79.38 362 PRO A C 1
ATOM 3034 O O . PRO A 1 362 ? -14.216 -3.710 -10.945 1.00 79.38 362 PRO A O 1
ATOM 3037 N N . THR A 1 363 ? -15.426 -2.958 -9.196 1.00 71.81 363 THR A N 1
ATOM 3038 C CA . THR A 1 363 ? -16.746 -2.750 -9.819 1.00 71.81 363 THR A CA 1
ATOM 3039 C C . THR A 1 363 ? -17.598 -4.004 -10.027 1.00 71.81 363 THR A C 1
ATOM 3041 O O . THR A 1 363 ? -18.764 -3.877 -10.400 1.00 71.81 363 THR A O 1
ATOM 3044 N N . GLU A 1 364 ? -17.082 -5.197 -9.723 1.00 68.31 364 GLU A N 1
ATOM 3045 C CA . GLU A 1 364 ? -17.907 -6.402 -9.639 1.00 68.31 364 GLU A CA 1
ATOM 3046 C C . GLU A 1 364 ? -18.639 -6.443 -8.287 1.00 68.31 364 GLU A C 1
ATOM 3048 O O . GLU A 1 364 ? -18.071 -6.119 -7.248 1.00 68.31 364 GLU A O 1
ATOM 3053 N N . ASN A 1 365 ? -19.918 -6.837 -8.288 1.00 61.09 365 ASN A N 1
ATOM 3054 C CA . ASN A 1 365 ? -20.730 -7.044 -7.075 1.00 61.09 365 ASN A CA 1
ATOM 3055 C C . ASN A 1 365 ? -20.766 -5.852 -6.089 1.00 61.09 365 ASN A C 1
ATOM 3057 O O . ASN A 1 365 ? -20.749 -6.055 -4.878 1.00 61.09 365 ASN A O 1
ATOM 3061 N N . ASP A 1 366 ? -20.805 -4.618 -6.605 1.00 57.59 366 ASP A N 1
ATOM 3062 C CA . ASP A 1 366 ? -20.755 -3.364 -5.829 1.00 57.59 366 ASP A CA 1
ATOM 3063 C C . ASP A 1 366 ? -19.458 -3.154 -5.014 1.00 57.59 366 ASP A C 1
ATOM 3065 O O . ASP A 1 366 ? -19.354 -2.211 -4.222 1.00 57.59 366 ASP A O 1
ATOM 3069 N N . GLU A 1 367 ? -18.429 -3.979 -5.229 1.00 63.09 367 GLU A N 1
ATOM 3070 C CA . GLU A 1 367 ? -17.138 -3.833 -4.567 1.00 63.09 367 GLU A CA 1
ATOM 3071 C C . GLU A 1 367 ? -16.248 -2.840 -5.316 1.00 63.09 367 GLU A C 1
ATOM 3073 O O . GLU A 1 367 ? -16.011 -2.927 -6.515 1.00 63.09 367 GLU A O 1
ATOM 3078 N N . SER A 1 368 ? -15.672 -1.884 -4.598 1.00 80.06 368 SER A N 1
ATOM 3079 C CA . SER A 1 368 ? -14.733 -0.903 -5.157 1.00 80.06 368 SER A CA 1
ATOM 3080 C C . SER A 1 368 ? -13.269 -1.360 -5.116 1.00 80.06 368 SER A C 1
ATOM 3082 O O . SER A 1 368 ? -12.356 -0.546 -5.283 1.00 80.06 368 SER A O 1
ATOM 3084 N N . CYS A 1 369 ? -13.033 -2.643 -4.840 1.00 89.50 369 CYS A N 1
ATOM 3085 C CA . CYS A 1 369 ? -11.719 -3.218 -4.581 1.00 89.50 369 CYS A CA 1
ATOM 3086 C C . CYS A 1 369 ? -11.494 -4.469 -5.433 1.00 89.50 369 CYS A C 1
ATOM 3088 O O . CYS A 1 369 ? -12.426 -5.211 -5.702 1.00 89.50 369 CYS A O 1
ATOM 3090 N N . LEU A 1 370 ? -10.237 -4.749 -5.772 1.00 92.19 370 LEU A N 1
ATOM 3091 C CA . LEU A 1 370 ? -9.814 -6.108 -6.098 1.00 92.19 370 LEU A CA 1
ATOM 3092 C C . LEU A 1 370 ? -9.694 -6.882 -4.780 1.00 92.19 370 LEU A C 1
ATOM 3094 O O . LEU A 1 370 ? -9.017 -6.412 -3.859 1.00 92.19 370 LEU A O 1
ATOM 3098 N N . ILE A 1 371 ? -10.316 -8.056 -4.695 1.00 94.69 371 ILE A N 1
ATOM 3099 C CA . ILE A 1 371 ? -10.260 -8.921 -3.512 1.00 94.69 371 ILE A CA 1
ATOM 3100 C C . ILE A 1 371 ? -9.573 -10.227 -3.863 1.00 94.69 371 ILE A C 1
ATOM 3102 O O . ILE A 1 371 ? -9.920 -10.876 -4.849 1.00 94.69 371 ILE A O 1
ATOM 3106 N N . PHE A 1 372 ? -8.630 -10.646 -3.025 1.00 96.25 372 PHE A N 1
ATOM 3107 C CA . PHE A 1 372 ? -8.015 -11.957 -3.153 1.00 96.25 372 PHE A CA 1
ATOM 3108 C C . PHE A 1 372 ? -7.680 -12.576 -1.800 1.00 96.25 372 PHE A C 1
ATOM 3110 O O . PHE A 1 372 ? -7.448 -11.883 -0.805 1.00 96.25 372 PHE A O 1
ATOM 3117 N N . ASN A 1 373 ? -7.615 -13.904 -1.802 1.00 97.06 373 ASN A N 1
ATOM 3118 C CA . ASN A 1 373 ? -7.089 -14.688 -0.696 1.00 97.06 373 ASN A CA 1
ATOM 3119 C C . ASN A 1 373 ? -5.731 -15.268 -1.081 1.00 97.06 373 ASN A C 1
ATOM 3121 O O . ASN A 1 373 ? -5.519 -15.629 -2.236 1.00 97.06 373 ASN A O 1
ATOM 3125 N N . LEU A 1 374 ? -4.839 -15.385 -0.106 1.00 96.88 374 LEU A N 1
ATOM 3126 C CA . LEU A 1 374 ? -3.562 -16.066 -0.250 1.00 96.88 374 LEU A CA 1
ATOM 3127 C C . LEU A 1 374 ? -3.580 -17.326 0.614 1.00 96.88 374 LEU A C 1
ATOM 3129 O O . LEU A 1 374 ? -3.499 -17.232 1.836 1.00 96.88 374 LEU A O 1
ATOM 3133 N N . GLU A 1 375 ? -3.723 -18.491 -0.012 1.00 95.56 375 GLU A N 1
ATOM 3134 C CA . GLU A 1 375 ? -3.863 -19.784 0.677 1.00 95.56 375 GLU A CA 1
ATOM 3135 C C . GLU A 1 375 ? -2.504 -20.437 0.988 1.00 95.56 375 GLU A C 1
ATOM 3137 O O . GLU A 1 375 ? -2.414 -21.299 1.858 1.00 95.56 375 GLU A O 1
ATOM 3142 N N . GLY A 1 376 ? -1.434 -19.966 0.343 1.00 94.81 376 GLY A N 1
ATOM 3143 C CA . GLY A 1 376 ? -0.073 -20.471 0.485 1.00 94.81 376 GLY A CA 1
ATOM 3144 C C . GLY A 1 376 ? 0.956 -19.533 -0.145 1.00 94.81 376 GLY A C 1
ATOM 3145 O O . GLY A 1 376 ? 0.602 -18.575 -0.830 1.00 94.81 376 GLY A O 1
ATOM 3146 N N . LEU A 1 377 ? 2.239 -19.813 0.090 1.00 95.12 377 LEU A N 1
ATOM 3147 C CA . LEU A 1 377 ? 3.368 -19.041 -0.453 1.00 95.12 377 LEU A CA 1
ATOM 3148 C C . LEU A 1 377 ? 4.140 -19.786 -1.554 1.00 95.12 377 LEU A C 1
ATOM 3150 O O . LEU A 1 377 ? 5.229 -19.359 -1.940 1.00 95.12 377 LEU A O 1
ATOM 3154 N N . GLU A 1 378 ? 3.606 -20.903 -2.054 1.00 93.19 378 GLU A N 1
ATOM 3155 C CA . GLU A 1 378 ? 4.217 -21.604 -3.184 1.00 93.19 378 GLU A CA 1
ATOM 3156 C C . GLU A 1 378 ? 4.222 -20.705 -4.420 1.00 93.19 378 GLU A C 1
ATOM 3158 O O . GLU A 1 378 ? 3.230 -20.044 -4.739 1.00 93.19 378 GLU A O 1
ATOM 3163 N N . CYS A 1 379 ? 5.371 -20.666 -5.091 1.00 92.50 379 CYS A N 1
ATOM 3164 C CA . CYS A 1 379 ? 5.619 -19.755 -6.189 1.00 92.50 379 CYS A CA 1
ATOM 3165 C C . CYS A 1 379 ? 6.395 -20.451 -7.305 1.00 92.50 379 CYS A C 1
ATOM 3167 O O . CYS A 1 379 ? 7.380 -21.146 -7.046 1.00 92.50 379 CYS A O 1
ATOM 3169 N N . ASN A 1 380 ? 5.986 -20.214 -8.550 1.00 92.94 380 ASN A N 1
ATOM 3170 C CA . ASN A 1 380 ? 6.640 -20.771 -9.734 1.00 92.94 380 ASN A CA 1
ATOM 3171 C C . ASN A 1 380 ? 7.940 -20.041 -10.132 1.00 92.94 380 ASN A C 1
ATOM 3173 O O . ASN A 1 380 ? 8.669 -20.514 -11.004 1.00 92.94 380 ASN A O 1
ATOM 3177 N N . ASN A 1 381 ? 8.267 -18.916 -9.486 1.00 95.12 381 ASN A N 1
ATOM 3178 C CA . ASN A 1 381 ? 9.506 -18.178 -9.712 1.00 95.12 381 ASN A CA 1
ATOM 3179 C C . ASN A 1 381 ? 10.522 -18.436 -8.590 1.00 95.12 381 ASN A C 1
ATOM 3181 O O . ASN A 1 381 ? 10.244 -18.206 -7.413 1.00 95.12 381 ASN A O 1
ATOM 3185 N N . SER A 1 382 ? 11.736 -18.849 -8.962 1.00 93.94 382 SER A N 1
ATOM 3186 C CA . SER A 1 382 ? 12.781 -19.239 -8.003 1.00 93.94 382 SER A CA 1
ATOM 3187 C C . SER A 1 382 ? 13.184 -18.125 -7.032 1.00 93.94 382 SER A C 1
ATOM 3189 O O . SER A 1 382 ? 13.386 -18.395 -5.851 1.00 93.94 382 SER A O 1
ATOM 3191 N N . ILE A 1 383 ? 13.268 -16.874 -7.500 1.00 94.44 383 ILE A N 1
ATOM 3192 C CA . ILE A 1 383 ? 13.637 -15.728 -6.658 1.00 94.44 383 ILE A CA 1
ATOM 3193 C C . ILE A 1 383 ? 12.513 -15.425 -5.671 1.00 94.44 383 ILE A C 1
ATOM 3195 O O . ILE A 1 383 ? 12.769 -15.250 -4.484 1.00 94.44 383 ILE A O 1
ATOM 3199 N N . LEU A 1 384 ? 11.270 -15.366 -6.151 1.00 96.06 384 LEU A N 1
ATOM 3200 C CA . LEU A 1 384 ? 10.115 -15.071 -5.303 1.00 96.06 384 LEU A CA 1
ATOM 3201 C C . LEU A 1 384 ? 9.883 -16.176 -4.259 1.00 96.06 384 LEU A C 1
ATOM 3203 O O . LEU A 1 384 ? 9.649 -15.870 -3.093 1.00 96.06 384 LEU A O 1
ATOM 3207 N N . SER A 1 385 ? 10.042 -17.444 -4.648 1.00 95.69 385 SER A N 1
ATOM 3208 C CA . SER A 1 385 ? 9.972 -18.588 -3.731 1.00 95.69 385 SER A CA 1
ATOM 3209 C C . SER A 1 385 ? 11.043 -18.518 -2.634 1.00 95.69 385 SER A C 1
ATOM 3211 O O . SER A 1 385 ? 10.734 -18.710 -1.459 1.00 95.69 385 SER A O 1
ATOM 3213 N N . ASP A 1 386 ? 12.286 -18.174 -2.982 1.00 96.00 386 ASP A N 1
ATOM 3214 C CA . ASP A 1 386 ? 13.381 -18.017 -2.015 1.00 96.00 386 ASP A CA 1
ATOM 3215 C C . ASP A 1 386 ? 13.105 -16.889 -1.004 1.00 96.00 386 ASP A C 1
ATOM 3217 O O . ASP A 1 386 ? 13.358 -17.054 0.190 1.00 96.00 386 ASP A O 1
ATOM 3221 N N . ILE A 1 387 ? 12.501 -15.777 -1.448 1.00 96.56 387 ILE A N 1
ATOM 3222 C CA . ILE A 1 387 ? 12.035 -14.698 -0.556 1.00 96.56 387 ILE A CA 1
ATOM 3223 C C . ILE A 1 387 ? 11.010 -15.236 0.445 1.00 96.56 387 ILE A C 1
ATOM 3225 O O . ILE A 1 387 ? 11.166 -15.040 1.651 1.00 96.56 387 ILE A O 1
ATOM 3229 N N . CYS A 1 388 ? 9.972 -15.919 -0.041 1.00 97.06 388 CYS A N 1
ATOM 3230 C CA . CYS A 1 388 ? 8.909 -16.465 0.797 1.00 97.06 388 CYS A CA 1
ATOM 3231 C C . CYS A 1 388 ? 9.437 -17.460 1.838 1.00 97.06 388 CYS A C 1
ATOM 3233 O O . CYS A 1 388 ? 9.090 -17.353 3.019 1.00 97.06 388 CYS A O 1
ATOM 3235 N N . ASN A 1 389 ? 10.303 -18.385 1.420 1.00 96.69 389 ASN A N 1
ATOM 3236 C CA . ASN A 1 389 ? 10.907 -19.382 2.303 1.00 96.69 389 ASN A CA 1
ATOM 3237 C C . ASN A 1 389 ? 11.781 -18.713 3.366 1.00 96.69 389 ASN A C 1
ATOM 3239 O O . ASN A 1 389 ? 11.570 -18.930 4.556 1.00 96.69 389 ASN A O 1
ATOM 3243 N N . THR A 1 390 ? 12.684 -17.819 2.950 1.00 96.62 390 THR A N 1
ATOM 3244 C CA . THR A 1 390 ? 13.607 -17.130 3.862 1.00 96.62 390 THR A CA 1
ATOM 3245 C C . THR A 1 390 ? 12.862 -16.295 4.909 1.00 96.62 390 THR A C 1
ATOM 3247 O O . THR A 1 390 ? 13.228 -16.290 6.085 1.00 96.62 390 THR A O 1
ATOM 3250 N N . ILE A 1 391 ? 11.806 -15.576 4.514 1.00 96.12 391 ILE A N 1
ATOM 3251 C CA . ILE A 1 391 ? 10.998 -14.779 5.453 1.00 96.12 391 ILE A CA 1
ATOM 3252 C C . ILE A 1 391 ? 10.277 -15.685 6.453 1.00 96.12 391 ILE A C 1
ATOM 3254 O O . ILE A 1 391 ? 10.248 -15.374 7.644 1.00 96.12 391 ILE A O 1
ATOM 3258 N N . SER A 1 392 ? 9.732 -16.809 5.988 1.00 95.38 392 SER A N 1
ATOM 3259 C CA . SER A 1 392 ? 9.024 -17.761 6.848 1.00 95.38 392 SER A CA 1
ATOM 3260 C C . SER A 1 392 ? 9.974 -18.425 7.846 1.00 95.38 392 SER A C 1
ATOM 3262 O O . SER A 1 392 ? 9.691 -18.446 9.041 1.00 95.38 392 SER A O 1
ATOM 3264 N N . GLU A 1 393 ? 11.150 -18.873 7.399 1.00 94.69 393 GLU A N 1
ATOM 3265 C CA . GLU A 1 393 ? 12.213 -19.378 8.279 1.00 94.69 393 GLU A CA 1
ATOM 3266 C C . GLU A 1 393 ? 12.582 -18.344 9.347 1.00 94.69 393 GLU A C 1
ATOM 3268 O O . GLU A 1 393 ? 12.603 -18.656 10.541 1.00 94.69 393 GLU A O 1
ATOM 3273 N N . LYS A 1 394 ? 12.781 -17.082 8.938 1.00 92.88 394 LYS A N 1
ATOM 3274 C CA . LYS A 1 394 ? 13.148 -16.010 9.866 1.00 92.88 394 LYS A CA 1
ATOM 3275 C C . LYS A 1 394 ? 12.072 -15.734 10.912 1.00 92.88 394 LYS A C 1
ATOM 3277 O O . LYS A 1 394 ? 12.388 -15.445 12.069 1.00 92.88 394 LYS A O 1
ATOM 3282 N N . TYR A 1 395 ? 10.808 -15.820 10.512 1.00 90.75 395 TYR A N 1
ATOM 3283 C CA . TYR A 1 395 ? 9.674 -15.693 11.416 1.00 90.75 395 TYR A CA 1
ATOM 3284 C C . TYR A 1 395 ? 9.665 -16.814 12.466 1.00 90.75 395 TYR A C 1
ATOM 3286 O O . TYR A 1 395 ? 9.602 -16.535 13.666 1.00 90.75 395 TYR A O 1
ATOM 3294 N N . TYR A 1 396 ? 9.829 -18.071 12.041 1.00 89.56 396 TYR A N 1
ATOM 3295 C CA . TYR A 1 396 ? 9.860 -19.219 12.951 1.00 89.56 396 TYR A CA 1
ATOM 3296 C C . TYR A 1 396 ? 11.048 -19.190 13.924 1.00 89.56 396 TYR A C 1
ATOM 3298 O O . TYR A 1 396 ? 10.877 -19.529 15.096 1.00 89.56 396 TYR A O 1
ATOM 3306 N N . GLU A 1 397 ? 12.233 -18.739 13.494 1.00 89.38 397 GLU A N 1
ATOM 3307 C CA . GLU A 1 397 ? 13.376 -18.508 14.395 1.00 89.38 397 GLU A CA 1
ATOM 3308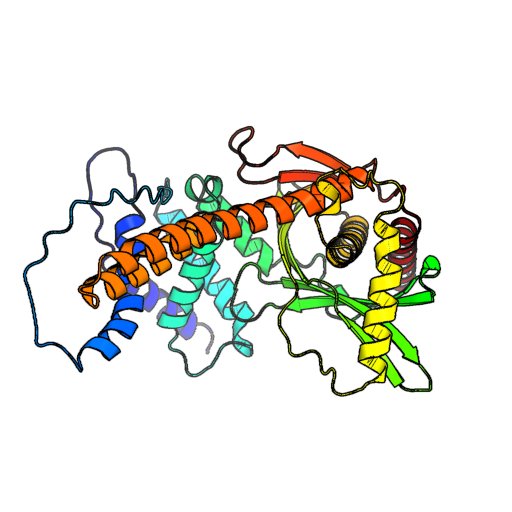 C C . GLU A 1 397 ? 13.013 -17.545 15.538 1.00 89.38 397 GLU A C 1
ATOM 3310 O O . GLU A 1 397 ? 13.320 -17.797 16.710 1.00 89.38 397 GLU A O 1
ATOM 3315 N N . LYS A 1 398 ? 12.333 -16.441 15.202 1.00 84.38 398 LYS A N 1
ATOM 3316 C CA . LYS A 1 398 ? 11.947 -15.402 16.162 1.00 84.38 398 LYS A CA 1
ATOM 3317 C C . LYS A 1 398 ? 10.887 -15.909 17.136 1.00 84.38 398 LYS A C 1
ATOM 3319 O O . LYS A 1 398 ? 11.009 -15.671 18.335 1.00 84.38 398 LYS A O 1
ATOM 3324 N N . GLU A 1 399 ? 9.881 -16.627 16.646 1.00 83.12 399 GLU A N 1
ATOM 3325 C CA . GLU A 1 399 ? 8.825 -17.201 17.488 1.00 83.12 399 GLU A CA 1
ATOM 3326 C C . GLU A 1 399 ? 9.356 -18.283 18.435 1.00 83.12 399 GLU A C 1
ATOM 3328 O O . GLU A 1 399 ? 8.981 -18.309 19.607 1.00 83.12 399 GLU A O 1
ATOM 3333 N N . ASN A 1 400 ? 10.289 -19.124 17.981 1.00 79.44 400 ASN A N 1
ATOM 3334 C CA . ASN A 1 400 ? 10.929 -20.111 18.851 1.00 79.44 400 ASN A CA 1
ATOM 3335 C C . ASN A 1 400 ? 11.773 -19.446 19.945 1.00 79.44 400 ASN A C 1
ATOM 3337 O O . ASN A 1 400 ? 11.698 -19.852 21.100 1.00 79.44 400 ASN A O 1
ATOM 3341 N N . THR A 1 401 ? 12.503 -18.378 19.610 1.00 78.75 401 THR A N 1
ATOM 3342 C CA . THR A 1 401 ? 13.297 -17.617 20.590 1.00 78.75 401 THR A CA 1
ATOM 3343 C C . THR A 1 401 ? 12.424 -16.945 21.657 1.00 78.75 401 THR A C 1
ATOM 3345 O O . THR A 1 401 ? 12.859 -16.827 22.792 1.00 78.75 401 THR A O 1
ATOM 3348 N N . LYS A 1 402 ? 11.187 -16.530 21.339 1.00 75.38 402 LYS A N 1
ATOM 3349 C CA . LYS A 1 402 ? 10.254 -15.952 22.331 1.00 75.38 402 LYS A CA 1
ATOM 3350 C C . LYS A 1 402 ? 9.652 -16.988 23.291 1.00 75.38 402 LYS A C 1
ATOM 3352 O O . LYS A 1 402 ? 9.120 -16.603 24.328 1.00 75.38 402 LYS A O 1
ATOM 3357 N N . ARG A 1 403 ? 9.631 -18.269 22.902 1.00 59.22 403 ARG A N 1
ATOM 3358 C CA . ARG A 1 403 ? 9.010 -19.367 23.668 1.00 59.22 403 ARG A CA 1
ATOM 3359 C C . ARG A 1 403 ? 9.979 -20.072 24.621 1.00 59.22 403 ARG A C 1
ATOM 3361 O O . ARG A 1 403 ? 9.511 -20.820 25.478 1.00 59.22 403 ARG A O 1
ATOM 3368 N N . MET A 1 404 ? 11.283 -19.872 24.438 1.00 53.53 404 MET A N 1
ATOM 3369 C CA . MET A 1 404 ? 12.341 -20.299 25.362 1.00 53.53 404 MET A CA 1
ATOM 3370 C C . MET A 1 404 ? 12.560 -19.228 26.424 1.00 53.53 404 MET A C 1
ATOM 3372 O O . MET A 1 404 ? 12.822 -19.624 27.581 1.00 53.53 404 MET A O 1
#

Sequence (404 aa):
MVEKIFYEEVLKEVTTLNNLSINYNFKSDKREIYVDDTLKKVFENELSSFERNQKKQKSLNDDYEMEDFQLYSYFPTMVVKDEKIFNQKLNEHIAIVLKHFEDTDPKDIKIESKIKYYLIHLMGNATSYDFQNPIEYIDKVNNFFTDKSFEHLKETTECYIKTLGQNIKYSIIDNTGYKETPHSFISYITNNIDGVNVSYKLPRVLYGINEENGEKVAYIYTVQMKNEFIDTVYEVNKKYNKKINKLLYKINEGIDPNDDIIAVTHNAIYALTTFLAVAYNEGIRKFKVPPYLIVRNNRKMIDHELKSQYLLRMSDDVDTYDEIADDVKNLLRIQTNMIVKFIMNFMRLNHHFDNMNIKSFPTENDESCLIFNLEGLECNNSILSDICNTISEKYYEKENTKRM

Solvent-accessible surface area (backbone atoms only — not comparable to full-atom values): 22910 Å² total; per-residue (Å²): 132,75,75,64,56,59,57,51,51,52,51,50,49,56,62,52,52,73,68,60,80,64,81,77,80,85,65,84,99,57,76,70,48,71,51,59,66,49,52,49,49,50,52,50,50,57,42,47,64,55,46,64,67,43,74,82,70,85,86,85,82,86,92,79,88,73,81,82,76,80,76,85,69,79,73,72,61,36,46,62,90,49,66,68,60,43,53,51,50,52,52,54,42,52,56,52,53,52,63,74,38,59,88,77,50,70,85,85,59,55,66,71,60,52,53,52,52,51,52,50,30,56,53,34,61,31,32,69,48,32,28,60,37,46,60,61,40,50,52,44,54,47,32,32,72,68,59,59,89,58,57,88,29,58,52,78,46,75,50,73,34,74,84,75,73,35,32,41,37,36,29,40,44,77,42,82,82,53,71,80,33,50,31,29,42,41,39,30,48,32,50,73,58,95,87,41,81,39,70,37,80,38,27,30,38,29,33,37,43,33,75,56,96,91,38,52,32,39,33,45,63,46,79,43,73,77,90,60,86,71,80,65,84,41,70,65,42,51,54,46,44,56,50,51,56,61,58,42,57,60,73,51,62,94,57,62,91,86,42,75,51,66,78,42,61,50,52,50,50,53,36,47,49,54,50,50,39,52,39,44,73,69,70,36,38,38,37,36,29,47,66,56,34,51,53,48,55,47,47,58,52,51,59,47,49,55,51,44,54,51,51,53,76,74,48,98,52,73,72,58,53,58,54,46,55,50,50,53,51,50,48,54,50,52,52,50,50,52,35,51,44,57,53,31,44,54,54,39,46,40,74,35,20,81,37,42,44,80,75,41,50,58,68,46,94,77,32,50,26,34,29,34,36,47,80,54,71,60,43,82,34,71,60,62,27,45,50,31,51,50,52,47,52,54,50,51,55,52,56,53,63,73,73,108

Secondary structure (DSSP, 8-state):
--HHHHHHHHHHHHHHHTTS-------SSS--B-SHHHHHHHHHHHHHHHHHHHTT---S--------------PPPB--S-HHHHHHHHHHHHHHHHHHTTTTS-TTS-HHHHHHHHHHHHHHT--HHHHHSHHHHHHHHHHHHH--TTGGGSSPEEEEETTTTEEEEEEEEE-TT-SS-SEEEEEEEEEEETTEEEEEEPPEEEEEEEEETTEEEEEEEEEE-------TTSHHHHHHHHHHHHHHGGGGTTS-TTSGGGGS-HHHHHHHHHHHHHHHHTT--EEEE----HHHHHHHHHHHHHHHHHHHHT---THHHHHHHHHHHHHHHHHHHHHHHHHHHHHHHHHH-TTEEEEE-TTGGG--SEEEEE-----SSHHHHHHHHHHHHHHHHHHHHHH-

pLDDT: mean 76.31, std 23.1, range [23.78, 98.44]

Radius of gyration: 24.36 Å; Cα contacts (8 Å, |Δi|>4): 502; chains: 1; bounding box: 73×67×68 Å

Nearest PDB structures (foldseek):
  7kpu-assembly1_D  TM=4.730E-01  e=2.278E-02  Homo sapiens
  4u9w-assembly4_D  TM=4.384E-01  e=2.653E-02  Homo sapiens
  2psw-assembly2_B  TM=5.039E-01  e=1.346E-01  Homo sapiens
  4u9w-assembly1_A  TM=3.368E-01  e=1.767E-02  Homo sapiens
  4ua3-assembly2_B  TM=2.774E-01  e=3.597E-02  Schizosaccharomyces pombe 972h-

Foldseek 3Di:
DVVPVVVVVLVVVLVVCVPPDPPAPDDDDADFGACCSVVVVVVVVVVVVVCVVVVVDDDDDDDDDDDDPPPPQPDATARDPDPVLLSVLLSVLLVLVCVLCVPPDDPPDDSVVLSSLQVLQLLLQDFNVCSDVVSVSSQQQSQQSVDCLQVVQQDKDWFAQPLLRWIKIWGKDADPRNNHGRIKIWMWTWDQDPNDIEIDTFWIFHWGWDADPNAIEIETEDTGDDPDPPCPVDVVNVVVNVSVQVSLVLLCPPPDPPDPLVVARSSSLLSVLLVVLSCVLSVHFKYWYQLDRSNNLSVVLVVLVVVLVVVVVVDPDPVSNVVSVVVSVVSVVVSVVSSVNRVSSVVSVCVFQVQKAFDDPAPPPPHSTTIITRPDQHTPRPSSSSSSVRSNVVSVVVVVVVVD

Mean predicted aligned error: 11.91 Å